Protein AF-0000000068169182 (afdb_homodimer)

Secondary structure (DSSP, 8-state):
-EEEEE-TTSTTTT-TT-EEEEEEEEEEGGGTEEEEEEEEES--HHHHHHHHH-TTEEEEEEEEEETTEEEEEEEEESTT-HHHHHHHTT-EEEEEEEETTEEEEEEE--GGGHHHHHHHGGGSSEEEEEE-------------HHHHHHHHHHHHTTTTSSS-SS-HHHHHHHHT--HHHHHHHHHHHHHHHHHHHHHHHT-/-EEEEE-TTSTTTT-SS-EEEEEEEEEEGGGTEEEEEEEEES--HHHHHHHHH-TTEEEEEEEEEETTEEEEEEEEESTT-HHHHHHHTT-EEEEEEEETTEEEEEEE--GGGHHHHHHHGGGSSEEEEEE-------------HHHHHHHHHHHHTTTTSSS-SS-HHHHHHHHT--HHHHHHHHHHHHHHHHHHHHHHHT-

Radius of gyration: 22.99 Å; Cα contacts (8 Å, |Δi|>4): 725; chains: 2; bounding box: 47×62×56 Å

Nearest PDB structures (foldseek):
  2w7v-assembly1_A  TM=5.778E-01  e=2.341E-01  Vibrio parahaemolyticus
  5hl8-assembly2_C  TM=6.841E-01  e=1.286E+00  Klebsiella pneumoniae subsp. pneumoniae NTUH-K2044
  5uxx-assembly1_A  TM=5.149E-01  e=1.286E+00  Bartonella quintana str. Toulouse
  6kon-assembly1_F  TM=4.120E-01  e=1.212E+00  Mycobacterium tuberculosis H37Rv
  3fwe-assembly1_B  TM=2.185E-01  e=4.413E+00  Escherichia coli K-12

Sequence (406 aa):
MTISVQHEGCWTSNLGDVDASTVNYQVYPERDYLRSRITVYPKDKSVVLRMKRSRGVLKINKATSYGDVYFVDFLNRYRDSLAGWLYDKEVMFLFNRIWRGTETWGFVIPRDRVSEILGEVSSYGKLVNYTLEDFKLNLGPRLSPAERRALKTAFSRGYLDYPRKADADTVAMELGLSKVTFLHHLRNAYRKLTVHYLNSDLSMTISVQHEGCWTSNLGDVDASTVNYQVYPERDYLRSRITVYPKDKSVVLRMKRSRGVLKINKATSYGDVYFVDFLNRYRDSLAGWLYDKEVMFLFNRIWRGTETWGFVIPRDRVSEILGEVSSYGKLVNYTLEDFKLNLGPRLSPAERRALKTAFSRGYLDYPRKADADTVAMELGLSKVTFLHHLRNAYRKLTVHYLNSDLS

Structure (mmCIF, N/CA/C/O backbone):
data_AF-0000000068169182-model_v1
#
loop_
_entity.id
_entity.type
_entity.pdbx_description
1 polymer 'Bacterio-opsin activator, HTH domain protein'
#
loop_
_atom_site.group_PDB
_atom_site.id
_atom_site.type_symbol
_atom_site.label_atom_id
_atom_site.label_alt_id
_atom_site.label_comp_id
_atom_site.label_asym_id
_atom_site.label_entity_id
_atom_site.label_seq_id
_atom_site.pdbx_PDB_ins_code
_atom_site.Cartn_x
_atom_site.Cartn_y
_atom_site.Cartn_z
_atom_site.occupancy
_atom_site.B_iso_or_equiv
_atom_site.auth_seq_id
_atom_site.auth_comp_id
_atom_site.auth_asym_id
_atom_site.auth_atom_id
_atom_site.pdbx_PDB_model_num
ATOM 1 N N . MET A 1 1 ? -8.945 8.602 -10.242 1 96.81 1 MET A N 1
ATOM 2 C CA . MET A 1 1 ? -8.367 9.523 -11.219 1 96.81 1 MET A CA 1
ATOM 3 C C . MET A 1 1 ? -6.848 9.414 -11.227 1 96.81 1 MET A C 1
ATOM 5 O O . MET A 1 1 ? -6.227 9.242 -10.18 1 96.81 1 MET A O 1
ATOM 9 N N . THR A 1 2 ? -6.246 9.391 -12.359 1 97.12 2 THR A N 1
ATOM 10 C CA . THR A 1 2 ? -4.801 9.461 -12.539 1 97.12 2 THR A CA 1
ATOM 11 C C . THR A 1 2 ? -4.418 10.664 -13.398 1 97.12 2 THR A C 1
ATOM 13 O O . THR A 1 2 ? -5.02 10.906 -14.445 1 97.12 2 THR A O 1
ATOM 16 N N . ILE A 1 3 ? -3.443 11.438 -12.906 1 97.69 3 ILE A N 1
ATOM 17 C CA . ILE A 1 3 ? -2.947 12.562 -13.695 1 97.69 3 ILE A CA 1
ATOM 18 C C . ILE A 1 3 ? -1.447 12.406 -13.93 1 97.69 3 ILE A C 1
ATOM 20 O O . ILE A 1 3 ? -0.725 11.898 -13.07 1 97.69 3 ILE A O 1
ATOM 24 N N . SER A 1 4 ? -0.979 12.75 -15.031 1 96.81 4 SER A N 1
ATOM 25 C CA . SER A 1 4 ? 0.434 12.812 -15.391 1 96.81 4 SER A CA 1
ATOM 26 C C . SER A 1 4 ? 0.878 14.25 -15.656 1 96.81 4 SER A C 1
ATOM 28 O O . SER A 1 4 ? 0.313 14.93 -16.516 1 96.81 4 SER A O 1
ATOM 30 N N . VAL A 1 5 ? 1.884 14.688 -14.883 1 96.25 5 VAL A N 1
ATOM 31 C CA . VAL A 1 5 ? 2.271 16.094 -14.891 1 96.25 5 VAL A CA 1
ATOM 32 C C . VAL A 1 5 ? 3.781 16.219 -15.094 1 96.25 5 VAL A C 1
ATOM 34 O O . VAL A 1 5 ? 4.555 15.445 -14.516 1 96.25 5 VAL A O 1
ATOM 37 N N . GLN A 1 6 ? 4.137 17.078 -15.883 1 93.56 6 GLN A N 1
ATOM 38 C CA . GLN A 1 6 ? 5.535 17.484 -16.016 1 93.56 6 GLN A CA 1
ATOM 39 C C . GLN A 1 6 ? 5.805 18.797 -15.297 1 93.56 6 GLN A C 1
ATOM 41 O O . GLN A 1 6 ? 5.168 19.812 -15.586 1 93.56 6 GLN A O 1
ATOM 46 N N . HIS A 1 7 ? 6.492 18.641 -14.25 1 85.5 7 HIS A N 1
ATOM 47 C CA . HIS A 1 7 ? 6.82 19.812 -13.438 1 85.5 7 HIS A CA 1
ATOM 48 C C . HIS A 1 7 ? 8.227 20.312 -13.75 1 85.5 7 HIS A C 1
ATOM 50 O O . HIS A 1 7 ? 9.211 19.625 -13.445 1 85.5 7 HIS A O 1
ATOM 56 N N . GLU A 1 8 ? 8.367 21.516 -14.281 1 77.81 8 GLU A N 1
ATOM 57 C CA . GLU A 1 8 ? 9.672 22.078 -14.617 1 77.81 8 GLU A CA 1
ATOM 58 C C . GLU A 1 8 ? 10.406 22.547 -13.367 1 77.81 8 GLU A C 1
ATOM 60 O O . GLU A 1 8 ? 9.789 23.078 -12.438 1 77.81 8 GLU A O 1
ATOM 65 N N . GLY A 1 9 ? 11.711 22.344 -13.32 1 76.69 9 GLY A N 1
ATOM 66 C CA . GLY A 1 9 ? 12.531 22.844 -12.219 1 76.69 9 GLY A CA 1
ATOM 67 C C . GLY A 1 9 ? 12.531 21.906 -11.016 1 76.69 9 GLY A C 1
ATOM 68 O O . GLY A 1 9 ? 13.156 22.203 -10 1 76.69 9 GLY A O 1
ATOM 69 N N . CYS A 1 10 ? 11.828 20.859 -11.117 1 83.75 10 CYS A N 1
ATOM 70 C CA . CYS A 1 10 ? 11.805 19.844 -10.07 1 83.75 10 CYS A CA 1
ATOM 71 C C . CYS A 1 10 ? 12.836 18.766 -10.344 1 83.75 10 CYS A C 1
ATOM 73 O O . CYS A 1 10 ? 13.312 18.625 -11.469 1 83.75 10 CYS A O 1
ATOM 75 N N . TRP A 1 11 ? 13.281 18.109 -9.336 1 87.56 11 TRP A N 1
ATOM 76 C CA . TRP A 1 11 ? 14.312 17.078 -9.492 1 87.56 11 TRP A CA 1
ATOM 77 C C . TRP A 1 11 ? 13.828 15.961 -10.398 1 87.56 11 TRP A C 1
ATOM 79 O O . TRP A 1 11 ? 14.633 15.203 -10.945 1 87.56 11 TRP A O 1
ATOM 89 N N . THR A 1 12 ? 12.508 15.875 -10.617 1 87.56 12 THR A N 1
ATOM 90 C CA . THR A 1 12 ? 11.914 14.789 -11.383 1 87.56 12 THR A CA 1
ATOM 91 C C . THR A 1 12 ? 12.039 15.047 -12.883 1 87.56 12 THR A C 1
ATOM 93 O O . THR A 1 12 ? 11.82 14.148 -13.695 1 87.56 12 THR A O 1
ATOM 96 N N . SER A 1 13 ? 12.227 16.203 -13.422 1 82.81 13 SER A N 1
ATOM 97 C CA . SER A 1 13 ? 12.117 16.625 -14.812 1 82.81 13 SER A CA 1
ATOM 98 C C . SER A 1 13 ? 13.188 15.969 -15.672 1 82.81 13 SER A C 1
ATOM 100 O O . SER A 1 13 ? 12.969 15.711 -16.859 1 82.81 13 SER A O 1
ATOM 102 N N . ASN A 1 14 ? 14.359 15.555 -15.172 1 74.75 14 ASN A N 1
ATOM 103 C CA . ASN A 1 14 ? 15.414 15.062 -16.047 1 74.75 14 ASN A CA 1
ATOM 104 C C . ASN A 1 14 ? 15.992 13.742 -15.539 1 74.75 14 ASN A C 1
ATOM 106 O O . ASN A 1 14 ? 17.203 13.594 -15.43 1 74.75 14 ASN A O 1
ATOM 110 N N . LEU A 1 15 ? 15.023 12.797 -15.312 1 79.25 15 LEU A N 1
ATOM 111 C CA . LEU A 1 15 ? 15.5 11.531 -14.766 1 79.25 15 LEU A CA 1
ATOM 112 C C . LEU A 1 15 ? 15.75 10.516 -15.875 1 79.25 15 LEU A C 1
ATOM 114 O O . LEU A 1 15 ? 16.109 9.367 -15.602 1 79.25 15 LEU A O 1
ATOM 118 N N . GLY A 1 16 ? 16 10.945 -17.062 1 77.62 16 GLY A N 1
ATOM 119 C CA . GLY A 1 16 ? 16.266 9.984 -18.109 1 77.62 16 GLY A CA 1
ATOM 120 C C . GLY A 1 16 ? 15.469 8.703 -17.969 1 77.62 16 GLY A C 1
ATOM 121 O O . GLY A 1 16 ? 14.25 8.742 -17.797 1 77.62 16 GLY A O 1
ATOM 122 N N . ASP A 1 17 ? 16.203 7.434 -17.969 1 84.31 17 ASP A N 1
ATOM 123 C CA . ASP A 1 17 ? 15.562 6.125 -17.906 1 84.31 17 ASP A CA 1
ATOM 124 C C . ASP A 1 17 ? 15.453 5.625 -16.469 1 84.31 17 ASP A C 1
ATOM 126 O O . ASP A 1 17 ? 15.695 4.445 -16.188 1 84.31 17 ASP A O 1
ATOM 130 N N . VAL A 1 18 ? 15.211 6.543 -15.586 1 85.31 18 VAL A N 1
ATOM 131 C CA . VAL A 1 18 ? 15.078 6.191 -14.172 1 85.31 18 VAL A CA 1
ATOM 132 C C . VAL A 1 18 ? 13.602 6.172 -13.789 1 85.31 18 VAL A C 1
ATOM 134 O O . VAL A 1 18 ? 12.844 7.07 -14.156 1 85.31 18 VAL A O 1
ATOM 137 N N . ASP A 1 19 ? 13.25 5.066 -13.219 1 90.12 19 ASP A N 1
ATOM 138 C CA . ASP A 1 19 ? 11.906 4.895 -12.664 1 90.12 19 ASP A CA 1
ATOM 139 C C . ASP A 1 19 ? 11.898 5.133 -11.156 1 90.12 19 ASP A C 1
ATOM 141 O O . ASP A 1 19 ? 12.695 4.535 -10.422 1 90.12 19 ASP A O 1
ATOM 145 N N . ALA A 1 20 ? 11.086 6.008 -10.742 1 93.25 20 ALA A N 1
ATOM 146 C CA . ALA A 1 20 ? 10.953 6.234 -9.305 1 93.25 20 ALA A CA 1
ATOM 147 C C . ALA A 1 20 ? 9.5 6.055 -8.852 1 93.25 20 ALA A C 1
ATOM 149 O O . ALA A 1 20 ? 8.57 6.273 -9.625 1 93.25 20 ALA A O 1
ATOM 150 N N . SER A 1 21 ? 9.312 5.562 -7.633 1 94.31 21 SER A N 1
ATOM 151 C CA . SER A 1 21 ? 7.984 5.355 -7.062 1 94.31 21 SER A CA 1
ATOM 152 C C . SER A 1 21 ? 7.953 5.734 -5.582 1 94.31 21 SER A C 1
ATOM 154 O O . SER A 1 21 ? 8.898 5.453 -4.844 1 94.31 21 SER A O 1
ATOM 156 N N . THR A 1 22 ? 6.879 6.332 -5.188 1 95.25 22 THR A N 1
ATOM 157 C CA . THR A 1 22 ? 6.719 6.672 -3.777 1 95.25 22 THR A CA 1
ATOM 158 C C . THR A 1 22 ? 6.266 5.453 -2.975 1 95.25 22 THR A C 1
ATOM 160 O O . THR A 1 22 ? 5.273 4.812 -3.322 1 95.25 22 THR A O 1
ATOM 163 N N . VAL A 1 23 ? 6.961 5.145 -1.971 1 94.25 23 VAL A N 1
ATOM 164 C CA . VAL A 1 23 ? 6.629 4.066 -1.047 1 94.25 23 VAL A CA 1
ATOM 165 C C . VAL A 1 23 ? 5.77 4.609 0.094 1 94.25 23 VAL A C 1
ATOM 167 O O . VAL A 1 23 ? 4.832 3.945 0.542 1 94.25 23 VAL A O 1
ATOM 170 N N . ASN A 1 24 ? 6.125 5.746 0.5 1 94.81 24 ASN A N 1
ATOM 171 C CA . ASN A 1 24 ? 5.449 6.406 1.612 1 94.81 24 ASN A CA 1
ATOM 172 C C . ASN A 1 24 ? 5.625 7.922 1.556 1 94.81 24 ASN A C 1
ATOM 174 O O . ASN A 1 24 ? 6.672 8.414 1.133 1 94.81 24 ASN A O 1
ATOM 178 N N . TYR A 1 25 ? 4.656 8.617 1.903 1 94.56 25 TYR A N 1
ATOM 179 C CA . TYR A 1 25 ? 4.867 10.039 2.16 1 94.56 25 TYR A CA 1
ATOM 180 C C . TYR A 1 25 ? 3.959 10.531 3.283 1 94.56 25 TYR A C 1
ATOM 182 O O . TYR A 1 25 ? 2.852 10.016 3.463 1 94.56 25 TYR A O 1
ATOM 190 N N . GLN A 1 26 ? 4.387 11.453 4.055 1 96.31 26 GLN A N 1
ATOM 191 C CA . GLN A 1 26 ? 3.66 12.148 5.117 1 96.31 26 GLN A CA 1
ATOM 192 C C . GLN A 1 26 ? 3.826 13.656 5 1 96.31 26 GLN A C 1
ATOM 194 O O . GLN A 1 26 ? 4.945 14.156 4.84 1 96.31 26 GLN A O 1
ATOM 199 N N . VAL A 1 27 ? 2.715 14.32 5.09 1 97.25 27 VAL A N 1
ATOM 200 C CA . VAL A 1 27 ? 2.73 15.766 4.895 1 97.25 27 VAL A CA 1
ATOM 201 C C . VAL A 1 27 ? 2.674 16.469 6.246 1 97.25 27 VAL A C 1
ATOM 203 O O . VAL A 1 27 ? 1.852 16.125 7.098 1 97.25 27 VAL A O 1
ATOM 206 N N . TYR A 1 28 ? 3.549 17.391 6.426 1 97.5 28 TYR A N 1
ATOM 207 C CA . TYR A 1 28 ? 3.629 18.234 7.613 1 97.5 28 TYR A CA 1
ATOM 208 C C . TYR A 1 28 ? 3.498 19.703 7.242 1 97.5 28 TYR A C 1
ATOM 210 O O . TYR A 1 28 ? 4.488 20.453 7.25 1 97.5 28 TYR A O 1
ATOM 218 N N . PRO A 1 29 ? 2.27 20.094 7.062 1 96.19 29 PRO A N 1
ATOM 219 C CA . PRO A 1 29 ? 2.068 21.453 6.582 1 96.19 29 PRO A CA 1
ATOM 220 C C . PRO A 1 29 ? 2.551 22.516 7.578 1 96.19 29 PRO A C 1
ATOM 222 O O . PRO A 1 29 ? 3.068 23.547 7.172 1 96.19 29 PRO A O 1
ATOM 225 N N . GLU A 1 30 ? 2.434 22.203 8.82 1 93.88 30 GLU A N 1
ATOM 226 C CA . GLU A 1 30 ? 2.82 23.141 9.867 1 93.88 30 GLU A CA 1
ATOM 227 C C . GLU A 1 30 ? 4.336 23.328 9.914 1 93.88 30 GLU A C 1
ATOM 229 O O . GLU A 1 30 ? 4.828 24.328 10.445 1 93.88 30 GLU A O 1
ATOM 234 N N . ARG A 1 31 ? 5.043 22.484 9.297 1 95.94 31 ARG A N 1
ATOM 235 C CA . ARG A 1 31 ? 6.5 22.547 9.242 1 95.94 31 ARG A CA 1
ATOM 236 C C . ARG A 1 31 ? 6.988 22.891 7.84 1 95.94 31 ARG A C 1
ATOM 238 O O . ARG A 1 31 ? 8.195 22.953 7.594 1 95.94 31 ARG A O 1
ATOM 245 N N . ASP A 1 32 ? 6.062 22.969 6.957 1 96.5 32 ASP A N 1
ATOM 246 C CA . ASP A 1 32 ? 6.266 23.344 5.562 1 96.5 32 ASP A CA 1
ATOM 247 C C . ASP A 1 32 ? 7.094 22.297 4.816 1 96.5 32 ASP A C 1
ATOM 249 O O . ASP A 1 32 ? 7.93 22.656 3.98 1 96.5 32 ASP A O 1
ATOM 253 N N . TYR A 1 33 ? 6.949 21.047 5.203 1 97.81 33 TYR A N 1
ATOM 254 C CA . TYR A 1 33 ? 7.59 20 4.418 1 97.81 33 TYR A CA 1
ATOM 255 C C . TYR A 1 33 ? 6.738 18.734 4.402 1 97.81 33 TYR A C 1
ATOM 257 O O . TYR A 1 33 ? 5.723 18.656 5.098 1 97.81 33 TYR A O 1
ATOM 265 N N . LEU A 1 34 ? 7.027 17.922 3.518 1 97.62 34 LEU A N 1
ATOM 266 C CA . LEU A 1 34 ? 6.586 16.531 3.557 1 97.62 34 LEU A CA 1
ATOM 267 C C . LEU A 1 34 ? 7.773 15.586 3.523 1 97.62 34 LEU A C 1
ATOM 269 O O . LEU A 1 34 ? 8.836 15.93 3.004 1 97.62 34 LEU A O 1
ATOM 273 N N . ARG A 1 35 ? 7.668 14.555 4.172 1 97.69 35 ARG A N 1
ATOM 274 C CA . ARG A 1 35 ? 8.688 13.508 4.141 1 97.69 35 ARG A CA 1
ATOM 275 C C . ARG A 1 35 ? 8.289 12.391 3.188 1 97.69 35 ARG A C 1
ATOM 277 O O . ARG A 1 35 ? 7.219 11.797 3.33 1 97.69 35 ARG A O 1
ATOM 284 N N . SER A 1 36 ? 9.117 12.172 2.24 1 97.31 36 SER A N 1
ATOM 285 C CA . SER A 1 36 ? 8.859 11.172 1.214 1 97.31 36 SER A CA 1
ATOM 286 C C . SER A 1 36 ? 9.914 10.07 1.243 1 97.31 36 SER A C 1
ATOM 288 O O . SER A 1 36 ? 11.086 10.328 1.513 1 97.31 36 SER A O 1
ATOM 290 N N . ARG A 1 37 ? 9.516 8.883 1.059 1 97.06 37 ARG A N 1
ATOM 291 C CA . ARG A 1 37 ? 10.367 7.723 0.809 1 97.06 37 ARG A CA 1
ATOM 292 C C . ARG A 1 37 ? 10.078 7.113 -0.558 1 97.06 37 ARG A C 1
ATOM 294 O O . ARG A 1 37 ? 8.961 6.68 -0.825 1 97.06 37 ARG A O 1
ATOM 301 N N . ILE A 1 38 ? 11.094 7.086 -1.393 1 96.38 38 ILE A N 1
ATOM 302 C CA . ILE A 1 38 ? 10.883 6.66 -2.771 1 96.38 38 ILE A CA 1
ATOM 303 C C . ILE A 1 38 ? 11.891 5.578 -3.139 1 96.38 38 ILE A C 1
ATOM 305 O O . ILE A 1 38 ? 12.922 5.438 -2.48 1 96.38 38 ILE A O 1
ATOM 309 N N . THR A 1 39 ? 11.555 4.82 -4.145 1 95.31 39 THR A N 1
ATOM 310 C CA . THR A 1 39 ? 12.5 3.93 -4.812 1 95.31 39 THR A CA 1
ATOM 311 C C . THR A 1 39 ? 12.945 4.516 -6.148 1 95.31 39 THR A C 1
ATOM 313 O O . THR A 1 39 ? 12.156 5.156 -6.844 1 95.31 39 THR A O 1
ATOM 316 N N . VAL A 1 40 ? 14.172 4.348 -6.434 1 94 40 VAL A N 1
ATOM 317 C CA . VAL A 1 40 ? 14.75 4.738 -7.719 1 94 40 VAL A CA 1
ATOM 318 C C . VAL A 1 40 ? 15.383 3.525 -8.391 1 94 40 VAL A C 1
ATOM 320 O O . VAL A 1 40 ? 16.297 2.902 -7.836 1 94 40 VAL A O 1
ATOM 323 N N . TYR A 1 41 ? 14.938 3.242 -9.562 1 91.31 41 TYR A N 1
ATOM 324 C CA . TYR A 1 41 ? 15.438 2.09 -10.297 1 91.31 41 TYR A CA 1
ATOM 325 C C . TYR A 1 41 ? 15.75 2.459 -11.742 1 91.31 41 TYR A C 1
ATOM 327 O O . TYR A 1 41 ? 14.93 3.094 -12.414 1 91.31 41 TYR A O 1
ATOM 335 N N . PRO A 1 42 ? 16.906 2.031 -12.328 1 89.06 42 PRO A N 1
ATOM 336 C CA . PRO A 1 42 ? 18.062 1.468 -11.625 1 89.06 42 PRO A CA 1
ATOM 337 C C . PRO A 1 42 ? 18.734 2.475 -10.695 1 89.06 42 PRO A C 1
ATOM 339 O O . PRO A 1 42 ? 18.516 3.682 -10.828 1 89.06 42 PRO A O 1
ATOM 342 N N . LYS A 1 43 ? 19.438 1.832 -9.758 1 90.25 43 LYS A N 1
ATOM 343 C CA . LYS A 1 43 ? 20.172 2.719 -8.859 1 90.25 43 LYS A CA 1
ATOM 344 C C . LYS A 1 43 ? 21.109 3.639 -9.633 1 90.25 43 LYS A C 1
ATOM 346 O O . LYS A 1 43 ? 21.891 3.176 -10.469 1 90.25 43 LYS A O 1
ATOM 351 N N . ASP A 1 44 ? 20.984 4.949 -9.422 1 87.88 44 ASP A N 1
ATOM 352 C CA . ASP A 1 44 ? 21.766 5.996 -10.07 1 87.88 44 ASP A CA 1
ATOM 353 C C . ASP A 1 44 ? 22.094 7.121 -9.094 1 87.88 44 ASP A C 1
ATOM 355 O O . ASP A 1 44 ? 21.234 7.922 -8.742 1 87.88 44 ASP A O 1
ATOM 359 N N . LYS A 1 45 ? 23.312 7.176 -8.727 1 90.81 45 LYS A N 1
ATOM 360 C CA . LYS A 1 45 ? 23.766 8.164 -7.75 1 90.81 45 LYS A CA 1
ATOM 361 C C . LYS A 1 45 ? 23.516 9.586 -8.242 1 90.81 45 LYS A C 1
ATOM 363 O O . LYS A 1 45 ? 23.297 10.492 -7.438 1 90.81 45 LYS A O 1
ATOM 368 N N . SER A 1 46 ? 23.531 9.773 -9.523 1 90.69 46 SER A N 1
ATOM 369 C CA . SER A 1 46 ? 23.312 11.102 -10.086 1 90.69 46 SER A CA 1
ATOM 370 C C . SER A 1 46 ? 21.922 11.633 -9.742 1 90.69 46 SER A C 1
ATOM 372 O O . SER A 1 46 ? 21.734 12.844 -9.641 1 90.69 46 SER A O 1
ATOM 374 N N . VAL A 1 47 ? 20.969 10.742 -9.57 1 91.38 47 VAL A N 1
ATOM 375 C CA . VAL A 1 47 ? 19.625 11.156 -9.195 1 91.38 47 VAL A CA 1
ATOM 376 C C . VAL A 1 47 ? 19.641 11.75 -7.789 1 91.38 47 VAL A C 1
ATOM 378 O O . VAL A 1 47 ? 19.062 12.812 -7.555 1 91.38 47 VAL A O 1
ATOM 381 N N . VAL A 1 48 ? 20.328 11.094 -6.898 1 93.5 48 VAL A N 1
ATOM 382 C CA . VAL A 1 48 ? 20.406 11.562 -5.52 1 93.5 48 VAL A CA 1
ATOM 383 C C . VAL A 1 48 ? 21.109 12.914 -5.477 1 93.5 48 VAL A C 1
ATOM 385 O O . VAL A 1 48 ? 20.688 13.812 -4.742 1 93.5 48 VAL A O 1
ATOM 388 N N . LEU A 1 49 ? 22.109 13.078 -6.285 1 93.31 49 LEU A N 1
ATOM 389 C CA . LEU A 1 49 ? 22.828 14.344 -6.352 1 93.31 49 LEU A CA 1
ATOM 390 C C . LEU A 1 49 ? 21.938 15.453 -6.895 1 93.31 49 LEU A C 1
ATOM 392 O O . LEU A 1 49 ? 21.969 16.578 -6.391 1 93.31 49 LEU A O 1
ATOM 396 N N . ARG A 1 50 ? 21.203 15.141 -7.859 1 92.06 50 ARG A N 1
ATOM 397 C CA . ARG A 1 50 ? 20.25 16.109 -8.422 1 92.06 50 ARG A CA 1
ATOM 398 C C . ARG A 1 50 ? 19.219 16.531 -7.379 1 92.06 50 ARG A C 1
ATOM 400 O O . ARG A 1 50 ? 18.859 17.703 -7.297 1 92.06 50 ARG A O 1
ATOM 407 N N . MET A 1 51 ? 18.75 15.547 -6.66 1 93.81 51 MET A N 1
ATOM 408 C CA . MET A 1 51 ? 17.812 15.852 -5.586 1 93.81 51 MET A CA 1
ATOM 409 C C . MET A 1 51 ? 18.422 16.828 -4.582 1 93.81 51 MET A C 1
ATOM 411 O O . MET A 1 51 ? 17.781 17.797 -4.188 1 93.81 51 MET A O 1
ATOM 415 N N . LYS A 1 52 ? 19.609 16.609 -4.234 1 94.31 52 LYS A N 1
ATOM 416 C CA . LYS A 1 52 ? 20.297 17.438 -3.256 1 94.31 52 LYS A CA 1
ATOM 417 C C . LYS A 1 52 ? 20.406 18.875 -3.742 1 94.31 52 LYS A C 1
ATOM 419 O O . LYS A 1 52 ? 20.391 19.812 -2.938 1 94.31 52 LYS A O 1
ATOM 424 N N . ARG A 1 53 ? 20.422 19.078 -5.039 1 92.75 53 ARG A N 1
ATOM 425 C CA . ARG A 1 53 ? 20.641 20.406 -5.625 1 92.75 53 ARG A CA 1
ATOM 426 C C . ARG A 1 53 ? 19.328 21.078 -5.977 1 92.75 53 ARG A C 1
ATOM 428 O O . ARG A 1 53 ? 19.312 22.25 -6.371 1 92.75 53 ARG A O 1
ATOM 435 N N . SER A 1 54 ? 18.312 20.344 -5.883 1 92.5 54 SER A N 1
ATOM 436 C CA . SER A 1 54 ? 17.016 20.875 -6.266 1 92.5 54 SER A CA 1
ATOM 437 C C . SER A 1 54 ? 16.453 21.781 -5.18 1 92.5 54 SER A C 1
ATOM 439 O O . SER A 1 54 ? 16.578 21.484 -3.988 1 92.5 54 SER A O 1
ATOM 441 N N . ARG A 1 55 ? 15.805 22.781 -5.625 1 90.06 55 ARG A N 1
ATOM 442 C CA . ARG A 1 55 ? 15.227 23.75 -4.695 1 90.06 55 ARG A CA 1
ATOM 443 C C . ARG A 1 55 ? 14.047 23.141 -3.939 1 90.06 55 ARG A C 1
ATOM 445 O O . ARG A 1 55 ? 13.773 23.516 -2.801 1 90.06 55 ARG A O 1
ATOM 452 N N . GLY A 1 56 ? 13.352 22.141 -4.492 1 92.5 56 GLY A N 1
ATOM 453 C CA . GLY A 1 56 ? 12.18 21.547 -3.881 1 92.5 56 GLY A CA 1
ATOM 454 C C . GLY A 1 56 ? 12.516 20.516 -2.811 1 92.5 56 GLY A C 1
ATOM 455 O O . GLY A 1 56 ? 11.648 20.141 -2.023 1 92.5 56 GLY A O 1
ATOM 456 N N . VAL A 1 57 ? 13.82 20.141 -2.75 1 96.25 57 VAL A N 1
ATOM 457 C CA . VAL A 1 57 ? 14.258 19.156 -1.768 1 96.25 57 VAL A CA 1
ATOM 458 C C . VAL A 1 57 ? 15.008 19.859 -0.634 1 96.25 57 VAL A C 1
ATOM 460 O O . VAL A 1 57 ? 16.031 20.516 -0.866 1 96.25 57 VAL A O 1
ATOM 463 N N . LEU A 1 58 ? 14.523 19.688 0.557 1 97.25 58 LEU A N 1
ATOM 464 C CA . LEU A 1 58 ? 15.102 20.375 1.709 1 97.25 58 LEU A CA 1
ATOM 465 C C . LEU A 1 58 ? 16.281 19.578 2.281 1 97.25 58 LEU A C 1
ATOM 467 O O . LEU A 1 58 ? 17.266 20.156 2.721 1 97.25 58 LEU A O 1
ATOM 471 N N . LYS A 1 59 ? 16.156 18.297 2.287 1 97.5 59 LYS A N 1
ATOM 472 C CA . LYS A 1 59 ? 17.156 17.453 2.926 1 97.5 59 LYS A CA 1
ATOM 473 C C . LYS A 1 59 ? 17 15.992 2.492 1 97.5 59 LYS A C 1
ATOM 475 O O . LYS A 1 59 ? 15.875 15.492 2.395 1 97.5 59 LYS A O 1
ATOM 480 N N . ILE A 1 60 ? 18.109 15.383 2.211 1 97.69 60 ILE A N 1
ATOM 481 C CA . ILE A 1 60 ? 18.109 13.93 2.078 1 97.69 60 ILE A CA 1
ATOM 482 C C . ILE A 1 60 ? 18.484 13.297 3.412 1 97.69 60 ILE A C 1
ATOM 484 O O . ILE A 1 60 ? 19.625 13.453 3.887 1 97.69 60 ILE A O 1
ATOM 488 N N . ASN A 1 61 ? 17.609 12.609 4.039 1 97.06 61 ASN A N 1
ATOM 489 C CA . ASN A 1 61 ? 17.875 11.961 5.316 1 97.06 61 ASN A CA 1
ATOM 490 C C . ASN A 1 61 ? 18.75 10.719 5.148 1 97.06 61 ASN A C 1
ATOM 492 O O . ASN A 1 61 ? 19.672 10.484 5.938 1 97.06 61 ASN A O 1
ATOM 496 N N . LYS A 1 62 ? 18.453 9.969 4.172 1 96.12 62 LYS A N 1
ATOM 497 C CA . LYS A 1 62 ? 19.188 8.727 3.943 1 96.12 62 LYS A CA 1
ATOM 498 C C . LYS A 1 62 ? 18.922 8.172 2.547 1 96.12 62 LYS A C 1
ATOM 500 O O . LYS A 1 62 ? 17.797 8.242 2.053 1 96.12 62 LYS A O 1
ATOM 505 N N . ALA A 1 63 ? 19.891 7.699 1.9 1 96.12 63 ALA A N 1
ATOM 506 C CA . ALA A 1 63 ? 19.797 6.926 0.665 1 96.12 63 ALA A CA 1
ATOM 507 C C . ALA A 1 63 ? 20.453 5.555 0.828 1 96.12 63 ALA A C 1
ATOM 509 O O . ALA A 1 63 ? 21.656 5.457 1.054 1 96.12 63 ALA A O 1
ATOM 510 N N . THR A 1 64 ? 19.672 4.559 0.754 1 95.38 64 THR A N 1
ATOM 511 C CA . THR A 1 64 ? 20.156 3.201 0.975 1 95.38 64 THR A CA 1
ATOM 512 C C . THR A 1 64 ? 20.031 2.365 -0.295 1 95.38 64 THR A C 1
ATOM 514 O O . THR A 1 64 ? 19.016 2.445 -0.994 1 95.38 64 THR A O 1
ATOM 517 N N . SER A 1 65 ? 20.984 1.513 -0.564 1 94.5 65 SER A N 1
ATOM 518 C CA . SER A 1 65 ? 20.953 0.653 -1.742 1 94.5 65 SER A CA 1
ATOM 519 C C . SER A 1 65 ? 20.391 -0.726 -1.407 1 94.5 65 SER A C 1
ATOM 521 O O . SER A 1 65 ? 20.75 -1.309 -0.378 1 94.5 65 SER A O 1
ATOM 523 N N . TYR A 1 66 ? 19.5 -1.146 -2.168 1 90.88 66 TYR A N 1
ATOM 524 C CA . TYR A 1 66 ? 18.984 -2.512 -2.158 1 90.88 66 TYR A CA 1
ATOM 525 C C . TYR A 1 66 ? 19.125 -3.156 -3.533 1 90.88 66 TYR A C 1
ATOM 527 O O . TYR A 1 66 ? 18.25 -3.014 -4.383 1 90.88 66 TYR A O 1
ATOM 535 N N . GLY A 1 67 ? 20.266 -3.811 -3.676 1 88.62 67 GLY A N 1
ATOM 536 C CA . GLY A 1 67 ? 20.531 -4.285 -5.027 1 88.62 67 GLY A CA 1
ATOM 537 C C . GLY A 1 67 ? 20.641 -3.16 -6.039 1 88.62 67 GLY A C 1
ATOM 538 O O . GLY A 1 67 ? 21.484 -2.273 -5.891 1 88.62 67 GLY A O 1
ATOM 539 N N . ASP A 1 68 ? 19.719 -3.125 -7.02 1 89.44 68 ASP A N 1
ATOM 540 C CA . ASP A 1 68 ? 19.766 -2.131 -8.086 1 89.44 68 ASP A CA 1
ATOM 541 C C . ASP A 1 68 ? 18.766 -1 -7.828 1 89.44 68 ASP A C 1
ATOM 543 O O . ASP A 1 68 ? 18.438 -0.234 -8.734 1 89.44 68 ASP A O 1
ATOM 547 N N . VAL A 1 69 ? 18.344 -0.923 -6.59 1 93.25 69 VAL A N 1
ATOM 548 C CA . VAL A 1 69 ? 17.359 0.09 -6.242 1 93.25 69 VAL A CA 1
ATOM 549 C C . VAL A 1 69 ? 17.906 0.985 -5.129 1 93.25 69 VAL A C 1
ATOM 551 O O . VAL A 1 69 ? 18.516 0.499 -4.184 1 93.25 69 VAL A O 1
ATOM 554 N N . TYR A 1 70 ? 17.719 2.297 -5.301 1 95.56 70 TYR A N 1
ATOM 555 C CA . TYR A 1 70 ? 17.891 3.199 -4.164 1 95.56 70 TYR A CA 1
ATOM 556 C C . TYR A 1 70 ? 16.578 3.387 -3.418 1 95.56 70 TYR A C 1
ATOM 558 O O . TYR A 1 70 ? 15.516 3.527 -4.035 1 95.56 70 TYR A O 1
ATOM 566 N N . PHE A 1 71 ? 16.625 3.281 -2.172 1 96.88 71 PHE A N 1
ATOM 567 C CA . PHE A 1 71 ? 15.57 3.748 -1.275 1 96.88 71 PHE A CA 1
ATOM 568 C C . PHE A 1 71 ? 15.953 5.074 -0.632 1 96.88 71 PHE A C 1
ATOM 570 O O . PHE A 1 71 ? 16.891 5.137 0.16 1 96.88 71 PHE A O 1
ATOM 577 N N . VAL A 1 72 ? 15.242 6.172 -0.973 1 97 72 VAL A N 1
ATOM 578 C CA . VAL A 1 72 ? 15.656 7.512 -0.571 1 97 72 VAL A CA 1
ATOM 579 C C . VAL A 1 72 ? 14.609 8.117 0.359 1 97 72 VAL A C 1
ATOM 581 O O . VAL A 1 72 ? 13.438 8.234 -0.008 1 97 72 VAL A O 1
ATOM 584 N N . ASP A 1 73 ? 14.977 8.367 1.543 1 97.62 73 ASP A N 1
ATOM 585 C CA . ASP A 1 73 ? 14.211 9.125 2.525 1 97.62 73 ASP A CA 1
ATOM 586 C C . ASP A 1 73 ? 14.594 10.602 2.502 1 97.62 73 ASP A C 1
ATOM 588 O O . ASP A 1 73 ? 15.75 10.953 2.762 1 97.62 73 ASP A O 1
ATOM 592 N N . PHE A 1 74 ? 13.602 11.484 2.143 1 97.69 74 PHE A N 1
ATOM 593 C CA . PHE A 1 74 ? 13.977 12.891 1.986 1 97.69 74 PHE A CA 1
ATOM 594 C C . PHE A 1 74 ? 12.812 13.797 2.354 1 97.69 74 PHE A C 1
ATOM 596 O O . PHE A 1 74 ? 11.672 13.344 2.469 1 97.69 74 PHE A O 1
ATOM 603 N N . LEU A 1 75 ? 13.094 15.039 2.609 1 98 75 LEU A N 1
ATOM 604 C CA . LEU A 1 75 ? 12.109 16.078 2.893 1 98 75 LEU A CA 1
ATOM 605 C C . LEU A 1 75 ? 11.922 16.984 1.68 1 98 75 LEU A C 1
ATOM 607 O O . LEU A 1 75 ? 12.898 17.5 1.117 1 98 75 LEU A O 1
ATOM 611 N N . ASN A 1 76 ? 10.695 17.125 1.265 1 96.12 76 ASN A N 1
ATOM 612 C CA . ASN A 1 76 ? 10.312 18.062 0.211 1 96.12 76 ASN A CA 1
ATOM 613 C C . ASN A 1 76 ? 9.547 19.266 0.772 1 96.12 76 ASN A C 1
ATOM 615 O O . ASN A 1 76 ? 8.859 19.141 1.787 1 96.12 76 ASN A O 1
ATOM 619 N N . ARG A 1 77 ? 9.719 20.266 0.027 1 95.94 77 ARG A N 1
ATOM 620 C CA . ARG A 1 77 ? 8.906 21.422 0.397 1 95.94 77 ARG A CA 1
ATOM 621 C C . ARG A 1 77 ? 7.422 21.141 0.183 1 95.94 77 ARG A C 1
ATOM 623 O O . ARG A 1 77 ? 7.039 20.547 -0.827 1 95.94 77 ARG A O 1
ATOM 630 N N . TYR A 1 78 ? 6.707 21.5 1.178 1 96.31 78 TYR A N 1
ATOM 631 C CA . TYR A 1 78 ? 5.258 21.328 1.104 1 96.31 78 TYR A CA 1
ATOM 632 C C . TYR A 1 78 ? 4.645 22.328 0.12 1 96.31 78 TYR A C 1
ATOM 634 O O . TYR A 1 78 ? 3.934 21.922 -0.805 1 96.31 78 TYR A O 1
ATOM 642 N N . ARG A 1 79 ? 4.965 23.531 0.295 1 92.81 79 ARG A N 1
ATOM 643 C CA . ARG A 1 79 ? 4.41 24.562 -0.575 1 92.81 79 ARG A CA 1
ATOM 644 C C . ARG A 1 79 ? 4.891 24.391 -2.012 1 92.81 79 ARG A C 1
ATOM 646 O O . ARG A 1 79 ? 6.059 24.078 -2.248 1 92.81 79 ARG A O 1
ATOM 653 N N . ASP A 1 80 ? 4.07 24.484 -2.969 1 88.88 80 ASP A N 1
ATOM 654 C CA . ASP A 1 80 ? 4.332 24.469 -4.402 1 88.88 80 ASP A CA 1
ATOM 655 C C . ASP A 1 80 ? 4.625 23.047 -4.891 1 88.88 80 ASP A C 1
ATOM 657 O O . ASP A 1 80 ? 5.172 22.859 -5.977 1 88.88 80 ASP A O 1
ATOM 661 N N . SER A 1 81 ? 4.41 22.125 -4.043 1 92.69 81 SER A N 1
ATOM 662 C CA . SER A 1 81 ? 4.547 20.734 -4.496 1 92.69 81 SER A CA 1
ATOM 663 C C . SER A 1 81 ? 3.193 20.156 -4.887 1 92.69 81 SER A C 1
ATOM 665 O O . SER A 1 81 ? 2.162 20.531 -4.328 1 92.69 81 SER A O 1
ATOM 667 N N . LEU A 1 82 ? 3.252 19.25 -5.824 1 94.44 82 LEU A N 1
ATOM 668 C CA . LEU A 1 82 ? 2.031 18.547 -6.23 1 94.44 82 LEU A CA 1
ATOM 669 C C . LEU A 1 82 ? 1.478 17.703 -5.086 1 94.44 82 LEU A C 1
ATOM 671 O O . LEU A 1 82 ? 0.263 17.672 -4.875 1 94.44 82 LEU A O 1
ATOM 675 N N . ALA A 1 83 ? 2.371 17.047 -4.363 1 95.44 83 ALA A N 1
ATOM 676 C CA . ALA A 1 83 ? 1.948 16.25 -3.219 1 95.44 83 ALA A CA 1
ATOM 677 C C . ALA A 1 83 ? 1.236 17.109 -2.178 1 95.44 83 ALA A C 1
ATOM 679 O O . ALA A 1 83 ? 0.195 16.719 -1.646 1 95.44 83 ALA A O 1
ATOM 680 N N . GLY A 1 84 ? 1.812 18.25 -1.867 1 95.81 84 GLY A N 1
ATOM 681 C CA . GLY A 1 84 ? 1.18 19.172 -0.942 1 95.81 84 GLY A CA 1
ATOM 682 C C . GLY A 1 84 ? -0.178 19.656 -1.416 1 95.81 84 GLY A C 1
ATOM 683 O O . GLY A 1 84 ? -1.118 19.766 -0.625 1 95.81 84 GLY A O 1
ATOM 684 N N . TRP A 1 85 ? -0.261 19.953 -2.658 1 96.38 85 TRP A N 1
ATOM 685 C CA . TRP A 1 85 ? -1.522 20.406 -3.234 1 96.38 85 TRP A CA 1
ATOM 686 C C . TRP A 1 85 ? -2.592 19.328 -3.127 1 96.38 85 TRP A C 1
ATOM 688 O O . TRP A 1 85 ? -3.721 19.609 -2.709 1 96.38 85 TRP A O 1
ATOM 698 N N . LEU A 1 86 ? -2.254 18.125 -3.508 1 96.88 86 LEU A N 1
ATOM 699 C CA . LEU A 1 86 ? -3.197 17.016 -3.42 1 96.88 86 LEU A CA 1
ATOM 700 C C . LEU A 1 86 ? -3.637 16.781 -1.978 1 96.88 86 LEU A C 1
ATOM 702 O O . LEU A 1 86 ? -4.805 16.484 -1.72 1 96.88 86 LEU A O 1
ATOM 706 N N . TYR A 1 87 ? -2.676 16.891 -1.087 1 97.19 87 TYR A N 1
ATOM 707 C CA . TYR A 1 87 ? -2.986 16.828 0.338 1 97.19 87 TYR A CA 1
ATOM 708 C C . TYR A 1 87 ? -4.039 17.875 0.708 1 97.19 87 TYR A C 1
ATOM 710 O O . TYR A 1 87 ? -5.02 17.562 1.386 1 97.19 87 TYR A O 1
ATOM 718 N N . ASP A 1 88 ? -3.855 19.078 0.238 1 96.5 88 ASP A N 1
ATOM 719 C CA . ASP A 1 88 ? -4.773 20.172 0.547 1 96.5 88 ASP A CA 1
ATOM 720 C C . ASP A 1 88 ? -6.164 19.906 -0.022 1 96.5 88 ASP A C 1
ATOM 722 O O . ASP A 1 88 ? -7.172 20.312 0.555 1 96.5 88 ASP A O 1
ATOM 726 N N . LYS A 1 89 ? -6.199 19.203 -1.098 1 96.44 89 LYS A N 1
ATOM 727 C CA . LYS A 1 89 ? -7.477 18.891 -1.73 1 96.44 89 LYS A CA 1
ATOM 728 C C . LYS A 1 89 ? -8.156 17.719 -1.032 1 96.44 89 LYS A C 1
ATOM 730 O O . LYS A 1 89 ? -9.281 17.344 -1.372 1 96.44 89 LYS A O 1
ATOM 735 N N . GLU A 1 90 ? -7.492 17.031 -0.047 1 96 90 GLU A N 1
ATOM 736 C CA . GLU A 1 90 ? -7.992 15.938 0.77 1 96 90 GLU A CA 1
ATOM 737 C C . GLU A 1 90 ? -8.398 14.75 -0.096 1 96 90 GLU A C 1
ATOM 739 O O . GLU A 1 90 ? -9.469 14.172 0.096 1 96 90 GLU A O 1
ATOM 744 N N . VAL A 1 91 ? -7.586 14.453 -1.052 1 96.06 91 VAL A N 1
ATOM 745 C CA . VAL A 1 91 ? -7.848 13.289 -1.889 1 96.06 91 VAL A CA 1
ATOM 746 C C . VAL A 1 91 ? -7.297 12.031 -1.213 1 96.06 91 VAL A C 1
ATOM 748 O O . VAL A 1 91 ? -6.492 12.125 -0.284 1 96.06 91 VAL A O 1
ATOM 751 N N . MET A 1 92 ? -7.785 10.891 -1.583 1 96.69 92 MET A N 1
ATOM 752 C CA . MET A 1 92 ? -7.176 9.633 -1.163 1 96.69 92 MET A CA 1
ATOM 753 C C . MET A 1 92 ? -6.039 9.242 -2.102 1 96.69 92 MET A C 1
ATOM 755 O O . MET A 1 92 ? -6.277 8.758 -3.209 1 96.69 92 MET A O 1
ATOM 759 N N . PHE A 1 93 ? -4.867 9.406 -1.576 1 95.69 93 PHE A N 1
ATOM 760 C CA . PHE A 1 93 ? -3.672 9.102 -2.357 1 95.69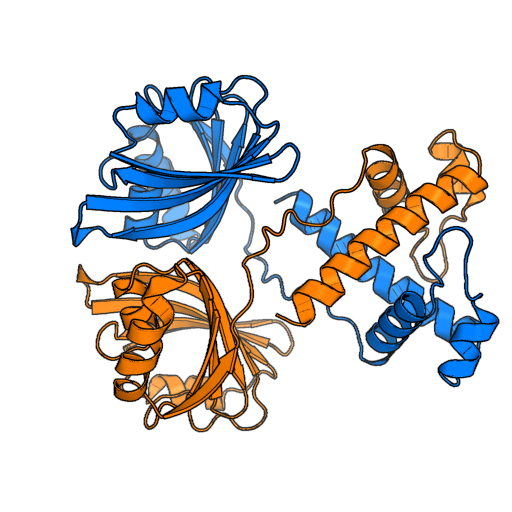 93 PHE A CA 1
ATOM 761 C C . PHE A 1 93 ? -3.547 7.605 -2.596 1 95.69 93 PHE A C 1
ATOM 763 O O . PHE A 1 93 ? -3.711 6.809 -1.67 1 95.69 93 PHE A O 1
ATOM 770 N N . LEU A 1 94 ? -3.264 7.258 -3.826 1 94.25 94 LEU A N 1
ATOM 771 C CA . LEU A 1 94 ? -3.107 5.844 -4.145 1 94.25 94 LEU A CA 1
ATOM 772 C C . LEU A 1 94 ? -1.663 5.523 -4.516 1 94.25 94 LEU A C 1
ATOM 774 O O . LEU A 1 94 ? -1.089 4.555 -4.016 1 94.25 94 LEU A O 1
ATOM 778 N N . PHE A 1 95 ? -1.059 6.289 -5.41 1 94.06 95 PHE A N 1
ATOM 779 C CA . PHE A 1 95 ? 0.316 6.02 -5.816 1 94.06 95 PHE A CA 1
ATOM 780 C C . PHE A 1 95 ? 0.921 7.23 -6.516 1 94.06 95 PHE A C 1
ATOM 782 O O . PHE A 1 95 ? 0.202 8.156 -6.906 1 94.06 95 PHE A O 1
ATOM 789 N N . ASN A 1 96 ? 2.182 7.289 -6.594 1 96.06 96 ASN A N 1
ATOM 790 C CA . ASN A 1 96 ? 2.961 8.242 -7.379 1 96.06 96 ASN A CA 1
ATOM 791 C C . ASN A 1 96 ? 4.145 7.566 -8.062 1 96.06 96 ASN A C 1
ATOM 793 O O . ASN A 1 96 ? 4.891 6.82 -7.43 1 96.06 96 ASN A O 1
ATOM 797 N N . ARG A 1 97 ? 4.258 7.777 -9.281 1 94.19 97 ARG A N 1
ATOM 798 C CA . ARG A 1 97 ? 5.359 7.266 -10.086 1 94.19 97 ARG A CA 1
ATOM 799 C C . ARG A 1 97 ? 5.988 8.375 -10.922 1 94.19 97 ARG A C 1
ATOM 801 O O . ARG A 1 97 ? 5.301 9.312 -11.328 1 94.19 97 ARG A O 1
ATOM 808 N N . ILE A 1 98 ? 7.223 8.156 -11.164 1 93.38 98 ILE A N 1
ATOM 809 C CA . ILE A 1 98 ? 7.957 9.086 -12.008 1 93.38 98 ILE A CA 1
ATOM 810 C C . ILE A 1 98 ? 8.711 8.32 -13.094 1 93.38 98 ILE A C 1
ATOM 812 O O . ILE A 1 98 ? 9.438 7.371 -12.797 1 93.38 98 ILE A O 1
ATOM 816 N N . TRP A 1 99 ? 8.477 8.688 -14.258 1 90.81 99 TRP A N 1
ATOM 817 C CA . TRP A 1 99 ? 9.141 8.062 -15.398 1 90.81 99 TRP A CA 1
ATOM 818 C C . TRP A 1 99 ? 9.445 9.102 -16.469 1 90.81 99 TRP A C 1
ATOM 820 O O . TRP A 1 99 ? 8.555 9.836 -16.906 1 90.81 99 TRP A O 1
ATOM 830 N N . ARG A 1 100 ? 10.734 9.203 -16.812 1 85.19 100 ARG A N 1
ATOM 831 C CA . ARG A 1 100 ? 11.211 10.078 -17.875 1 85.19 100 ARG A CA 1
ATOM 832 C C . ARG A 1 100 ? 10.719 11.508 -17.672 1 85.19 100 ARG A C 1
ATOM 834 O O . ARG A 1 100 ? 10.203 12.141 -18.594 1 85.19 100 ARG A O 1
ATOM 841 N N . GLY A 1 101 ? 10.727 11.914 -16.469 1 86.44 101 GLY A N 1
ATOM 842 C CA . GLY A 1 101 ? 10.445 13.305 -16.125 1 86.44 101 GLY A CA 1
ATOM 843 C C . GLY A 1 101 ? 8.969 13.578 -15.898 1 86.44 101 GLY A C 1
ATOM 844 O O . GLY A 1 101 ? 8.578 14.711 -15.633 1 86.44 101 GLY A O 1
ATOM 845 N N . THR A 1 102 ? 8.18 12.594 -16.078 1 93.06 102 THR A N 1
ATOM 846 C CA . THR A 1 102 ? 6.742 12.75 -15.875 1 93.06 102 THR A CA 1
ATOM 847 C C . THR A 1 102 ? 6.316 12.133 -14.547 1 93.06 102 THR A C 1
ATOM 849 O O . THR A 1 102 ? 6.633 10.977 -14.258 1 93.06 102 THR A O 1
ATOM 852 N N . GLU A 1 103 ? 5.664 12.93 -13.734 1 95.19 103 GLU A N 1
ATOM 853 C CA . GLU A 1 103 ? 5.082 12.438 -12.484 1 95.19 103 GLU A CA 1
ATOM 854 C C . GLU A 1 103 ? 3.645 11.969 -12.695 1 95.19 103 GLU A C 1
ATOM 856 O O . GLU A 1 103 ? 2.807 12.719 -13.195 1 95.19 103 GLU A O 1
ATOM 861 N N . THR A 1 104 ? 3.367 10.781 -12.383 1 96.25 104 THR A N 1
ATOM 862 C CA . THR A 1 104 ? 2.016 10.227 -12.453 1 96.25 104 THR A CA 1
ATOM 863 C C . THR A 1 104 ? 1.454 10.008 -11.047 1 96.25 104 THR A C 1
ATOM 865 O O . THR A 1 104 ? 2.068 9.32 -10.227 1 96.25 104 THR A O 1
ATOM 868 N N . TRP A 1 105 ? 0.323 10.617 -10.789 1 96.88 105 TRP A N 1
ATOM 869 C CA . TRP A 1 105 ? -0.343 10.539 -9.492 1 96.88 105 TRP A CA 1
ATOM 870 C C . TRP A 1 105 ? -1.704 9.859 -9.625 1 96.88 105 TRP A C 1
ATOM 872 O O . TRP A 1 105 ? -2.521 10.25 -10.461 1 96.88 105 TRP A O 1
ATOM 882 N N . GLY A 1 106 ? -1.907 8.844 -8.859 1 96.88 106 GLY A N 1
ATOM 883 C CA . GLY A 1 106 ? -3.217 8.227 -8.719 1 96.88 106 GLY A CA 1
ATOM 884 C C . GLY A 1 106 ? -3.891 8.555 -7.398 1 96.88 106 GLY A C 1
ATOM 885 O O . GLY A 1 106 ? -3.264 8.477 -6.336 1 96.88 106 GLY A O 1
ATOM 886 N N . PHE A 1 107 ? -5.16 8.953 -7.457 1 97.31 107 PHE A N 1
ATOM 887 C CA . PHE A 1 107 ? -5.887 9.305 -6.246 1 97.31 107 PHE A CA 1
ATOM 888 C C . PHE A 1 107 ? -7.391 9.203 -6.473 1 97.31 107 PHE A C 1
ATOM 890 O O . PHE A 1 107 ? -7.852 9.117 -7.613 1 97.31 107 PHE A O 1
ATOM 897 N N . VAL A 1 108 ? -8.117 9.148 -5.371 1 97.19 108 VAL A N 1
ATOM 898 C CA . VAL A 1 108 ? -9.578 9.047 -5.422 1 97.19 108 VAL A CA 1
ATOM 899 C C . VAL A 1 108 ? -10.203 10.383 -5.043 1 97.19 108 VAL A C 1
ATOM 901 O O . VAL A 1 108 ? -9.828 10.984 -4.031 1 97.19 108 VAL A O 1
ATOM 904 N N . ILE A 1 109 ? -11.102 10.844 -5.844 1 96.5 109 ILE A N 1
ATOM 905 C CA . ILE A 1 109 ? -11.875 12.055 -5.59 1 96.5 109 ILE A CA 1
ATOM 906 C C . ILE A 1 109 ? -13.336 11.828 -5.969 1 96.5 109 ILE A C 1
ATOM 908 O O . ILE A 1 109 ? -13.641 10.953 -6.777 1 96.5 109 ILE A O 1
ATOM 912 N N . PRO A 1 110 ? -14.227 12.625 -5.32 1 95.12 110 PRO A N 1
ATOM 913 C CA . PRO A 1 110 ? -15.602 12.602 -5.828 1 95.12 110 PRO A CA 1
ATOM 914 C C . PRO A 1 110 ? -15.703 13.07 -7.277 1 95.12 110 PRO A C 1
ATOM 916 O O . PRO A 1 110 ? -14.953 13.953 -7.699 1 95.12 110 PRO A O 1
ATOM 919 N N . ARG A 1 111 ? -16.641 12.523 -7.973 1 95.25 111 ARG A N 1
ATOM 920 C CA . ARG A 1 111 ? -16.812 12.797 -9.398 1 95.25 111 ARG A CA 1
ATOM 921 C C . ARG A 1 111 ? -17.031 14.281 -9.648 1 95.25 111 ARG A C 1
ATOM 923 O O . ARG A 1 111 ? -16.578 14.82 -10.656 1 95.25 111 ARG A O 1
ATOM 930 N N . ASP A 1 112 ? -17.703 14.945 -8.766 1 96.38 112 ASP A N 1
ATOM 931 C CA . ASP A 1 112 ? -18.078 16.344 -8.984 1 96.38 112 ASP A CA 1
ATOM 932 C C . ASP A 1 112 ? -16.891 17.281 -8.742 1 96.38 112 ASP A C 1
ATOM 934 O O . ASP A 1 112 ? -17 18.484 -8.93 1 96.38 112 ASP A O 1
ATOM 938 N N . ARG A 1 113 ? -15.789 16.719 -8.406 1 97.19 113 ARG A N 1
ATOM 939 C CA . ARG A 1 113 ? -14.625 17.547 -8.141 1 97.19 113 ARG A CA 1
ATOM 940 C C . ARG A 1 113 ? -13.586 17.406 -9.25 1 97.19 113 ARG A C 1
ATOM 942 O O . ARG A 1 113 ? -12.508 18 -9.18 1 97.19 113 ARG A O 1
ATOM 949 N N . VAL A 1 114 ? -13.859 16.656 -10.258 1 97.69 114 VAL A N 1
ATOM 950 C CA . VAL A 1 114 ? -12.922 16.375 -11.344 1 97.69 114 VAL A CA 1
ATOM 951 C C . VAL A 1 114 ? -12.555 17.688 -12.047 1 97.69 114 VAL A C 1
ATOM 953 O O . VAL A 1 114 ? -11.375 17.969 -12.281 1 97.69 114 VAL A O 1
ATOM 956 N N . SER A 1 115 ? -13.5 18.484 -12.312 1 97.38 115 SER A N 1
ATOM 957 C CA . SER A 1 115 ? -13.258 19.75 -13.008 1 97.38 115 SER A CA 1
ATOM 958 C C . SER A 1 115 ? -12.367 20.672 -12.188 1 97.38 115 SER A C 1
ATOM 960 O O . SER A 1 115 ? -11.531 21.391 -12.742 1 97.38 115 SER A O 1
ATOM 962 N N . GLU A 1 116 ? -12.602 20.688 -10.922 1 97.69 116 GLU A N 1
ATOM 963 C CA . GLU A 1 116 ? -11.781 21.484 -10.023 1 97.69 116 GLU A CA 1
ATOM 964 C C . GLU A 1 116 ? -10.312 21.094 -10.109 1 97.69 116 GLU A C 1
ATOM 966 O O . GLU A 1 116 ? -9.438 21.938 -10.266 1 97.69 116 GLU A O 1
ATOM 971 N N . ILE A 1 117 ? -10.062 19.844 -10.062 1 97.75 117 ILE A N 1
ATOM 972 C CA . ILE A 1 117 ? -8.703 19.312 -10.086 1 97.75 117 ILE A CA 1
ATOM 973 C C . ILE A 1 117 ? -8.047 19.656 -11.422 1 97.75 117 ILE A C 1
ATOM 975 O O . ILE A 1 117 ? -6.93 20.188 -11.461 1 97.75 117 ILE A O 1
ATOM 979 N N . LEU A 1 118 ? -8.734 19.406 -12.469 1 97.5 118 LEU A N 1
ATOM 980 C CA . LEU A 1 118 ? -8.188 19.625 -13.805 1 97.5 118 LEU A CA 1
ATOM 981 C C . LEU A 1 118 ? -7.941 21.109 -14.062 1 97.5 118 LEU A C 1
ATOM 983 O O . LEU A 1 118 ? -7 21.484 -14.766 1 97.5 118 LEU A O 1
ATOM 987 N N . GLY A 1 119 ? -8.703 21.938 -13.453 1 96.88 119 GLY A N 1
ATOM 988 C CA . GLY A 1 119 ? -8.539 23.375 -13.625 1 96.88 119 GLY A CA 1
ATOM 989 C C . GLY A 1 119 ? -7.359 23.938 -12.859 1 96.88 119 GLY A C 1
ATOM 990 O O . GLY A 1 119 ? -6.797 24.953 -13.242 1 96.88 119 GLY A O 1
ATOM 991 N N . GLU A 1 120 ? -6.98 23.266 -11.805 1 97.25 120 GLU A N 1
ATOM 992 C CA . GLU A 1 120 ? -5.98 23.828 -10.898 1 97.25 120 GLU A CA 1
ATOM 993 C C . GLU A 1 120 ? -4.617 23.188 -11.109 1 97.25 120 GLU A C 1
ATOM 995 O O . GLU A 1 120 ? -3.584 23.781 -10.812 1 97.25 120 GLU A O 1
ATOM 1000 N N . VAL A 1 121 ? -4.594 21.969 -11.664 1 95.94 121 VAL A N 1
ATOM 1001 C CA . VAL A 1 121 ? -3.365 21.188 -11.703 1 95.94 121 VAL A CA 1
ATOM 1002 C C . VAL A 1 121 ? -2.338 21.891 -12.594 1 95.94 121 VAL A C 1
ATOM 1004 O O . VAL A 1 121 ? -1.132 21.781 -12.359 1 95.94 121 VAL A O 1
ATOM 1007 N N . SER A 1 122 ? -2.721 22.672 -13.516 1 93 122 SER A N 1
ATOM 1008 C CA . SER A 1 122 ? -1.827 23.312 -14.477 1 93 122 SER A CA 1
ATOM 1009 C C . SER A 1 122 ? -0.958 24.359 -13.805 1 93 122 SER A C 1
ATOM 1011 O O . SER A 1 122 ? 0.064 24.781 -14.359 1 93 122 SER A O 1
ATOM 1013 N N . SER A 1 123 ? -1.374 24.844 -12.672 1 92.38 123 SER A N 1
ATOM 1014 C CA . SER A 1 123 ? -0.561 25.781 -11.914 1 92.38 123 SER A CA 1
ATOM 1015 C C . SER A 1 123 ? 0.668 25.109 -11.32 1 92.38 123 SER A C 1
ATOM 1017 O O . SER A 1 123 ? 1.607 25.781 -10.883 1 92.38 123 SER A O 1
ATOM 1019 N N . TYR A 1 124 ? 0.715 23.828 -11.352 1 90.56 124 TYR A N 1
ATOM 1020 C CA . TYR A 1 124 ? 1.8 23.078 -10.719 1 90.56 124 TYR A CA 1
ATOM 1021 C C . TYR A 1 124 ? 2.648 22.359 -11.766 1 90.56 124 TYR A C 1
ATOM 1023 O O . TYR A 1 124 ? 3.654 21.734 -11.43 1 90.56 124 TYR A O 1
ATOM 1031 N N . GLY A 1 125 ? 2.281 22.438 -12.953 1 91.38 125 GLY A N 1
ATOM 1032 C CA . GLY A 1 125 ? 3.012 21.828 -14.047 1 91.38 125 GLY A CA 1
ATOM 1033 C C . GLY A 1 125 ? 2.15 21.578 -15.273 1 91.38 125 GLY A C 1
ATOM 1034 O O . GLY A 1 125 ? 0.943 21.828 -15.25 1 91.38 125 GLY A O 1
ATOM 1035 N N . LYS A 1 126 ? 2.791 21.094 -16.281 1 94.56 126 LYS A N 1
ATOM 1036 C CA . LYS A 1 126 ? 2.078 20.766 -17.516 1 94.56 126 LYS A CA 1
ATOM 1037 C C . LYS A 1 126 ? 1.348 19.438 -17.391 1 94.56 126 LYS A C 1
ATOM 1039 O O . LYS A 1 126 ? 1.979 18.375 -17.234 1 94.56 126 LYS A O 1
ATOM 1044 N N . LEU A 1 127 ? 0.034 19.469 -17.484 1 96.44 127 LEU A N 1
ATOM 1045 C CA . LEU A 1 127 ? -0.768 18.25 -17.5 1 96.44 127 LEU A CA 1
ATOM 1046 C C . LEU A 1 127 ? -0.64 17.547 -18.844 1 96.44 127 LEU A C 1
ATOM 1048 O O . LEU A 1 127 ? -1.143 18.031 -19.859 1 96.44 127 LEU A O 1
ATOM 1052 N N . VAL A 1 128 ? -0.009 16.359 -18.875 1 95.75 128 VAL A N 1
ATOM 1053 C CA . VAL A 1 128 ? 0.261 15.672 -20.125 1 95.75 128 VAL A CA 1
ATOM 1054 C C . VAL A 1 128 ? -0.854 14.672 -20.422 1 95.75 128 VAL A C 1
ATOM 1056 O O . VAL A 1 128 ? -1.139 14.367 -21.578 1 95.75 128 VAL A O 1
ATOM 1059 N N . ASN A 1 129 ? -1.473 14.102 -19.375 1 96.38 129 ASN A N 1
ATOM 1060 C CA . ASN A 1 129 ? -2.539 13.117 -19.516 1 96.38 129 ASN A CA 1
ATOM 1061 C C . ASN A 1 129 ? -3.332 12.961 -18.234 1 96.38 129 ASN A C 1
ATOM 1063 O O . ASN A 1 129 ? -2.844 13.305 -17.156 1 96.38 129 ASN A O 1
ATOM 1067 N N . TYR A 1 130 ? -4.602 12.539 -18.391 1 97.56 130 TYR A N 1
ATOM 1068 C CA . TYR A 1 130 ? -5.375 12.117 -17.219 1 97.56 130 TYR A CA 1
ATOM 1069 C C . TYR A 1 130 ? -6.352 11.008 -17.578 1 97.56 130 TYR A C 1
ATOM 1071 O O . TYR A 1 130 ? -6.742 10.875 -18.75 1 97.56 130 TYR A O 1
ATOM 1079 N N . THR A 1 131 ? -6.641 10.148 -16.672 1 97.56 131 THR A N 1
ATOM 1080 C CA . THR A 1 131 ? -7.645 9.102 -16.828 1 97.56 131 THR A CA 1
ATOM 1081 C C . THR A 1 131 ? -8.617 9.125 -15.648 1 97.56 131 THR A C 1
ATOM 1083 O O . THR A 1 131 ? -8.234 9.438 -14.523 1 97.56 131 THR A O 1
ATOM 1086 N N . LEU A 1 132 ? -9.898 8.859 -15.977 1 97 132 LEU A N 1
ATOM 1087 C CA . LEU A 1 132 ? -10.945 8.711 -14.969 1 97 132 LEU A CA 1
ATOM 1088 C C . LEU A 1 132 ? -11.43 7.266 -14.898 1 97 132 LEU A C 1
ATOM 1090 O O . LEU A 1 132 ? -11.766 6.672 -15.93 1 97 132 LEU A O 1
ATOM 1094 N N . GLU A 1 133 ? -11.312 6.68 -13.75 1 94.75 133 GLU A N 1
ATOM 1095 C CA . GLU A 1 133 ? -11.828 5.332 -13.5 1 94.75 133 GLU A CA 1
ATOM 1096 C C . GLU A 1 133 ? -12.523 5.25 -12.148 1 94.75 133 GLU A C 1
ATOM 1098 O O . GLU A 1 133 ? -12.164 5.973 -11.219 1 94.75 133 GLU A O 1
ATOM 1103 N N . ASP A 1 134 ? -13.516 4.391 -12.031 1 93.5 134 ASP A N 1
ATOM 1104 C CA . ASP A 1 134 ? -14.148 4.164 -10.734 1 93.5 134 ASP A CA 1
ATOM 1105 C C . ASP A 1 134 ? -13.18 3.494 -9.766 1 93.5 134 ASP A C 1
ATOM 1107 O O . ASP A 1 134 ? -12.406 2.615 -10.156 1 93.5 134 ASP A O 1
ATOM 1111 N N . PHE A 1 135 ? -13.266 4 -8.617 1 91.5 135 PHE A N 1
ATOM 1112 C CA . PHE A 1 135 ? -12.438 3.379 -7.59 1 91.5 135 PHE A CA 1
ATOM 1113 C C . PHE A 1 135 ? -12.945 1.977 -7.27 1 91.5 135 PHE A C 1
ATOM 11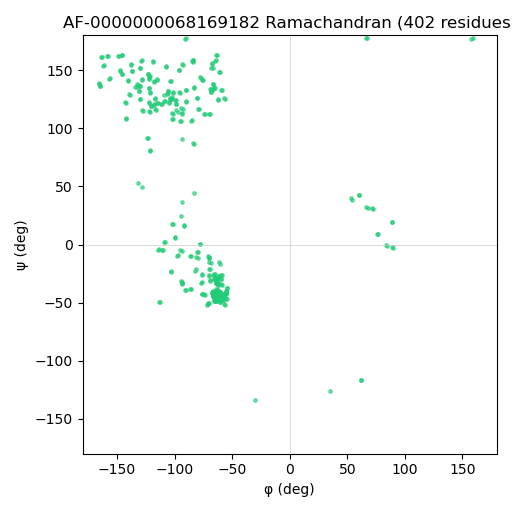15 O O . PHE A 1 135 ? -14.133 1.778 -7.031 1 91.5 135 PHE A O 1
ATOM 1122 N N . LYS A 1 136 ? -12.016 1.071 -7.266 1 87.25 136 LYS A N 1
ATOM 1123 C CA . LYS A 1 136 ? -12.281 -0.304 -6.855 1 87.25 136 LYS A CA 1
ATOM 1124 C C . LYS A 1 136 ? -11.414 -0.703 -5.668 1 87.25 136 LYS A C 1
ATOM 1126 O O . LYS A 1 136 ? -10.18 -0.646 -5.746 1 87.25 136 LYS A O 1
ATOM 1131 N N . LEU A 1 137 ? -12.109 -1.051 -4.551 1 87.75 137 LEU A N 1
ATOM 1132 C CA . LEU A 1 137 ? -11.383 -1.497 -3.365 1 87.75 137 LEU A CA 1
ATOM 1133 C C . LEU A 1 137 ? -10.609 -2.777 -3.652 1 87.75 137 LEU A C 1
ATOM 1135 O O . LEU A 1 137 ? -11.164 -3.746 -4.172 1 87.75 137 LEU A O 1
ATOM 1139 N N . ASN A 1 138 ? -9.312 -2.666 -3.371 1 80.56 138 ASN A N 1
ATOM 1140 C CA . ASN A 1 138 ? -8.477 -3.852 -3.535 1 80.56 138 ASN A CA 1
ATOM 1141 C C . ASN A 1 138 ? -8.328 -4.613 -2.223 1 80.56 138 ASN A C 1
ATOM 1143 O O . ASN A 1 138 ? -7.617 -4.172 -1.318 1 80.56 138 ASN A O 1
ATOM 1147 N N . LEU A 1 139 ? -8.953 -5.688 -2.082 1 80.25 139 LEU A N 1
ATOM 1148 C CA . LEU A 1 139 ? -8.922 -6.473 -0.854 1 80.25 139 LEU A CA 1
ATOM 1149 C C . LEU A 1 139 ? -7.812 -7.52 -0.91 1 80.25 139 LEU A C 1
ATOM 1151 O O . LEU A 1 139 ? -7.648 -8.305 0.024 1 80.25 139 LEU A O 1
ATOM 1155 N N . GLY A 1 140 ? -6.887 -7.348 -1.839 1 80.56 140 GLY A N 1
ATOM 1156 C CA . GLY A 1 140 ? -5.891 -8.391 -2.031 1 80.56 140 GLY A CA 1
ATOM 1157 C C . GLY A 1 140 ? -6.473 -9.68 -2.588 1 80.56 140 GLY A C 1
ATOM 1158 O O . GLY A 1 140 ? -7.68 -9.766 -2.83 1 80.56 140 GLY A O 1
ATOM 1159 N N . PRO A 1 141 ? -5.559 -10.625 -2.811 1 85.69 141 PRO A N 1
ATOM 1160 C CA . PRO A 1 141 ? -6.09 -11.914 -3.264 1 85.69 141 PRO A CA 1
ATOM 1161 C C . PRO A 1 141 ? -6.859 -12.648 -2.172 1 85.69 141 PRO A C 1
ATOM 1163 O O . PRO A 1 141 ? -6.316 -12.906 -1.095 1 85.69 141 PRO A O 1
ATOM 1166 N N . ARG A 1 142 ? -8.117 -12.812 -2.289 1 84.25 142 ARG A N 1
ATOM 1167 C CA . ARG A 1 142 ? -8.961 -13.508 -1.322 1 84.25 142 ARG A CA 1
ATOM 1168 C C . ARG A 1 142 ? -8.93 -15.016 -1.547 1 84.25 142 ARG A C 1
ATOM 1170 O O . ARG A 1 142 ? -9.812 -15.562 -2.215 1 84.25 142 ARG A O 1
ATOM 1177 N N . LEU A 1 143 ? -7.98 -15.57 -0.949 1 91.81 143 LEU A N 1
ATOM 1178 C CA . LEU A 1 143 ? -7.91 -17.016 -1.033 1 91.81 143 LEU A CA 1
ATOM 1179 C C . LEU A 1 143 ? -8.82 -17.672 0.004 1 91.81 143 LEU A C 1
ATOM 1181 O O . LEU A 1 143 ? -8.898 -17.203 1.144 1 91.81 143 LEU A O 1
ATOM 1185 N N . SER A 1 144 ? -9.555 -18.688 -0.435 1 91 144 SER A N 1
ATOM 1186 C CA . SER A 1 144 ? -10.289 -19.484 0.541 1 91 144 SER A CA 1
ATOM 1187 C C . SER A 1 144 ? -9.336 -20.203 1.488 1 91 144 SER A C 1
ATOM 1189 O O . SER A 1 144 ? -8.148 -20.344 1.197 1 91 144 SER A O 1
ATOM 1191 N N . PRO A 1 145 ? -9.867 -20.656 2.574 1 91.56 145 PRO A N 1
ATOM 1192 C CA . PRO A 1 145 ? -9.008 -21.406 3.488 1 91.56 145 PRO A CA 1
ATOM 1193 C C . PRO A 1 145 ? -8.328 -22.594 2.809 1 91.56 145 PRO A C 1
ATOM 1195 O O . PRO A 1 145 ? -7.141 -22.844 3.029 1 91.56 145 PRO A O 1
ATOM 1198 N N . ALA A 1 146 ? -9.062 -23.25 1.983 1 95.69 146 ALA A N 1
ATOM 1199 C CA . ALA A 1 146 ? -8.508 -24.406 1.28 1 95.69 146 ALA A CA 1
ATOM 1200 C C . ALA A 1 146 ? -7.398 -23.984 0.319 1 95.69 146 ALA A C 1
ATOM 1202 O O . ALA A 1 146 ? -6.355 -24.641 0.232 1 95.69 146 ALA A O 1
ATOM 1203 N N . GLU A 1 147 ? -7.621 -22.859 -0.34 1 96.25 147 GLU A N 1
ATOM 1204 C CA . GLU A 1 147 ? -6.629 -22.344 -1.279 1 96.25 147 GLU A CA 1
ATOM 1205 C C . GLU A 1 147 ? -5.355 -21.906 -0.556 1 96.25 147 GLU A C 1
ATOM 1207 O O . GLU A 1 147 ? -4.25 -22.203 -1.011 1 96.25 147 GLU A O 1
ATOM 1212 N N . ARG A 1 148 ? -5.531 -21.266 0.525 1 95.38 148 ARG A N 1
ATOM 1213 C CA . ARG A 1 148 ? -4.395 -20.797 1.314 1 95.38 148 ARG A CA 1
ATOM 1214 C C . ARG A 1 148 ? -3.58 -21.969 1.851 1 95.38 148 ARG A C 1
ATOM 1216 O O . ARG A 1 148 ? -2.35 -21.953 1.797 1 95.38 148 ARG A O 1
ATOM 1223 N N . ARG A 1 149 ? -4.309 -22.891 2.348 1 96.06 149 ARG A N 1
ATOM 1224 C CA . ARG A 1 149 ? -3.641 -24.078 2.869 1 96.06 149 ARG A CA 1
ATOM 1225 C C . ARG A 1 149 ? -2.855 -24.797 1.773 1 96.06 149 ARG A C 1
ATOM 1227 O O . ARG A 1 149 ? -1.716 -25.203 1.99 1 96.06 149 ARG A O 1
ATOM 1234 N N . ALA A 1 150 ? -3.48 -24.984 0.663 1 97.19 150 ALA A N 1
ATOM 1235 C CA . ALA A 1 150 ? -2.82 -25.625 -0.468 1 97.19 150 ALA A CA 1
ATOM 1236 C C . ALA A 1 150 ? -1.561 -24.859 -0.875 1 97.19 150 ALA A C 1
ATOM 1238 O O . ALA A 1 150 ? -0.502 -25.469 -1.073 1 97.19 150 ALA A O 1
ATOM 1239 N N . LEU A 1 151 ? -1.657 -23.578 -0.943 1 96.81 151 LEU A N 1
ATOM 1240 C CA . LEU A 1 151 ? -0.553 -22.719 -1.364 1 96.81 151 LEU A CA 1
ATOM 1241 C C . LEU A 1 151 ? 0.596 -22.781 -0.364 1 96.81 151 LEU A C 1
ATOM 1243 O O . LEU A 1 151 ? 1.75 -22.984 -0.749 1 96.81 151 LEU A O 1
ATOM 1247 N N . LYS A 1 152 ? 0.299 -22.641 0.86 1 96 152 LYS A N 1
ATOM 1248 C CA . LYS A 1 152 ? 1.297 -22.672 1.925 1 96 152 LYS A CA 1
ATOM 1249 C C . LYS A 1 152 ? 2.031 -24 1.965 1 96 152 LYS A C 1
ATOM 1251 O O . LYS A 1 152 ? 3.26 -24.047 2.064 1 96 152 LYS A O 1
ATOM 1256 N N . THR A 1 153 ? 1.253 -25.031 1.922 1 96.94 153 THR A N 1
ATOM 1257 C CA . THR A 1 153 ? 1.846 -26.375 1.987 1 96.94 153 THR A CA 1
ATOM 1258 C C . THR A 1 153 ? 2.711 -26.641 0.759 1 96.94 153 THR A C 1
ATOM 1260 O O . THR A 1 153 ? 3.824 -27.156 0.878 1 96.94 153 THR A O 1
ATOM 1263 N N . ALA A 1 154 ? 2.203 -26.297 -0.421 1 96.81 154 ALA A N 1
ATOM 1264 C CA . ALA A 1 154 ? 2.982 -26.453 -1.646 1 96.81 154 ALA A CA 1
ATOM 1265 C C . ALA A 1 154 ? 4.32 -25.734 -1.55 1 96.81 154 ALA A C 1
ATOM 1267 O O . ALA A 1 154 ? 5.359 -26.281 -1.91 1 96.81 154 ALA A O 1
ATOM 1268 N N . PHE A 1 155 ? 4.289 -24.594 -1.01 1 95.62 155 PHE A N 1
ATOM 1269 C CA . PHE A 1 155 ? 5.488 -23.781 -0.889 1 95.62 155 PHE A CA 1
ATOM 1270 C C . PHE A 1 155 ? 6.445 -24.375 0.139 1 95.62 155 PHE A C 1
ATOM 1272 O O . PHE A 1 155 ? 7.629 -24.547 -0.145 1 95.62 155 PHE A O 1
ATOM 1279 N N . SER A 1 156 ? 5.914 -24.656 1.266 1 95.25 156 SER A N 1
ATOM 1280 C CA . SER A 1 156 ? 6.746 -25.125 2.373 1 95.25 156 SER A CA 1
ATOM 1281 C C . SER A 1 156 ? 7.398 -26.453 2.051 1 95.25 156 SER A C 1
ATOM 1283 O O . SER A 1 156 ? 8.508 -26.75 2.514 1 95.25 156 SER A O 1
ATOM 1285 N N . ARG A 1 157 ? 6.719 -27.266 1.194 1 96.31 157 ARG A N 1
ATOM 1286 C CA . ARG A 1 157 ? 7.219 -28.594 0.898 1 96.31 157 ARG A CA 1
ATOM 1287 C C . ARG A 1 157 ? 8.094 -28.594 -0.354 1 96.31 157 ARG A C 1
ATOM 1289 O O . ARG A 1 157 ? 8.602 -29.641 -0.765 1 96.31 157 ARG A O 1
ATOM 1296 N N . GLY A 1 158 ? 8.156 -27.422 -1.017 1 95.62 158 GLY A N 1
ATOM 1297 C CA . GLY A 1 158 ? 9.07 -27.266 -2.139 1 95.62 158 GLY A CA 1
ATOM 1298 C C . GLY A 1 158 ? 8.461 -27.672 -3.465 1 95.62 158 GLY A C 1
ATOM 1299 O O . GLY A 1 158 ? 9.172 -28.078 -4.387 1 95.62 158 GLY A O 1
ATOM 1300 N N . TYR A 1 159 ? 7.133 -27.719 -3.518 1 94.69 159 TYR A N 1
ATOM 1301 C CA . TYR A 1 159 ? 6.441 -28.016 -4.766 1 94.69 159 TYR A CA 1
ATOM 1302 C C . TYR A 1 159 ? 6.785 -27 -5.84 1 94.69 159 TYR A C 1
ATOM 1304 O O . TYR A 1 159 ? 6.824 -27.312 -7.027 1 94.69 159 TYR A O 1
ATOM 1312 N N . LEU A 1 160 ? 7.141 -25.844 -5.465 1 92.5 160 LEU A N 1
ATOM 1313 C CA . LEU A 1 160 ? 7.414 -24.75 -6.398 1 92.5 160 LEU A CA 1
ATOM 1314 C C . LEU A 1 160 ? 8.914 -24.594 -6.621 1 92.5 160 LEU A C 1
ATOM 1316 O O . LEU A 1 160 ? 9.344 -23.688 -7.348 1 92.5 160 LEU A O 1
ATOM 1320 N N . ASP A 1 161 ? 9.656 -25.453 -6.086 1 90 161 ASP A N 1
ATOM 1321 C CA . ASP A 1 161 ? 11.109 -25.359 -6.203 1 90 161 ASP A CA 1
ATOM 1322 C C . ASP A 1 161 ? 11.594 -26 -7.508 1 90 161 ASP A C 1
ATOM 1324 O O . ASP A 1 161 ? 10.859 -26.766 -8.141 1 90 161 ASP A O 1
ATOM 1328 N N . TYR A 1 162 ? 12.719 -25.625 -7.93 1 82.94 162 TYR A N 1
ATOM 1329 C CA . TYR A 1 162 ? 13.414 -26.25 -9.047 1 82.94 162 TYR A CA 1
ATOM 1330 C C . TYR A 1 162 ? 14.836 -26.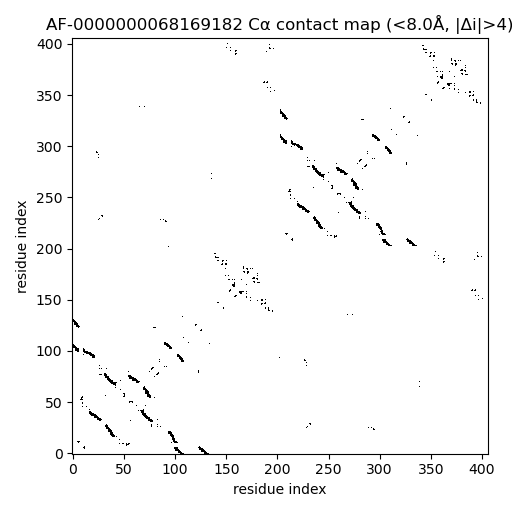609 -8.656 1 82.94 162 TYR A C 1
ATOM 1332 O O . TYR A 1 162 ? 15.672 -25.734 -8.438 1 82.94 162 TYR A O 1
ATOM 1340 N N . PRO A 1 163 ? 15.18 -28 -8.648 1 86.88 163 PRO A N 1
ATOM 1341 C CA . PRO A 1 163 ? 14.258 -29.109 -8.914 1 86.88 163 PRO A CA 1
ATOM 1342 C C . PRO A 1 163 ? 13.188 -29.25 -7.832 1 86.88 163 PRO A C 1
ATOM 1344 O O . PRO A 1 163 ? 13.359 -28.766 -6.711 1 86.88 163 PRO A O 1
ATOM 1347 N N . ARG A 1 164 ? 12.039 -29.766 -8.195 1 89.25 164 ARG A N 1
ATOM 1348 C CA . ARG A 1 164 ? 10.906 -29.969 -7.305 1 89.25 164 ARG A CA 1
ATOM 1349 C C . ARG A 1 164 ? 11.281 -30.891 -6.148 1 89.25 164 ARG A C 1
ATOM 1351 O O . ARG A 1 164 ? 11.914 -31.938 -6.352 1 89.25 164 ARG A O 1
ATOM 1358 N N . LYS A 1 165 ? 10.93 -30.516 -4.977 1 93.44 165 LYS A N 1
ATOM 1359 C CA . LYS A 1 165 ? 11.234 -31.328 -3.797 1 93.44 165 LYS A CA 1
ATOM 1360 C C . LYS A 1 165 ? 10.078 -32.25 -3.457 1 93.44 165 LYS A C 1
ATOM 1362 O O . LYS A 1 165 ? 10.297 -33.312 -2.873 1 93.44 165 LYS A O 1
ATOM 1367 N N . ALA A 1 166 ? 8.875 -31.812 -3.701 1 95 166 ALA A N 1
ATOM 1368 C CA . ALA A 1 166 ? 7.688 -32.656 -3.516 1 95 166 ALA A CA 1
ATOM 1369 C C . ALA A 1 166 ? 6.762 -32.562 -4.727 1 95 166 ALA A C 1
ATOM 1371 O O . ALA A 1 166 ? 6.578 -31.469 -5.297 1 95 166 ALA A O 1
ATOM 1372 N N . ASP A 1 167 ? 6.27 -33.688 -5.082 1 95.38 167 ASP A N 1
ATOM 1373 C CA . ASP A 1 167 ? 5.332 -33.656 -6.203 1 95.38 167 ASP A CA 1
ATOM 1374 C C . ASP A 1 167 ? 3.895 -33.469 -5.715 1 95.38 167 ASP A C 1
ATOM 1376 O O . ASP A 1 167 ? 3.65 -33.375 -4.508 1 95.38 167 ASP A O 1
ATOM 1380 N N . ALA A 1 168 ? 2.975 -33.375 -6.664 1 95.81 168 ALA A N 1
ATOM 1381 C CA . ALA A 1 168 ? 1.58 -33.094 -6.352 1 95.81 168 ALA A CA 1
ATOM 1382 C C . ALA A 1 168 ? 0.962 -34.188 -5.492 1 95.81 168 ALA A C 1
ATOM 1384 O O . ALA A 1 168 ? 0.166 -33.906 -4.59 1 95.81 168 ALA A O 1
ATOM 1385 N N . ASP A 1 169 ? 1.405 -35.406 -5.762 1 97.25 169 ASP A N 1
ATOM 1386 C CA . ASP A 1 169 ? 0.864 -36.531 -5.004 1 97.25 169 ASP A CA 1
ATOM 1387 C C . ASP A 1 169 ? 1.271 -36.438 -3.535 1 97.25 169 ASP A C 1
ATOM 1389 O O . ASP A 1 169 ? 0.444 -36.656 -2.645 1 97.25 169 ASP A O 1
ATOM 1393 N N . THR A 1 170 ? 2.469 -36.125 -3.334 1 97 170 THR A N 1
ATOM 1394 C CA . THR A 1 170 ? 3.006 -36.031 -1.981 1 97 170 THR A CA 1
ATOM 1395 C C . THR A 1 170 ? 2.316 -34.938 -1.2 1 97 170 THR A C 1
ATOM 1397 O O . THR A 1 170 ? 1.902 -35.125 -0.056 1 97 170 THR A O 1
ATOM 1400 N N . VAL A 1 171 ? 2.145 -33.75 -1.796 1 97.81 171 VAL A N 1
ATOM 1401 C CA . VAL A 1 171 ? 1.545 -32.594 -1.12 1 97.81 171 VAL A CA 1
ATOM 1402 C C . VAL A 1 171 ? 0.067 -32.875 -0.849 1 97.81 171 VAL A C 1
ATOM 1404 O O . VAL A 1 171 ? -0.436 -32.562 0.238 1 97.81 171 VAL A O 1
ATOM 1407 N N . ALA A 1 172 ? -0.589 -33.469 -1.817 1 98 172 ALA A N 1
ATOM 1408 C CA . ALA A 1 172 ? -2.004 -33.781 -1.668 1 98 172 ALA A CA 1
ATOM 1409 C C . ALA A 1 172 ? -2.227 -34.719 -0.483 1 98 172 ALA A C 1
ATOM 1411 O O . ALA A 1 172 ? -3.141 -34.531 0.317 1 98 172 ALA A O 1
ATOM 1412 N N . MET A 1 173 ? -1.38 -35.719 -0.375 1 97.44 173 MET A N 1
ATOM 1413 C CA . MET A 1 173 ? -1.478 -36.688 0.708 1 97.44 173 MET A CA 1
ATOM 1414 C C . MET A 1 173 ? -1.33 -36.031 2.066 1 97.44 173 MET A C 1
ATOM 1416 O O . MET A 1 173 ? -2.08 -36.312 2.998 1 97.44 173 MET A O 1
ATOM 1420 N N . GLU A 1 174 ? -0.432 -35.125 2.148 1 96.88 174 GLU A N 1
ATOM 1421 C CA . GLU A 1 174 ? -0.22 -34.406 3.4 1 96.88 174 GLU A CA 1
ATOM 1422 C C . GLU A 1 174 ? -1.449 -33.594 3.781 1 96.88 174 GLU A C 1
ATOM 1424 O O . GLU A 1 174 ? -1.752 -33.406 4.965 1 96.88 174 GLU A O 1
ATOM 1429 N N . LEU A 1 175 ? -2.15 -33.094 2.812 1 97.5 175 LEU A N 1
ATOM 1430 C CA . LEU A 1 175 ? -3.316 -32.25 3.035 1 97.5 175 LEU A CA 1
ATOM 1431 C C . LEU A 1 175 ? -4.574 -33.062 3.227 1 97.5 175 LEU A C 1
ATOM 1433 O O . LEU A 1 175 ? -5.629 -32.562 3.582 1 97.5 175 LEU A O 1
ATOM 1437 N N . GLY A 1 176 ? -4.406 -34.375 2.941 1 97.75 176 GLY A N 1
ATOM 1438 C CA . GLY A 1 176 ? -5.57 -35.219 2.99 1 97.75 176 GLY A CA 1
ATOM 1439 C C . GLY A 1 176 ? -6.535 -35 1.844 1 97.75 176 GLY A C 1
ATOM 1440 O O . GLY A 1 176 ? -7.754 -35.062 2.021 1 97.75 176 GLY A O 1
ATOM 1441 N N . LEU A 1 177 ? -6.012 -34.625 0.713 1 98.06 177 LEU A N 1
ATOM 1442 C CA . LEU A 1 177 ? -6.797 -34.344 -0.482 1 98.06 177 LEU A CA 1
ATOM 1443 C C . LEU A 1 177 ? -6.41 -35.281 -1.622 1 98.06 177 LEU A C 1
ATOM 1445 O O . LEU A 1 177 ? -5.328 -35.875 -1.608 1 98.06 177 LEU A O 1
ATOM 1449 N N . SER A 1 178 ? -7.344 -35.438 -2.57 1 97.75 178 SER A N 1
ATOM 1450 C CA . SER A 1 178 ? -6.93 -36.031 -3.836 1 97.75 178 SER A CA 1
ATOM 1451 C C . SER A 1 178 ? -5.988 -35.094 -4.598 1 97.75 178 SER A C 1
ATOM 1453 O O . SER A 1 178 ? -6.008 -33.875 -4.395 1 97.75 178 SER A O 1
ATOM 1455 N N . LYS A 1 179 ? -5.211 -35.688 -5.434 1 97.19 179 LYS A N 1
ATOM 1456 C CA . LYS A 1 179 ? -4.324 -34.906 -6.285 1 97.19 179 LYS A CA 1
ATOM 1457 C C . LYS A 1 179 ? -5.109 -33.875 -7.09 1 97.19 179 LYS A C 1
ATOM 1459 O O . LYS A 1 179 ? -4.711 -32.719 -7.176 1 97.19 179 LYS A O 1
ATOM 1464 N N . VAL A 1 180 ? -6.223 -34.25 -7.609 1 95.25 180 VAL A N 1
ATOM 1465 C CA . VAL A 1 180 ? -7.051 -33.375 -8.445 1 95.25 180 VAL A CA 1
ATOM 1466 C C . VAL A 1 180 ? -7.574 -32.219 -7.625 1 95.25 180 VAL A C 1
ATOM 1468 O O . VAL A 1 180 ? -7.543 -31.062 -8.078 1 95.25 180 VAL A O 1
ATOM 1471 N N . THR A 1 181 ? -8.016 -32.469 -6.426 1 96.94 181 THR A N 1
ATOM 1472 C CA . THR A 1 181 ? -8.547 -31.422 -5.551 1 96.94 181 THR A CA 1
ATOM 1473 C C . THR A 1 181 ? -7.453 -30.453 -5.141 1 96.94 181 THR A C 1
ATOM 1475 O O . THR A 1 181 ? -7.672 -29.234 -5.117 1 96.94 181 THR A O 1
ATOM 1478 N N . PHE A 1 182 ? -6.336 -31 -4.789 1 97.62 182 PHE A N 1
ATOM 1479 C CA . PHE A 1 182 ? -5.195 -30.172 -4.441 1 97.62 182 PHE A CA 1
ATOM 1480 C C . PHE A 1 182 ? -4.844 -29.234 -5.594 1 97.62 182 PHE A C 1
ATOM 1482 O O . PHE A 1 182 ? -4.73 -28.016 -5.398 1 97.62 182 PHE A O 1
ATOM 1489 N N . LEU A 1 183 ? -4.695 -29.812 -6.777 1 94.88 183 LEU A N 1
ATOM 1490 C CA . LEU A 1 183 ? -4.312 -29.031 -7.949 1 94.88 183 LEU A CA 1
ATOM 1491 C C . LEU A 1 183 ? -5.375 -27.984 -8.281 1 94.88 183 LEU A C 1
ATOM 1493 O O . LEU A 1 183 ? -5.055 -26.891 -8.75 1 94.88 183 LEU A O 1
ATOM 1497 N N . HIS A 1 184 ? -6.578 -28.344 -8.016 1 95.56 184 HIS A N 1
ATOM 1498 C CA . HIS A 1 184 ? -7.664 -27.391 -8.219 1 95.56 184 HIS A CA 1
ATOM 1499 C C . HIS A 1 184 ? -7.52 -26.188 -7.289 1 95.56 184 HIS A C 1
ATOM 1501 O O . HIS A 1 184 ? -7.578 -25.031 -7.738 1 95.56 184 HIS A O 1
ATOM 1507 N N . HIS A 1 185 ? -7.305 -26.344 -6.035 1 97 185 HIS A N 1
ATOM 1508 C CA . HIS A 1 185 ? -7.129 -25.281 -5.062 1 97 185 HIS A CA 1
ATOM 1509 C C . HIS A 1 185 ? -5.895 -24.438 -5.383 1 97 185 HIS A C 1
ATOM 1511 O O . HIS A 1 185 ? -5.93 -23.219 -5.297 1 97 185 HIS A O 1
ATOM 1517 N N . LEU A 1 186 ? -4.902 -25.172 -5.719 1 96.12 186 LEU A N 1
ATOM 1518 C CA . LEU A 1 186 ? -3.646 -24.484 -6 1 96.12 186 LEU A CA 1
ATOM 1519 C C . LEU A 1 186 ? -3.777 -23.594 -7.234 1 96.12 186 LEU A C 1
ATOM 1521 O O . LEU A 1 186 ? -3.33 -22.453 -7.23 1 96.12 186 LEU A O 1
ATOM 1525 N N . ARG A 1 187 ? -4.32 -24.141 -8.273 1 93.94 187 ARG A N 1
ATOM 1526 C CA . ARG A 1 187 ? -4.531 -23.391 -9.508 1 93.94 187 ARG A CA 1
ATOM 1527 C C . ARG A 1 187 ? -5.402 -22.156 -9.258 1 93.94 187 ARG A C 1
ATOM 1529 O O . ARG A 1 187 ? -5.113 -21.078 -9.773 1 93.94 187 ARG A O 1
ATOM 1536 N N . ASN A 1 188 ? -6.414 -22.312 -8.5 1 95.31 188 ASN A N 1
ATOM 1537 C CA . ASN A 1 188 ? -7.273 -21.188 -8.164 1 95.31 188 ASN A CA 1
ATOM 1538 C C . ASN A 1 188 ? -6.508 -20.109 -7.379 1 95.31 188 ASN A C 1
ATOM 1540 O O . ASN A 1 188 ? -6.711 -18.922 -7.598 1 95.31 188 ASN A O 1
ATOM 1544 N N . ALA A 1 189 ? -5.715 -20.578 -6.488 1 95.81 189 ALA A N 1
ATOM 1545 C CA . ALA A 1 189 ? -4.875 -19.656 -5.742 1 95.81 189 ALA A CA 1
ATOM 1546 C C . ALA A 1 189 ? -3.969 -18.859 -6.684 1 95.81 189 ALA A C 1
ATOM 1548 O O . ALA A 1 189 ? -3.893 -17.625 -6.59 1 95.81 189 ALA A O 1
ATOM 1549 N N . TYR A 1 190 ? -3.363 -19.562 -7.621 1 95.62 190 TYR A N 1
ATOM 1550 C CA . TYR A 1 190 ? -2.471 -18.922 -8.578 1 95.62 190 TYR A CA 1
ATOM 1551 C C . TYR A 1 190 ? -3.236 -17.938 -9.461 1 95.62 190 TYR A C 1
ATOM 1553 O O . TYR A 1 190 ? -2.73 -16.859 -9.781 1 95.62 190 TYR A O 1
ATOM 1561 N N . ARG A 1 191 ? -4.363 -18.328 -9.852 1 94.94 191 ARG A N 1
ATOM 1562 C CA . ARG A 1 191 ? -5.184 -17.438 -10.664 1 94.94 191 ARG A CA 1
ATOM 1563 C C . ARG A 1 191 ? -5.473 -16.125 -9.93 1 94.94 191 ARG A C 1
ATOM 1565 O O . ARG A 1 191 ? -5.312 -15.047 -10.492 1 94.94 191 ARG A O 1
ATOM 1572 N N . LYS A 1 192 ? -5.836 -16.25 -8.711 1 94.06 192 LYS A N 1
ATOM 1573 C CA . LYS A 1 192 ? -6.168 -15.07 -7.914 1 94.06 192 LYS A CA 1
ATOM 1574 C C . LYS A 1 192 ? -4.938 -14.211 -7.672 1 94.06 192 LYS A C 1
ATOM 1576 O O . LYS A 1 192 ? -5.012 -12.977 -7.742 1 94.06 192 LYS A O 1
ATOM 1581 N N . LEU A 1 193 ? -3.814 -14.859 -7.383 1 94.5 193 LEU A N 1
ATOM 1582 C CA . LEU A 1 193 ? -2.568 -14.117 -7.215 1 94.5 193 LEU A CA 1
ATOM 1583 C C . LEU A 1 193 ? -2.184 -13.398 -8.508 1 94.5 193 LEU A C 1
ATOM 1585 O O . LEU A 1 193 ? -1.733 -12.25 -8.469 1 94.5 193 LEU A O 1
ATOM 1589 N N . THR A 1 194 ? -2.412 -14.07 -9.617 1 94.06 194 THR A N 1
ATOM 1590 C CA . THR A 1 194 ? -2.066 -13.523 -10.922 1 94.06 194 THR A CA 1
ATOM 1591 C C . THR A 1 194 ? -2.936 -12.312 -11.242 1 94.06 194 THR A C 1
ATOM 1593 O O . THR A 1 194 ? -2.426 -11.273 -11.672 1 94.06 194 THR A O 1
ATOM 1596 N N . VAL A 1 195 ? -4.176 -12.453 -10.984 1 90.69 195 VAL A N 1
ATOM 1597 C CA . VAL A 1 195 ? -5.105 -11.359 -11.234 1 90.69 195 VAL A CA 1
ATOM 1598 C C . VAL A 1 195 ? -4.707 -10.141 -10.398 1 90.69 195 VAL A C 1
ATOM 1600 O O . VAL A 1 195 ? -4.648 -9.023 -10.914 1 90.69 195 VAL A O 1
ATOM 1603 N N . HIS A 1 196 ? -4.449 -10.43 -9.18 1 89.44 196 HIS A N 1
ATOM 1604 C CA . HIS A 1 196 ? -4.051 -9.336 -8.297 1 89.44 196 HIS A CA 1
ATOM 1605 C C . HIS A 1 196 ? -2.764 -8.68 -8.773 1 89.44 196 HIS A C 1
ATOM 1607 O O . HIS A 1 196 ? -2.668 -7.453 -8.82 1 89.44 196 HIS A O 1
ATOM 1613 N N . TYR A 1 197 ? -1.842 -9.438 -9.102 1 89.88 197 TYR A N 1
ATOM 1614 C CA . TYR A 1 197 ? -0.552 -8.945 -9.578 1 89.88 197 TYR A CA 1
ATOM 1615 C C . TYR A 1 197 ? -0.715 -8.117 -10.844 1 89.88 197 TYR A C 1
ATOM 1617 O O . TYR A 1 197 ? -0.188 -7.008 -10.938 1 89.88 197 TYR A O 1
ATOM 1625 N N . LEU A 1 198 ? -1.425 -8.617 -11.82 1 86.38 198 LEU A N 1
ATOM 1626 C CA . LEU A 1 198 ? -1.574 -7.969 -13.117 1 86.38 198 LEU A CA 1
ATOM 1627 C C . LEU A 1 198 ? -2.414 -6.703 -13 1 86.38 198 LEU A C 1
ATOM 1629 O O . LEU A 1 198 ? -2.211 -5.746 -13.75 1 86.38 198 LEU A O 1
ATOM 1633 N N . ASN A 1 199 ? -3.342 -6.73 -12.039 1 78.38 199 ASN A N 1
ATOM 1634 C CA . ASN A 1 199 ? -4.16 -5.539 -11.828 1 78.38 199 ASN A CA 1
ATOM 1635 C C . ASN A 1 199 ? -3.389 -4.457 -11.078 1 78.38 199 ASN A C 1
ATOM 1637 O O . ASN A 1 199 ? -3.723 -3.275 -11.164 1 78.38 199 ASN A O 1
ATOM 1641 N N . SER A 1 200 ? -2.52 -4.934 -10.211 1 73.38 200 SER A N 1
ATOM 1642 C CA . SER A 1 200 ? -1.729 -3.979 -9.438 1 73.38 200 SER A CA 1
ATOM 1643 C C . SER A 1 200 ? -0.618 -3.367 -10.289 1 73.38 200 SER A C 1
ATOM 1645 O O . SER A 1 200 ? -0.133 -2.273 -9.992 1 73.38 200 SER A O 1
ATOM 1647 N N . ASP A 1 201 ? 0.089 -4.191 -11.117 1 59.16 201 ASP A N 1
ATOM 1648 C CA . ASP A 1 201 ? 1.142 -3.703 -12 1 59.16 201 ASP A CA 1
ATOM 1649 C C . ASP A 1 201 ? 0.626 -2.582 -12.898 1 59.16 201 ASP A C 1
ATOM 1651 O O . ASP A 1 201 ? 1.386 -1.692 -13.289 1 59.16 201 ASP A O 1
ATOM 1655 N N . LEU A 1 202 ? -0.665 -2.678 -13.375 1 47.12 202 LEU A N 1
ATOM 1656 C CA . LEU A 1 202 ? -1.228 -1.643 -14.234 1 47.12 202 LEU A CA 1
ATOM 1657 C C . LEU A 1 202 ? -1.5 -0.368 -13.445 1 47.12 202 LEU A C 1
ATOM 1659 O O . LEU A 1 202 ? -1.814 0.674 -14.023 1 47.12 202 LEU A O 1
ATOM 1663 N N . SER A 1 203 ? -1.378 -0.504 -12.086 1 42 203 SER A N 1
ATOM 1664 C CA . SER A 1 203 ? -1.599 0.74 -11.359 1 42 203 SER A CA 1
ATOM 1665 C C . SER A 1 203 ? -0.279 1.435 -11.039 1 42 203 SER A C 1
ATOM 1667 O O . SER A 1 203 ? 0.745 0.775 -10.844 1 42 203 SER A O 1
ATOM 1669 N N . MET B 1 1 ? 9.078 -1.9 13.492 1 96.88 1 MET B N 1
ATOM 1670 C CA . MET B 1 1 ? 8.477 -2.109 14.805 1 96.88 1 MET B CA 1
ATOM 1671 C C . MET B 1 1 ? 6.961 -2.279 14.68 1 96.88 1 MET B C 1
ATOM 1673 O O . MET B 1 1 ? 6.324 -1.62 13.859 1 96.88 1 MET B O 1
ATOM 1677 N N . THR B 1 2 ? 6.406 -3.195 15.367 1 97.25 2 THR B N 1
ATOM 1678 C CA . THR B 1 2 ? 4.965 -3.383 15.492 1 97.25 2 THR B CA 1
ATOM 1679 C C . THR B 1 2 ? 4.531 -3.295 16.953 1 97.25 2 THR B C 1
ATOM 1681 O O . THR B 1 2 ? 5.156 -3.9 17.828 1 97.25 2 THR B O 1
ATOM 1684 N N . ILE B 1 3 ? 3.496 -2.5 17.203 1 97.69 3 ILE B N 1
ATOM 1685 C CA . ILE B 1 3 ? 2.951 -2.424 18.547 1 97.69 3 ILE B CA 1
ATOM 1686 C C . ILE B 1 3 ? 1.472 -2.797 18.531 1 97.69 3 ILE B C 1
ATOM 1688 O O . ILE B 1 3 ? 0.759 -2.49 17.578 1 97.69 3 ILE B O 1
ATOM 1692 N N . SER B 1 4 ? 1.004 -3.453 19.5 1 96.81 4 SER B N 1
ATOM 1693 C CA . SER B 1 4 ? -0.4 -3.777 19.719 1 96.81 4 SER B CA 1
ATOM 1694 C C . SER B 1 4 ? -0.926 -3.096 20.984 1 96.81 4 SER B C 1
ATOM 1696 O O . SER B 1 4 ? -0.378 -3.285 22.078 1 96.81 4 SER B O 1
ATOM 1698 N N . VAL B 1 5 ? -1.971 -2.289 20.812 1 96.25 5 VAL B N 1
ATOM 1699 C CA . VAL B 1 5 ? -2.443 -1.424 21.891 1 96.25 5 VAL B CA 1
ATOM 1700 C C . VAL B 1 5 ? -3.951 -1.592 22.062 1 96.25 5 VAL B C 1
ATOM 1702 O O . VAL B 1 5 ? -4.691 -1.679 21.078 1 96.25 5 VAL B O 1
ATOM 1705 N N . GLN B 1 6 ? -4.344 -1.674 23.219 1 93.56 6 GLN B N 1
ATOM 1706 C CA . GLN B 1 6 ? -5.758 -1.606 23.562 1 93.56 6 GLN B CA 1
ATOM 1707 C C . GLN B 1 6 ? -6.129 -0.23 24.109 1 93.56 6 GLN B C 1
ATOM 1709 O O . GLN B 1 6 ? -5.551 0.228 25.094 1 93.56 6 GLN B O 1
ATOM 1714 N N . HIS B 1 7 ? -6.824 0.447 23.297 1 85.69 7 HIS B N 1
ATOM 1715 C CA . HIS B 1 7 ? -7.25 1.794 23.656 1 85.69 7 HIS B CA 1
ATOM 1716 C C . HIS B 1 7 ? -8.672 1.793 24.203 1 85.69 7 HIS B C 1
ATOM 1718 O O . HIS B 1 7 ? -9.625 1.552 23.469 1 85.69 7 HIS B O 1
ATOM 1724 N N . GLU B 1 8 ? -8.875 2.117 25.484 1 77.88 8 GLU B N 1
ATOM 1725 C CA . GLU B 1 8 ? -10.195 2.129 26.094 1 77.88 8 GLU B CA 1
ATOM 1726 C C . GLU B 1 8 ? -11 3.354 25.656 1 77.88 8 GLU B C 1
ATOM 1728 O O . GLU B 1 8 ? -10.438 4.441 25.5 1 77.88 8 GLU B O 1
ATOM 1733 N N . GLY B 1 9 ? -12.289 3.191 25.438 1 76.94 9 GLY B N 1
ATOM 1734 C CA . GLY B 1 9 ? -13.164 4.301 25.094 1 76.94 9 GLY B CA 1
ATOM 1735 C C . GLY B 1 9 ? -13.148 4.641 23.625 1 76.94 9 GLY B C 1
ATOM 1736 O O . GLY B 1 9 ? -13.828 5.574 23.188 1 76.94 9 GLY B O 1
ATOM 1737 N N . CYS B 1 10 ? -12.383 3.939 22.906 1 83.69 10 CYS B N 1
ATOM 1738 C CA . CYS B 1 10 ? -12.336 4.113 21.453 1 83.69 10 CYS B CA 1
ATOM 1739 C C . CYS B 1 10 ? -13.281 3.146 20.75 1 83.69 10 CYS B C 1
ATOM 1741 O O . CYS B 1 10 ? -13.719 2.16 21.344 1 83.69 10 CYS B O 1
ATOM 1743 N N . TRP B 1 11 ? -13.711 3.48 19.594 1 87.69 11 TRP B N 1
ATOM 1744 C CA . TRP B 1 11 ? -14.664 2.645 18.875 1 87.69 11 TRP B CA 1
ATOM 1745 C C . TRP B 1 11 ? -14.078 1.264 18.594 1 87.69 11 TRP B C 1
ATOM 1747 O O . TRP B 1 11 ? -14.82 0.309 18.344 1 87.69 11 TRP B O 1
ATOM 1757 N N . THR B 1 12 ? -12.758 1.133 18.734 1 87.81 12 THR B N 1
ATOM 1758 C CA . THR B 1 12 ? -12.07 -0.111 18.406 1 87.81 12 THR B CA 1
ATOM 1759 C C . THR B 1 12 ? -12.164 -1.104 19.547 1 87.81 12 THR B C 1
ATOM 1761 O O . THR B 1 12 ? -11.867 -2.289 19.391 1 87.81 12 THR B O 1
ATOM 1764 N N . SER B 1 13 ? -12.375 -0.788 20.797 1 82.81 13 SER B N 1
ATOM 1765 C CA . SER B 1 13 ? -12.258 -1.586 22.016 1 82.81 13 SER B CA 1
ATOM 1766 C C . SER B 1 13 ? -13.266 -2.729 22.031 1 82.81 13 SER B C 1
ATOM 1768 O O . SER B 1 13 ? -13 -3.791 22.594 1 82.81 13 SER B O 1
ATOM 1770 N N . ASN B 1 14 ? -14.383 -2.66 21.438 1 74.31 14 ASN B N 1
ATOM 1771 C CA . ASN B 1 14 ? -15.383 -3.713 21.578 1 74.31 14 ASN B CA 1
ATOM 1772 C C . ASN B 1 14 ? -15.875 -4.207 20.219 1 74.31 14 ASN B C 1
ATOM 1774 O O . ASN B 1 14 ? -17.078 -4.301 19.984 1 74.31 14 ASN B O 1
ATOM 1778 N N . LEU B 1 15 ? -14.672 -4.457 19.516 1 79.81 15 LEU B N 1
ATOM 1779 C CA . LEU B 1 15 ? -15.039 -5.023 18.234 1 79.81 15 LEU B CA 1
ATOM 1780 C C . LEU B 1 15 ? -15.031 -6.547 18.281 1 79.81 15 LEU B C 1
ATOM 1782 O O . LEU B 1 15 ? -14.039 -7.156 18.672 1 79.81 15 LEU B O 1
ATOM 1786 N N . GLY B 1 16 ? -16.109 -7.23 18.594 1 78.19 16 GLY B N 1
ATOM 1787 C CA . GLY B 1 16 ? -16.219 -8.68 18.547 1 78.19 16 GLY B CA 1
ATOM 1788 C C . GLY B 1 16 ? -15.336 -9.305 17.484 1 78.19 16 GLY B C 1
ATOM 1789 O O . GLY B 1 16 ? -14.141 -9.008 17.406 1 78.19 16 GLY B O 1
ATOM 1790 N N . ASP B 1 17 ? -15.812 -10.211 16.703 1 84.56 17 ASP B N 1
ATOM 1791 C CA . ASP B 1 17 ? -15.086 -10.945 15.664 1 84.56 17 ASP B CA 1
ATOM 1792 C C . ASP B 1 17 ? -15.023 -10.141 14.367 1 84.56 17 ASP B C 1
ATOM 1794 O O . ASP B 1 17 ? -15.312 -10.664 13.289 1 84.56 17 ASP B O 1
ATOM 1798 N N . V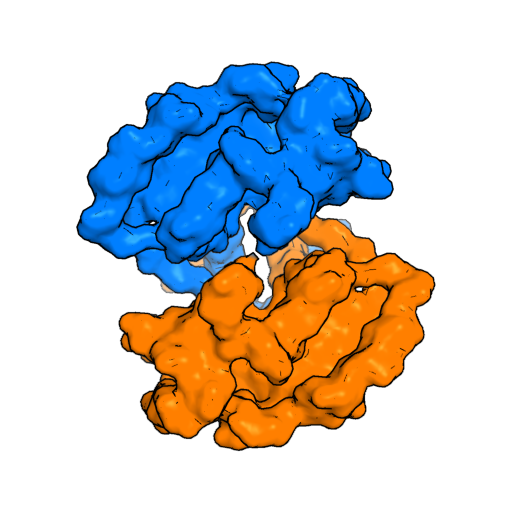AL B 1 18 ? -14.719 -8.844 14.555 1 85.75 18 VAL B N 1
ATOM 1799 C CA . VAL B 1 18 ? -14.602 -7.965 13.398 1 85.75 18 VAL B CA 1
ATOM 1800 C C . VAL B 1 18 ? -13.141 -7.586 13.18 1 85.75 18 VAL B C 1
ATOM 1802 O O . VAL B 1 18 ? -12.422 -7.277 14.133 1 85.75 18 VAL B O 1
ATOM 1805 N N . ASP B 1 19 ? -12.742 -7.793 11.984 1 90.31 19 ASP B N 1
ATOM 1806 C CA . ASP B 1 19 ? -11.414 -7.398 11.531 1 90.31 19 ASP B CA 1
ATOM 1807 C C . ASP B 1 19 ? -11.461 -6.086 10.758 1 90.31 19 ASP B C 1
ATOM 1809 O O . ASP B 1 19 ? -12.234 -5.949 9.805 1 90.31 19 ASP B O 1
ATOM 1813 N N . ALA B 1 20 ? -10.711 -5.156 11.195 1 93.31 20 ALA B N 1
ATOM 1814 C CA . ALA B 1 20 ? -10.633 -3.896 10.461 1 93.31 20 ALA B CA 1
ATOM 1815 C C . ALA B 1 20 ? -9.195 -3.572 10.078 1 93.31 20 ALA B C 1
ATOM 1817 O O . ALA B 1 20 ? -8.25 -3.977 10.766 1 93.31 20 ALA B O 1
ATOM 1818 N N . SER B 1 21 ? -9.008 -2.928 8.93 1 94.31 21 SER B N 1
ATOM 1819 C CA . SER B 1 21 ? -7.688 -2.537 8.453 1 94.31 21 SER B CA 1
ATOM 1820 C C . SER B 1 21 ? -7.719 -1.157 7.805 1 94.31 21 SER B C 1
ATOM 1822 O O . SER B 1 21 ? -8.664 -0.823 7.09 1 94.31 21 SER B O 1
ATOM 1824 N N . THR B 1 22 ? -6.699 -0.401 8.031 1 95.25 22 THR B N 1
ATOM 1825 C CA . THR B 1 22 ? -6.598 0.912 7.406 1 95.25 22 THR B CA 1
ATOM 1826 C C . THR B 1 22 ? -6.094 0.786 5.969 1 95.25 22 THR B C 1
ATOM 1828 O O . THR B 1 22 ? -5.055 0.172 5.723 1 95.25 22 THR B O 1
ATOM 1831 N N . VAL B 1 23 ? -6.805 1.319 5.07 1 94.31 23 VAL B N 1
ATOM 1832 C CA . VAL B 1 23 ? -6.434 1.37 3.66 1 94.31 23 VAL B CA 1
ATOM 1833 C C . VAL B 1 23 ? -5.645 2.646 3.377 1 94.31 23 VAL B C 1
ATOM 1835 O O . VAL B 1 23 ? -4.684 2.631 2.602 1 94.31 23 VAL B O 1
ATOM 1838 N N . ASN B 1 24 ? -6.078 3.656 3.998 1 94.88 24 ASN B N 1
ATOM 1839 C CA . ASN B 1 24 ? -5.48 4.973 3.82 1 94.88 24 ASN B CA 1
ATOM 1840 C C . ASN B 1 24 ? -5.746 5.879 5.02 1 94.88 24 ASN B C 1
ATOM 1842 O O . ASN B 1 24 ? -6.809 5.801 5.637 1 94.88 24 ASN B O 1
ATOM 1846 N N . TYR B 1 25 ? -4.836 6.645 5.363 1 94.56 25 TYR B N 1
ATOM 1847 C CA . TYR B 1 25 ? -5.137 7.73 6.293 1 94.56 25 TYR B CA 1
ATOM 1848 C C . TYR B 1 25 ? -4.289 8.961 5.98 1 94.56 25 TYR B C 1
ATOM 1850 O O . TYR B 1 25 ? -3.16 8.836 5.508 1 94.56 25 TYR B O 1
ATOM 1858 N N . GLN B 1 26 ? -4.805 10.109 6.184 1 96.31 26 GLN B N 1
ATOM 1859 C CA . GLN B 1 26 ? -4.152 11.414 6.059 1 96.31 26 GLN B CA 1
ATOM 1860 C C . GLN B 1 26 ? -4.41 12.281 7.289 1 96.31 26 GLN B C 1
ATOM 1862 O O . GLN B 1 26 ? -5.551 12.406 7.734 1 96.31 26 GLN B O 1
ATOM 1867 N N . VAL B 1 27 ? -3.346 12.844 7.777 1 97.25 27 VAL B N 1
ATOM 1868 C CA . VAL B 1 27 ? -3.447 13.609 9.016 1 97.25 27 VAL B CA 1
ATOM 1869 C C . VAL B 1 27 ? -3.475 15.102 8.695 1 97.25 27 VAL B C 1
ATOM 1871 O O . VAL B 1 27 ? -2.656 15.594 7.914 1 97.25 27 VAL B O 1
ATOM 1874 N N . TYR B 1 28 ? -4.406 15.773 9.266 1 97.56 28 TYR B N 1
ATOM 1875 C CA . TYR B 1 28 ? -4.574 17.219 9.156 1 97.56 28 TYR B CA 1
ATOM 1876 C C . TYR B 1 28 ? -4.527 17.875 10.531 1 97.56 28 TYR B C 1
ATOM 1878 O O . TYR B 1 28 ? -5.559 18.281 11.07 1 97.56 28 TYR B O 1
ATOM 1886 N N . PRO B 1 29 ? -3.312 18.047 10.977 1 96.19 29 PRO B N 1
ATOM 1887 C CA . PRO B 1 29 ? -3.188 18.562 12.336 1 96.19 29 PRO B CA 1
ATOM 1888 C C . PRO B 1 29 ? -3.766 19.969 12.492 1 96.19 29 PRO B C 1
ATOM 1890 O O . PRO B 1 29 ? -4.34 20.281 13.539 1 96.19 29 PRO B O 1
ATOM 1893 N N . GLU B 1 30 ? -3.662 20.75 11.477 1 93.88 30 GLU B N 1
ATOM 1894 C CA . GLU B 1 30 ? -4.141 22.125 11.516 1 93.88 30 GLU B CA 1
ATOM 1895 C C . GLU B 1 30 ? -5.664 22.188 11.594 1 93.88 30 GLU B C 1
ATOM 1897 O O . GLU B 1 30 ? -6.234 23.188 12 1 93.88 30 GLU B O 1
ATOM 1902 N N . ARG B 1 31 ? -6.301 21.125 11.305 1 95.94 31 ARG B N 1
ATOM 1903 C CA . ARG B 1 31 ? -7.758 21.031 11.344 1 95.94 31 ARG B CA 1
ATOM 1904 C C . ARG B 1 31 ? -8.227 20.141 12.492 1 95.94 31 ARG B C 1
ATOM 1906 O O . ARG B 1 31 ? -9.422 19.938 12.672 1 95.94 31 ARG B O 1
ATOM 1913 N N . ASP B 1 32 ? -7.289 19.562 13.141 1 96.56 32 ASP B N 1
ATOM 1914 C CA . ASP B 1 32 ? -7.477 18.734 14.328 1 96.56 32 ASP B CA 1
ATOM 1915 C C . ASP B 1 32 ? -8.211 17.438 13.977 1 96.56 32 ASP B C 1
ATOM 1917 O O . ASP B 1 32 ? -9.039 16.969 14.75 1 96.56 32 ASP B O 1
ATOM 1921 N N . TYR B 1 33 ? -7.996 16.953 12.773 1 97.81 33 TYR B N 1
ATOM 1922 C CA . TYR B 1 33 ? -8.539 15.641 12.445 1 97.81 33 TYR B CA 1
ATOM 1923 C C . TYR B 1 33 ? -7.617 14.883 11.508 1 97.81 33 TYR B C 1
ATOM 1925 O O . TYR B 1 33 ? -6.625 15.43 11.023 1 97.81 33 TYR B O 1
ATOM 1933 N N . LEU B 1 34 ? -7.82 13.672 11.43 1 97.62 34 LEU B N 1
ATOM 1934 C CA . LEU B 1 34 ? -7.293 12.852 10.344 1 97.62 34 LEU B CA 1
ATOM 1935 C C . LEU B 1 34 ? -8.422 12.148 9.594 1 97.62 34 LEU B C 1
ATOM 1937 O O . LEU B 1 34 ? -9.492 11.898 10.164 1 97.62 34 LEU B O 1
ATOM 1941 N N . ARG B 1 35 ? -8.273 12 8.391 1 97.69 35 ARG B N 1
ATOM 1942 C CA . ARG B 1 35 ? -9.219 11.242 7.578 1 97.69 35 ARG B CA 1
ATOM 1943 C C . ARG B 1 35 ? -8.727 9.82 7.336 1 97.69 35 ARG B C 1
ATOM 1945 O O . ARG B 1 35 ? -7.629 9.625 6.82 1 97.69 35 ARG B O 1
ATOM 1952 N N . SER B 1 36 ? -9.516 8.906 7.75 1 97.25 36 SER B N 1
ATOM 1953 C CA . SER B 1 36 ? -9.164 7.492 7.633 1 97.25 36 SER B CA 1
ATOM 1954 C C . SER B 1 36 ? -10.148 6.75 6.734 1 97.25 36 SER B C 1
ATOM 1956 O O . SER B 1 36 ? -11.344 7.055 6.727 1 97.25 36 SER B O 1
ATOM 1958 N 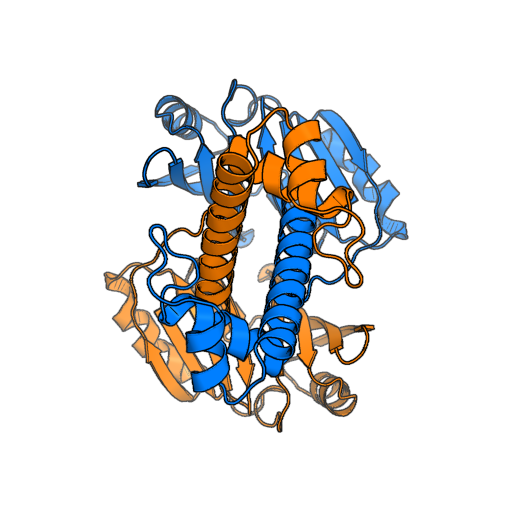N . ARG B 1 37 ? -9.664 5.879 5.945 1 97 37 ARG B N 1
ATOM 1959 C CA . ARG B 1 37 ? -10.445 4.898 5.191 1 97 37 ARG B CA 1
ATOM 1960 C C . ARG B 1 37 ? -10.078 3.477 5.602 1 97 37 ARG B C 1
ATOM 1962 O O . ARG B 1 37 ? -8.922 3.064 5.473 1 97 37 ARG B O 1
ATOM 1969 N N . ILE B 1 38 ? -11.062 2.73 6.086 1 96.38 38 ILE B N 1
ATOM 1970 C CA . ILE B 1 38 ? -10.781 1.411 6.641 1 96.38 38 ILE B CA 1
ATOM 1971 C C . ILE B 1 38 ? -11.719 0.38 6.012 1 96.38 38 ILE B C 1
ATOM 1973 O O . ILE B 1 38 ? -12.758 0.735 5.453 1 96.38 38 ILE B O 1
ATOM 1977 N N . THR B 1 39 ? -11.297 -0.845 6.066 1 95.38 39 THR B N 1
ATOM 1978 C CA . THR B 1 39 ? -12.172 -1.981 5.781 1 95.38 39 THR B CA 1
ATOM 1979 C C . THR B 1 39 ? -12.609 -2.666 7.07 1 95.38 39 THR B C 1
ATOM 1981 O O . THR B 1 39 ? -11.844 -2.744 8.031 1 95.38 39 THR B O 1
ATOM 1984 N N . VAL B 1 40 ? -13.82 -3.07 7.102 1 94 40 VAL B N 1
ATOM 1985 C CA . VAL B 1 40 ? -14.383 -3.848 8.203 1 94 40 VAL B CA 1
ATOM 1986 C C . VAL B 1 40 ? -14.922 -5.176 7.676 1 94 40 VAL B C 1
ATOM 1988 O O . VAL B 1 40 ? -15.805 -5.199 6.816 1 94 40 VAL B O 1
ATOM 1991 N N . TYR B 1 41 ? -14.406 -6.234 8.203 1 91.25 41 TYR B N 1
ATOM 1992 C CA . TYR B 1 41 ? -14.812 -7.566 7.773 1 91.25 41 TYR B CA 1
ATOM 1993 C C . TYR B 1 41 ? -15.094 -8.469 8.977 1 91.25 41 TYR B C 1
ATOM 1995 O O . TYR B 1 41 ? -14.305 -8.523 9.914 1 91.25 41 TYR B O 1
ATOM 2003 N N . PRO B 1 42 ? -16.219 -9.266 8.977 1 89.19 42 PRO B N 1
ATOM 2004 C CA . PRO B 1 42 ? -17.359 -9.156 8.062 1 89.19 42 PRO B CA 1
ATOM 2005 C C . PRO B 1 42 ? -18.109 -7.84 8.227 1 89.19 42 PRO B C 1
ATOM 2007 O O . PRO B 1 42 ? -17.969 -7.16 9.25 1 89.19 42 PRO B O 1
ATOM 2010 N N . LYS B 1 43 ? -18.812 -7.574 7.129 1 90.44 43 LYS B N 1
ATOM 2011 C CA . LYS B 1 43 ? -19.625 -6.363 7.215 1 90.44 43 LYS B CA 1
ATOM 2012 C C . LYS B 1 43 ? -20.594 -6.438 8.398 1 90.44 43 LYS B C 1
ATOM 2014 O O . LYS B 1 43 ? -21.312 -7.422 8.555 1 90.44 43 LYS B O 1
ATOM 2019 N N . ASP B 1 44 ? -20.547 -5.418 9.266 1 88.06 44 ASP B N 1
ATOM 2020 C CA . ASP B 1 44 ? -21.375 -5.305 10.461 1 88.06 44 ASP B CA 1
ATOM 2021 C C . ASP B 1 44 ? -21.797 -3.857 10.695 1 88.06 44 ASP B C 1
ATOM 2023 O O . ASP B 1 44 ? -20.984 -3.025 11.117 1 88.06 44 ASP B O 1
ATOM 2027 N N . LYS B 1 45 ? -23.031 -3.625 10.477 1 90.88 45 LYS B N 1
ATOM 2028 C CA . LYS B 1 45 ? -23.578 -2.275 10.602 1 90.88 45 LYS B CA 1
ATOM 2029 C C . LYS B 1 45 ? -23.391 -1.734 12.016 1 90.88 45 LYS B C 1
ATOM 2031 O O . LYS B 1 45 ? -23.266 -0.524 12.211 1 90.88 45 LYS B O 1
ATOM 2036 N N . SER B 1 46 ? -23.375 -2.586 12.977 1 90.81 46 SER B N 1
ATOM 2037 C CA . SER B 1 46 ? -23.234 -2.162 14.367 1 90.81 46 SER B CA 1
ATOM 2038 C C . SER B 1 46 ? -21.891 -1.474 14.594 1 90.81 46 SER B C 1
ATOM 2040 O O . SER B 1 46 ? -21.766 -0.615 15.469 1 90.81 46 SER B O 1
ATOM 2042 N N . VAL B 1 47 ? -20.891 -1.85 13.836 1 91.5 47 VAL B N 1
ATOM 2043 C CA . VAL B 1 47 ? -19.578 -1.211 13.953 1 91.5 47 VAL B CA 1
ATOM 2044 C C . VAL B 1 47 ? -19.688 0.249 13.516 1 91.5 47 VAL B C 1
ATOM 2046 O O . VAL B 1 47 ? -19.188 1.144 14.203 1 91.5 47 VAL B O 1
ATOM 2049 N N . VAL B 1 48 ? -20.359 0.476 12.414 1 93.5 48 VAL B N 1
ATOM 2050 C CA . VAL B 1 48 ? -20.516 1.829 11.898 1 93.5 48 VAL B CA 1
ATOM 2051 C C . VAL B 1 48 ? -21.297 2.678 12.891 1 93.5 48 VAL B C 1
ATOM 2053 O O . VAL B 1 48 ? -20.969 3.84 13.133 1 93.5 48 VAL B O 1
ATOM 2056 N N . LEU B 1 49 ? -22.297 2.088 13.492 1 93.31 49 LEU B N 1
ATOM 2057 C CA . LEU B 1 49 ? -23.094 2.793 14.484 1 93.31 49 LEU B CA 1
ATOM 2058 C C . LEU B 1 49 ? -22.25 3.139 15.711 1 93.31 49 LEU B C 1
ATOM 2060 O O . LEU B 1 49 ? -22.359 4.238 16.25 1 93.31 49 LEU B O 1
ATOM 2064 N N . ARG B 1 50 ? -21.469 2.254 16.109 1 92.19 50 ARG B N 1
ATOM 2065 C CA . ARG B 1 50 ? -20.562 2.494 17.234 1 92.19 50 ARG B CA 1
ATOM 2066 C C . ARG B 1 50 ? -19.594 3.631 16.922 1 92.19 50 ARG B C 1
ATOM 2068 O O . ARG B 1 50 ? -19.312 4.465 17.797 1 92.19 50 ARG B O 1
ATOM 2075 N N . MET B 1 51 ? -19.078 3.59 15.742 1 93.88 51 MET B N 1
ATOM 2076 C CA . MET B 1 51 ? -18.203 4.668 15.32 1 93.88 51 MET B CA 1
ATOM 2077 C C . MET B 1 51 ? -18.891 6.02 15.406 1 93.88 51 MET B C 1
ATOM 2079 O O . MET B 1 51 ? -18.328 6.984 15.93 1 93.88 51 MET B O 1
ATOM 2083 N N . LYS B 1 52 ? -20.078 6.074 14.977 1 94.31 52 LYS B N 1
ATOM 2084 C CA . LYS B 1 52 ? -20.859 7.312 14.977 1 94.31 52 LYS B CA 1
ATOM 2085 C C . LYS B 1 52 ? -21.047 7.848 16.391 1 94.31 52 LYS B C 1
ATOM 2087 O O . LYS B 1 52 ? -21.109 9.062 16.609 1 94.31 52 LYS B O 1
ATOM 2092 N N . ARG B 1 53 ? -21.016 6.977 17.375 1 92.75 53 ARG B N 1
ATOM 2093 C CA . ARG B 1 53 ? -21.312 7.352 18.75 1 92.75 53 ARG B CA 1
ATOM 2094 C C . ARG B 1 53 ? -20.016 7.598 19.531 1 92.75 53 ARG B C 1
ATOM 2096 O O . ARG B 1 53 ? -20.062 8.039 20.688 1 92.75 53 ARG B O 1
ATOM 2103 N N . SER B 1 54 ? -18.984 7.254 18.953 1 92.5 54 SER B N 1
ATOM 2104 C CA . SER B 1 54 ? -17.703 7.383 19.641 1 92.5 54 SER B CA 1
ATOM 2105 C C . SER B 1 54 ? -17.219 8.828 19.656 1 92.5 54 SER B C 1
ATOM 2107 O O . SER B 1 54 ? -17.375 9.555 18.672 1 92.5 54 SER B O 1
ATOM 2109 N N . ARG B 1 55 ? -16.625 9.172 20.719 1 90 55 ARG B N 1
ATOM 2110 C CA . ARG B 1 55 ? -16.125 10.531 20.891 1 90 55 ARG B CA 1
ATOM 2111 C C . ARG B 1 55 ? -14.93 10.797 19.969 1 90 55 ARG B C 1
ATOM 2113 O O . ARG B 1 55 ? -14.703 11.93 19.547 1 90 55 ARG B O 1
ATOM 2120 N N . GLY B 1 56 ? -14.164 9.766 19.594 1 92.5 56 GLY B N 1
ATOM 2121 C CA . GLY B 1 56 ? -12.969 9.922 18.781 1 92.5 56 GLY B CA 1
ATOM 2122 C C . GLY B 1 56 ? -13.273 10.078 17.297 1 92.5 56 GLY B C 1
ATOM 2123 O O . GLY B 1 56 ? -12.406 10.492 16.531 1 92.5 56 GLY B O 1
ATOM 2124 N N . VAL B 1 57 ? -14.547 9.805 16.938 1 96.19 57 VAL B N 1
ATOM 2125 C CA . VAL B 1 57 ? -14.953 9.914 15.531 1 96.19 57 VAL B CA 1
ATOM 2126 C C . VAL B 1 57 ? -15.773 11.188 15.328 1 96.19 57 VAL B C 1
ATOM 2128 O O . VAL B 1 57 ? -16.828 11.359 15.953 1 96.19 57 VAL B O 1
ATOM 2131 N N . LEU B 1 58 ? -15.32 12.023 14.453 1 97.25 58 LEU B N 1
ATOM 2132 C CA . LEU B 1 58 ? -15.977 13.305 14.234 1 97.25 58 LEU B CA 1
ATOM 2133 C C . LEU B 1 58 ? -17.109 13.172 13.227 1 97.25 58 LEU B C 1
ATOM 2135 O O . LEU B 1 58 ? -18.156 13.82 13.359 1 97.25 58 LEU B O 1
ATOM 2139 N N . LYS B 1 59 ? -16.922 12.383 12.234 1 97.5 59 LYS B N 1
ATOM 2140 C CA . LYS B 1 59 ? -17.875 12.266 11.133 1 97.5 59 LYS B CA 1
ATOM 2141 C C . LYS B 1 59 ? -17.609 11.023 10.297 1 97.5 59 LYS B C 1
ATOM 2143 O O . LYS B 1 59 ? -16.469 10.695 10 1 97.5 59 LYS B O 1
ATOM 2148 N N . ILE B 1 60 ? -18.672 10.352 9.969 1 97.69 60 ILE B N 1
ATOM 2149 C CA . ILE B 1 60 ? -18.594 9.328 8.938 1 97.69 60 ILE B CA 1
ATOM 2150 C C . ILE B 1 60 ? -18.969 9.93 7.582 1 97.69 60 ILE B C 1
ATOM 2152 O O . ILE B 1 60 ? -20.125 10.32 7.363 1 97.69 60 ILE B O 1
ATOM 2156 N N . ASN B 1 61 ? -18.062 10.039 6.691 1 97.06 61 ASN B N 1
ATOM 2157 C CA . ASN B 1 61 ? -18.312 10.594 5.371 1 97.06 61 ASN B CA 1
ATOM 2158 C C . ASN B 1 61 ? -19.109 9.625 4.496 1 97.06 61 ASN B C 1
ATOM 2160 O O . ASN B 1 61 ? -20.016 10.031 3.777 1 97.06 61 ASN B O 1
ATOM 2164 N N . LYS B 1 62 ? -18.75 8.406 4.547 1 96.06 62 LYS B N 1
ATOM 2165 C CA . LYS B 1 62 ? -19.391 7.402 3.709 1 96.06 62 LYS B CA 1
ATOM 2166 C C . LYS B 1 62 ? -19.047 5.992 4.18 1 96.06 62 LYS B C 1
ATOM 2168 O O . LYS B 1 62 ? -17.922 5.723 4.574 1 96.06 62 LYS B O 1
ATOM 2173 N N . ALA B 1 63 ? -19.969 5.129 4.207 1 96.06 63 ALA B N 1
ATOM 2174 C CA . ALA B 1 63 ? -19.812 3.693 4.398 1 96.06 63 ALA B CA 1
ATOM 2175 C C . ALA B 1 63 ? -20.375 2.91 3.217 1 96.06 63 ALA B C 1
ATOM 2177 O O . ALA B 1 63 ? -21.578 2.953 2.959 1 96.06 63 ALA B O 1
ATOM 2178 N N . THR B 1 64 ? -19.531 2.264 2.51 1 95.31 64 THR B N 1
ATOM 2179 C CA . THR B 1 64 ? -19.938 1.543 1.311 1 95.31 64 THR B CA 1
ATOM 2180 C C . THR B 1 64 ? -19.719 0.042 1.48 1 95.31 64 THR B C 1
ATOM 2182 O O . THR B 1 64 ? -18.703 -0.384 2.02 1 95.31 64 THR B O 1
ATOM 2185 N N . SER B 1 65 ? -20.625 -0.762 0.974 1 94.5 65 SER B N 1
ATOM 2186 C CA . SER B 1 65 ? -20.5 -2.215 1.063 1 94.5 65 SER B CA 1
ATOM 2187 C C . SER B 1 65 ? -19.875 -2.797 -0.197 1 94.5 65 SER B C 1
ATOM 2189 O O . SER B 1 65 ? -20.219 -2.4 -1.312 1 94.5 65 SER B O 1
ATOM 2191 N N . TYR B 1 66 ? -18.922 -3.596 -0.011 1 90.88 66 TYR B N 1
ATOM 2192 C CA . TYR B 1 66 ? -18.328 -4.426 -1.054 1 90.88 66 TYR B CA 1
ATOM 2193 C C . TYR B 1 66 ? -18.391 -5.902 -0.677 1 90.88 66 TYR B C 1
ATOM 2195 O O . TYR B 1 66 ? -17.5 -6.414 -0.006 1 90.88 66 TYR B O 1
ATOM 2203 N N . GLY B 1 67 ? -19.484 -6.504 -1.132 1 88.75 67 GLY B N 1
ATOM 2204 C CA . GLY B 1 67 ? -19.672 -7.859 -0.642 1 88.75 67 GLY B CA 1
ATOM 2205 C C . GLY B 1 67 ? -19.828 -7.934 0.866 1 88.75 67 GLY B C 1
ATOM 2206 O O . GLY B 1 67 ? -20.734 -7.301 1.432 1 88.75 67 GLY B O 1
ATOM 2207 N N . ASP B 1 68 ? -18.875 -8.602 1.547 1 89.62 68 ASP B N 1
ATOM 2208 C CA . ASP B 1 68 ? -18.953 -8.797 2.992 1 89.62 68 ASP B CA 1
ATOM 2209 C C . ASP B 1 68 ? -18.031 -7.82 3.725 1 89.62 68 ASP B C 1
ATOM 2211 O O . ASP B 1 68 ? -17.734 -8.016 4.902 1 89.62 68 ASP B O 1
ATOM 2215 N N . VAL B 1 69 ? -17.656 -6.793 3.004 1 93.31 69 VAL B N 1
ATOM 2216 C CA . VAL B 1 69 ? -16.75 -5.82 3.592 1 93.31 69 VAL B CA 1
ATOM 2217 C C . VAL B 1 69 ? -17.375 -4.43 3.561 1 93.31 69 VAL B C 1
ATOM 2219 O O . VAL B 1 69 ? -18 -4.047 2.566 1 93.31 69 VAL B O 1
ATOM 2222 N N . TYR B 1 70 ? -17.266 -3.719 4.688 1 95.62 70 TYR B N 1
ATOM 2223 C CA . TYR B 1 70 ? -17.531 -2.283 4.656 1 95.62 70 TYR B CA 1
ATOM 2224 C C . TYR B 1 70 ? -16.25 -1.505 4.367 1 95.62 70 TYR B C 1
ATOM 2226 O O . TYR B 1 70 ? -15.188 -1.827 4.902 1 95.62 70 TYR B O 1
ATOM 2234 N N . PHE B 1 71 ? -16.328 -0.616 3.494 1 96.81 71 PHE B N 1
ATOM 2235 C CA . PHE B 1 71 ? -15.336 0.433 3.312 1 96.81 71 PHE B CA 1
ATOM 2236 C C . PHE B 1 71 ? -15.812 1.749 3.91 1 96.81 71 PHE B C 1
ATOM 2238 O O . PHE B 1 71 ? -16.781 2.34 3.426 1 96.81 71 PHE B O 1
ATOM 2245 N N . VAL B 1 72 ? -15.148 2.236 4.98 1 96.94 72 VAL B N 1
ATOM 2246 C CA . VAL B 1 72 ? -15.656 3.371 5.742 1 96.94 72 VAL B CA 1
ATOM 2247 C C . VAL B 1 72 ? -14.68 4.539 5.652 1 96.94 72 VAL B C 1
ATOM 2249 O O . VAL B 1 72 ? -13.508 4.402 6.012 1 96.94 72 VAL B O 1
ATOM 2252 N N . ASP B 1 73 ? -15.117 5.582 5.086 1 97.56 73 ASP B N 1
ATOM 2253 C CA . ASP B 1 73 ? -14.422 6.867 5.07 1 97.56 73 ASP B CA 1
ATOM 2254 C C . ASP B 1 73 ? -14.898 7.766 6.211 1 97.56 73 ASP B C 1
ATOM 2256 O O . ASP B 1 73 ? -16.078 8.117 6.281 1 97.56 73 ASP B O 1
ATOM 2260 N N . PHE B 1 74 ? -13.945 8.109 7.141 1 97.69 74 PHE B N 1
ATOM 2261 C CA . PHE B 1 74 ? -14.398 8.859 8.312 1 97.69 74 PHE B CA 1
ATOM 2262 C C . PHE B 1 74 ? -13.297 9.789 8.812 1 97.69 74 PHE B C 1
ATOM 2264 O O . PHE B 1 74 ? -12.141 9.664 8.422 1 97.69 74 PHE B O 1
ATOM 2271 N N . LEU B 1 75 ? -13.664 10.758 9.602 1 98 75 LEU B N 1
ATOM 2272 C CA . LEU B 1 75 ? -12.758 11.695 10.258 1 98 75 LEU B CA 1
ATOM 2273 C C . LEU B 1 75 ? -12.586 11.352 11.734 1 98 75 LEU B C 1
ATOM 2275 O O . LEU B 1 75 ? -13.57 11.18 12.453 1 98 75 LEU B O 1
ATOM 2279 N N . ASN B 1 76 ? -11.367 11.188 12.141 1 96.12 76 ASN B N 1
ATOM 2280 C CA . ASN B 1 76 ? -11.016 10.992 13.547 1 96.12 76 ASN B CA 1
ATOM 2281 C C . ASN B 1 76 ? -10.344 12.234 14.133 1 96.12 76 ASN B C 1
ATOM 2283 O O . ASN B 1 76 ? -9.68 12.984 13.414 1 96.12 76 ASN B O 1
ATOM 2287 N N . ARG B 1 77 ? -10.539 12.281 15.359 1 95.94 77 ARG B N 1
ATOM 2288 C CA . ARG B 1 77 ? -9.812 13.344 16.047 1 95.94 77 ARG B CA 1
ATOM 2289 C C . ARG B 1 77 ? -8.312 13.094 16 1 95.94 77 ARG B C 1
ATOM 2291 O O . ARG B 1 77 ? -7.859 11.969 16.203 1 95.94 77 ARG B O 1
ATOM 2298 N N . TYR B 1 78 ? -7.652 14.133 15.68 1 96.38 78 TYR B N 1
ATOM 2299 C CA . TYR B 1 78 ? -6.195 14.062 15.633 1 96.38 78 TYR B CA 1
ATOM 2300 C C . TYR B 1 78 ? -5.613 13.969 17.047 1 96.38 78 TYR B C 1
ATOM 2302 O O . TYR B 1 78 ? -4.852 13.047 17.344 1 96.38 78 TYR B O 1
ATOM 2310 N N . ARG B 1 79 ? -6.012 14.852 17.859 1 92.81 79 ARG B N 1
ATOM 2311 C CA . ARG B 1 79 ? -5.492 14.867 19.219 1 92.81 79 ARG B CA 1
ATOM 2312 C C . ARG B 1 79 ? -5.922 13.625 19.984 1 92.81 79 ARG B C 1
ATOM 2314 O O . ARG B 1 79 ? -7.062 13.172 19.859 1 92.81 79 ARG B O 1
ATOM 2321 N N . ASP B 1 80 ? -5.082 13 20.688 1 88.88 80 ASP B N 1
ATOM 2322 C CA . ASP B 1 80 ? -5.309 11.867 21.594 1 88.88 80 ASP B CA 1
ATOM 2323 C C . ASP B 1 80 ? -5.492 10.57 20.797 1 88.88 80 ASP B C 1
ATOM 2325 O O . ASP B 1 80 ? -5.996 9.586 21.328 1 88.88 80 ASP B O 1
ATOM 2329 N N . SER B 1 81 ? -5.242 10.641 19.547 1 92.69 81 SER B N 1
ATOM 2330 C CA . SER B 1 81 ? -5.281 9.406 18.766 1 92.69 81 SER B CA 1
ATOM 2331 C C . SER B 1 81 ? -3.885 8.812 18.609 1 92.69 81 SER B C 1
ATOM 2333 O O . SER B 1 81 ? -2.895 9.547 18.562 1 92.69 81 SER B O 1
ATOM 2335 N N . LEU B 1 82 ? -3.857 7.516 18.5 1 94.44 82 LEU B N 1
ATOM 2336 C CA . LEU B 1 82 ? -2.588 6.84 18.266 1 94.44 82 LEU B CA 1
ATOM 2337 C C . LEU B 1 82 ? -2.018 7.223 16.906 1 94.44 82 LEU B C 1
ATOM 2339 O O . LEU B 1 82 ? -0.81 7.434 16.766 1 94.44 82 LEU B O 1
ATOM 2343 N N . ALA B 1 83 ? -2.9 7.309 15.906 1 95.5 83 ALA B N 1
ATOM 2344 C CA . ALA B 1 83 ? -2.465 7.707 14.57 1 95.5 83 ALA 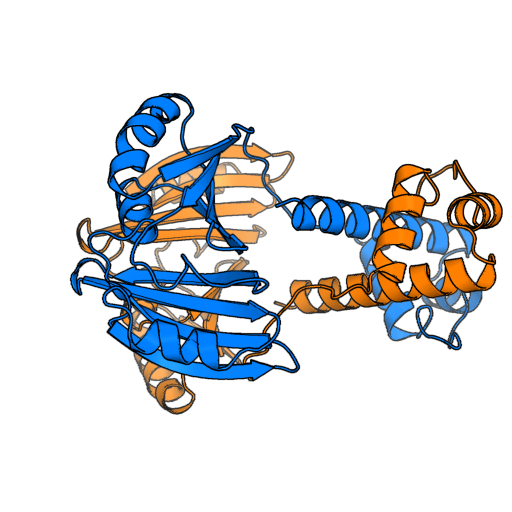B CA 1
ATOM 2345 C C . ALA B 1 83 ? -1.838 9.094 14.586 1 95.5 83 ALA B C 1
ATOM 2347 O O . ALA B 1 83 ? -0.793 9.32 13.977 1 95.5 83 ALA B O 1
ATOM 2348 N N . GLY B 1 84 ? -2.484 10.023 15.258 1 95.81 84 GLY B N 1
ATOM 2349 C CA . GLY B 1 84 ? -1.937 11.367 15.398 1 95.81 84 GLY B CA 1
ATOM 2350 C C . GLY B 1 84 ? -0.596 11.391 16.109 1 95.81 84 GLY B C 1
ATOM 2351 O O . GLY B 1 84 ? 0.311 12.117 15.711 1 95.81 84 GLY B O 1
ATOM 2352 N N . TRP B 1 85 ? -0.491 10.625 17.125 1 96.38 85 TRP B N 1
ATOM 2353 C CA . TRP B 1 85 ? 0.757 10.547 17.891 1 96.38 85 TRP B CA 1
ATOM 2354 C C . TRP B 1 85 ? 1.886 10.008 17.016 1 96.38 85 TRP B C 1
ATOM 2356 O O . TRP B 1 85 ? 2.982 10.57 16.984 1 96.38 85 TRP B O 1
ATOM 2366 N N . LEU B 1 86 ? 1.628 8.93 16.312 1 96.88 86 LEU B N 1
ATOM 2367 C CA . LEU B 1 86 ? 2.633 8.352 15.422 1 96.88 86 LEU B CA 1
ATOM 2368 C C . LEU B 1 86 ? 3.043 9.344 14.344 1 96.88 86 LEU B C 1
ATOM 2370 O O . LEU B 1 86 ? 4.219 9.422 13.984 1 96.88 86 LEU B O 1
ATOM 2374 N N . TYR B 1 87 ? 2.045 10.039 13.836 1 97.19 87 TYR B N 1
ATOM 2375 C CA . TYR B 1 87 ? 2.314 11.125 12.898 1 97.19 87 TYR B CA 1
ATOM 2376 C C . TYR B 1 87 ? 3.289 12.133 13.492 1 97.19 87 TYR B C 1
ATOM 2378 O O . TYR B 1 87 ? 4.266 12.516 12.844 1 97.19 87 TYR B O 1
ATOM 2386 N N . ASP B 1 88 ? 3.053 12.523 14.711 1 96.5 88 ASP B N 1
ATOM 2387 C CA . ASP B 1 88 ? 3.896 13.508 15.383 1 96.5 88 ASP B CA 1
ATOM 2388 C C . ASP B 1 88 ? 5.316 12.977 15.57 1 96.5 88 ASP B C 1
ATOM 2390 O O . ASP B 1 88 ? 6.277 13.75 15.555 1 96.5 88 ASP B O 1
ATOM 2394 N N . LYS B 1 89 ? 5.418 11.719 15.727 1 96.44 89 LYS B N 1
ATOM 2395 C CA . LYS B 1 89 ? 6.73 11.109 15.922 1 96.44 89 LYS B CA 1
ATOM 2396 C C . LYS B 1 89 ? 7.461 10.945 14.586 1 96.44 89 LYS B C 1
ATOM 2398 O O . LYS B 1 89 ? 8.625 10.531 14.562 1 96.44 89 LYS B O 1
ATOM 2403 N N . GLU B 1 90 ? 6.805 11.227 13.422 1 96.06 90 GLU B N 1
ATOM 2404 C CA . GLU B 1 90 ? 7.352 11.195 12.07 1 96.06 90 GLU B CA 1
ATOM 2405 C C . GLU B 1 90 ? 7.859 9.797 11.719 1 96.06 90 GLU B C 1
ATOM 2407 O O . GLU B 1 90 ? 8.961 9.648 11.188 1 96.06 90 GLU B O 1
ATOM 2412 N N . VAL B 1 91 ? 7.102 8.82 12.078 1 96.06 91 VAL B N 1
ATOM 2413 C CA . VAL B 1 91 ? 7.457 7.453 11.719 1 96.06 91 VAL B CA 1
ATOM 2414 C C . VAL B 1 91 ? 6.969 7.145 10.305 1 96.06 91 VAL B C 1
ATOM 2416 O O . VAL B 1 91 ? 6.133 7.863 9.758 1 96.06 91 VAL B O 1
ATOM 2419 N N . MET B 1 92 ? 7.539 6.168 9.68 1 96.69 92 MET B N 1
ATOM 2420 C CA . MET B 1 92 ? 6.996 5.652 8.422 1 96.69 92 MET B CA 1
ATOM 2421 C C . MET B 1 92 ? 5.914 4.613 8.688 1 96.69 92 MET B C 1
ATOM 2423 O O . MET B 1 92 ? 6.215 3.471 9.031 1 96.69 92 MET B O 1
ATOM 2427 N N . PHE B 1 93 ? 4.723 5.047 8.438 1 95.69 93 PHE B N 1
ATOM 2428 C CA . PHE B 1 93 ? 3.572 4.18 8.664 1 95.69 93 PHE B CA 1
ATOM 2429 C C . PHE B 1 93 ? 3.557 3.031 7.664 1 95.69 93 PHE B C 1
ATOM 2431 O O . PHE B 1 93 ? 3.762 3.24 6.469 1 95.69 93 PHE B O 1
ATOM 2438 N N . LEU B 1 94 ? 3.32 1.845 8.172 1 94.25 94 LEU B N 1
ATOM 2439 C CA . LEU B 1 94 ? 3.266 0.688 7.285 1 94.25 94 LEU B CA 1
ATOM 2440 C C . LEU B 1 94 ? 1.855 0.11 7.234 1 94.25 94 LEU B C 1
ATOM 2442 O O . LEU B 1 94 ? 1.329 -0.155 6.152 1 94.25 94 LEU B O 1
ATOM 2446 N N . PHE B 1 95 ? 1.227 -0.124 8.383 1 94 95 PHE B N 1
ATOM 2447 C CA . PHE B 1 95 ? -0.116 -0.692 8.391 1 94 95 PHE B CA 1
ATOM 2448 C C . PHE B 1 95 ? -0.775 -0.501 9.75 1 94 95 PHE B C 1
ATOM 2450 O O . PHE B 1 95 ? -0.104 -0.173 10.734 1 94 95 PHE B O 1
ATOM 2457 N N . ASN B 1 96 ? -2.025 -0.609 9.805 1 96.06 96 ASN B N 1
ATOM 2458 C CA . ASN B 1 96 ? -2.84 -0.656 11.016 1 96.06 96 ASN B CA 1
ATOM 2459 C C . ASN B 1 96 ? -3.961 -1.685 10.898 1 96.06 96 ASN B C 1
ATOM 2461 O O . ASN B 1 96 ? -4.676 -1.72 9.898 1 96.06 96 ASN B O 1
ATOM 2465 N N . ARG B 1 97 ? -4.055 -2.494 11.836 1 94.31 97 ARG B N 1
ATOM 2466 C CA . ARG B 1 97 ? -5.105 -3.504 11.922 1 94.31 97 ARG B CA 1
ATOM 2467 C C . ARG B 1 97 ? -5.777 -3.48 13.289 1 94.31 97 ARG B C 1
ATOM 2469 O O . ARG B 1 97 ? -5.141 -3.152 14.297 1 94.31 97 ARG B O 1
ATOM 2476 N N . ILE B 1 98 ? -6.988 -3.879 13.234 1 93.38 98 ILE B N 1
ATOM 2477 C CA . ILE B 1 98 ? -7.758 -3.986 14.469 1 93.38 98 ILE B CA 1
ATOM 2478 C C . ILE B 1 98 ? -8.43 -5.355 14.547 1 93.38 98 ILE B C 1
ATOM 2480 O O . ILE B 1 98 ? -9.109 -5.773 13.609 1 93.38 98 ILE B O 1
ATOM 2484 N N . TRP B 1 99 ? -8.18 -6.008 15.57 1 91.06 99 TRP B N 1
ATOM 2485 C CA . TRP B 1 99 ? -8.773 -7.32 15.797 1 91.06 99 TRP B CA 1
ATOM 2486 C C . TRP B 1 99 ? -9.117 -7.512 17.266 1 91.06 99 TRP B C 1
ATOM 2488 O O . TRP B 1 99 ? -8.266 -7.332 18.141 1 91.06 99 TRP B O 1
ATOM 2498 N N . ARG B 1 100 ? -10.406 -7.77 17.531 1 85.62 100 ARG B N 1
ATOM 2499 C CA . ARG B 1 100 ? -10.906 -8.062 18.875 1 85.62 100 ARG B CA 1
ATOM 2500 C C . ARG B 1 100 ? -10.516 -6.965 19.859 1 85.62 100 ARG B C 1
ATOM 2502 O O . ARG B 1 100 ? -10.023 -7.25 20.953 1 85.62 100 ARG B O 1
ATOM 2509 N N . GLY B 1 101 ? -10.57 -5.793 19.391 1 86.69 101 GLY B N 1
ATOM 2510 C CA . GLY B 1 101 ? -10.391 -4.641 20.25 1 86.69 101 GLY B CA 1
ATOM 2511 C C . GLY B 1 101 ? -8.945 -4.203 20.359 1 86.69 101 GLY B C 1
ATOM 2512 O O . GLY B 1 101 ? -8.633 -3.244 21.078 1 86.69 101 GLY B O 1
ATOM 2513 N N . THR B 1 102 ? -8.086 -4.914 19.75 1 93.19 102 THR B N 1
ATOM 2514 C CA . THR B 1 102 ? -6.664 -4.574 19.781 1 93.19 102 THR B CA 1
ATOM 2515 C C . THR B 1 102 ? -6.234 -3.912 18.469 1 93.19 102 THR B C 1
ATOM 2517 O O . THR B 1 102 ? -6.492 -4.441 17.391 1 93.19 102 THR B O 1
ATOM 2520 N N . GLU B 1 103 ? -5.656 -2.736 18.594 1 95.25 103 GLU B N 1
ATOM 2521 C CA . GLU B 1 103 ? -5.074 -2.053 17.438 1 95.25 103 GLU B CA 1
ATOM 2522 C C . GLU B 1 103 ? -3.609 -2.432 17.25 1 95.25 103 GLU B C 1
ATOM 2524 O O . GLU B 1 103 ? -2.805 -2.291 18.172 1 95.25 103 GLU B O 1
ATOM 2529 N N . THR B 1 104 ? -3.266 -2.922 16.141 1 96.31 104 THR B N 1
ATOM 2530 C CA . THR B 1 104 ? -1.883 -3.236 15.805 1 96.31 104 THR B CA 1
ATOM 2531 C C . THR B 1 104 ? -1.349 -2.264 14.758 1 96.31 104 THR B C 1
ATOM 2533 O O . THR B 1 104 ? -1.942 -2.107 13.688 1 96.31 104 THR B O 1
ATOM 2536 N N . TRP B 1 105 ? -0.266 -1.612 15.102 1 96.88 105 TRP B N 1
ATOM 2537 C CA . TRP B 1 105 ? 0.366 -0.623 14.234 1 96.88 105 TRP B CA 1
ATOM 2538 C C . TRP B 1 105 ? 1.769 -1.066 13.836 1 96.88 105 TRP B C 1
ATOM 2540 O O . TRP B 1 105 ? 2.584 -1.418 14.695 1 96.88 105 TRP B O 1
ATOM 2550 N N . GLY B 1 106 ? 2.014 -1.098 12.562 1 96.88 106 GLY B N 1
ATOM 2551 C CA . GLY B 1 106 ? 3.354 -1.301 12.039 1 96.88 106 GLY B CA 1
ATOM 2552 C C . GLY B 1 106 ? 3.971 -0.035 11.477 1 96.88 106 GLY B C 1
ATOM 2553 O O . GLY B 1 106 ? 3.324 0.693 10.719 1 96.88 106 GLY B O 1
ATOM 2554 N N . PHE B 1 107 ? 5.211 0.242 11.859 1 97.31 107 PHE B N 1
ATOM 2555 C CA . PHE B 1 107 ? 5.883 1.445 11.391 1 97.31 107 PHE B CA 1
ATOM 2556 C C . PHE B 1 107 ? 7.395 1.298 11.5 1 97.31 107 PHE B C 1
ATOM 2558 O O . PHE B 1 107 ? 7.887 0.389 12.172 1 97.31 107 PHE B O 1
ATOM 2565 N N . VAL B 1 108 ? 8.094 2.162 10.781 1 97.19 108 VAL B N 1
ATOM 2566 C CA . VAL B 1 108 ? 9.555 2.143 10.773 1 97.19 108 VAL B CA 1
ATOM 2567 C C . VAL B 1 108 ? 10.094 3.324 11.578 1 97.19 108 VAL B C 1
ATOM 2569 O O . VAL B 1 108 ? 9.648 4.461 11.391 1 97.19 108 VAL B O 1
ATOM 2572 N N . ILE B 1 109 ? 10.984 3.043 12.469 1 96.44 109 ILE B N 1
ATOM 2573 C CA . ILE B 1 109 ? 11.672 4.055 13.266 1 96.44 109 ILE B CA 1
ATOM 2574 C C . ILE B 1 109 ? 13.156 3.705 13.383 1 96.44 109 ILE B C 1
ATOM 2576 O O . ILE B 1 109 ? 13.539 2.543 13.227 1 96.44 109 ILE B O 1
ATOM 2580 N N . PRO B 1 110 ? 13.969 4.773 13.602 1 95.19 110 PRO B N 1
ATOM 2581 C CA . PRO B 1 110 ? 15.352 4.449 13.953 1 95.19 110 PRO B CA 1
ATOM 2582 C C . PRO B 1 110 ? 15.461 3.639 15.242 1 95.19 110 PRO B C 1
ATOM 2584 O O . PRO B 1 110 ? 14.664 3.832 16.172 1 95.19 110 PRO B O 1
ATOM 2587 N N . ARG B 1 111 ? 16.453 2.816 15.297 1 95.31 111 ARG B N 1
ATOM 2588 C CA . ARG B 1 111 ? 16.625 1.901 16.422 1 95.31 111 ARG B CA 1
ATOM 2589 C C . ARG B 1 111 ? 16.766 2.666 17.734 1 95.31 111 ARG B C 1
ATOM 2591 O O . ARG B 1 111 ? 16.297 2.203 18.781 1 95.31 111 ARG B O 1
ATOM 2598 N N . ASP B 1 112 ? 17.375 3.814 17.703 1 96.38 112 ASP B N 1
ATOM 2599 C CA . ASP B 1 112 ? 17.672 4.551 18.922 1 96.38 112 ASP B CA 1
ATOM 2600 C C . ASP B 1 112 ? 16.422 5.258 19.453 1 96.38 112 ASP B C 1
ATOM 2602 O O . ASP B 1 112 ? 16.469 5.91 20.5 1 96.38 112 ASP B O 1
ATOM 2606 N N . ARG B 1 113 ? 15.344 5.098 18.781 1 97.19 113 ARG B N 1
ATOM 2607 C CA . ARG B 1 113 ? 14.117 5.762 19.219 1 97.19 113 ARG B CA 1
ATOM 2608 C C . ARG B 1 113 ? 13.125 4.754 19.781 1 97.19 113 ARG B C 1
ATOM 2610 O O . ARG B 1 113 ? 12.008 5.121 20.156 1 97.19 113 ARG B O 1
ATOM 2617 N N . VAL B 1 114 ? 13.469 3.51 19.844 1 97.69 114 VAL B N 1
ATOM 2618 C CA . VAL B 1 114 ? 12.578 2.445 20.297 1 97.69 114 VAL B CA 1
ATOM 2619 C C . VAL B 1 114 ? 12.148 2.715 21.734 1 97.69 114 VAL B C 1
ATOM 2621 O O . VAL B 1 114 ? 10.961 2.635 22.062 1 97.69 114 VAL B O 1
ATOM 2624 N N . SER B 1 115 ? 13.055 3.074 22.547 1 97.38 115 SER B N 1
ATOM 2625 C CA . SER B 1 115 ? 12.75 3.314 23.953 1 97.38 115 SER B CA 1
ATOM 2626 C C . SER B 1 115 ? 11.781 4.48 24.125 1 97.38 115 SER B C 1
ATOM 2628 O O . SER B 1 115 ? 10.922 4.457 25 1 97.38 115 SER B O 1
ATOM 2630 N N . GLU B 1 116 ? 11.984 5.488 23.344 1 97.69 116 GLU B N 1
ATOM 2631 C CA . GLU B 1 116 ? 11.086 6.637 23.359 1 97.69 116 GLU B CA 1
ATOM 2632 C C . GLU B 1 116 ? 9.648 6.219 23.062 1 97.69 116 GLU B C 1
ATOM 2634 O O . GLU B 1 116 ? 8.727 6.594 23.797 1 97.69 116 GLU B O 1
ATOM 2639 N N . ILE B 1 117 ? 9.469 5.453 22.062 1 97.75 117 ILE B N 1
ATOM 2640 C CA . ILE B 1 117 ? 8.148 5.012 21.625 1 97.75 117 ILE B CA 1
ATOM 2641 C C . ILE B 1 117 ? 7.512 4.156 22.719 1 97.75 117 ILE B C 1
ATOM 2643 O O . ILE B 1 117 ? 6.367 4.398 23.125 1 97.75 117 ILE B O 1
ATOM 2647 N N . LEU B 1 118 ? 8.234 3.23 23.219 1 97.5 118 LEU B N 1
ATOM 2648 C CA . LEU B 1 118 ? 7.715 2.307 24.219 1 97.5 118 LEU B CA 1
ATOM 2649 C C . LEU B 1 118 ? 7.387 3.039 25.516 1 97.5 118 LEU B C 1
ATOM 2651 O O . LEU B 1 118 ? 6.441 2.672 26.219 1 97.5 118 LEU B O 1
ATOM 2655 N N . GLY B 1 119 ? 8.078 4.078 25.781 1 96.88 119 GLY B N 1
ATOM 2656 C CA . GLY B 1 119 ? 7.832 4.855 26.984 1 96.88 119 GLY B CA 1
ATOM 2657 C C . GLY B 1 119 ? 6.598 5.727 26.891 1 96.88 119 GLY B C 1
ATOM 2658 O O . GLY B 1 119 ? 5.973 6.035 27.922 1 96.88 119 GLY B O 1
ATOM 2659 N N . GLU B 1 120 ? 6.23 6.102 25.703 1 97.25 120 GLU B N 1
ATOM 2660 C CA . GLU B 1 120 ? 5.172 7.094 25.531 1 97.25 120 GLU B CA 1
ATOM 2661 C C . GLU B 1 120 ? 3.859 6.434 25.125 1 97.25 120 GLU B C 1
ATOM 2663 O O . GLU B 1 120 ? 2.781 6.98 25.375 1 97.25 120 GLU B O 1
ATOM 2668 N N . VAL B 1 121 ? 3.926 5.238 24.547 1 96 121 VAL B N 1
ATOM 2669 C CA . VAL B 1 121 ? 2.75 4.633 23.938 1 96 121 VAL B CA 1
ATOM 2670 C C . VAL B 1 121 ? 1.707 4.324 25.016 1 96 121 VAL B C 1
ATOM 2672 O O . VAL B 1 121 ? 0.503 4.359 24.734 1 96 121 VAL B O 1
ATOM 2675 N N . SER B 1 122 ? 2.066 4.141 26.219 1 93 122 SER B N 1
ATOM 2676 C CA . SER B 1 122 ? 1.161 3.754 27.297 1 93 122 SER B CA 1
ATOM 2677 C C . SER B 1 122 ? 0.207 4.887 27.656 1 93 122 SER B C 1
ATOM 2679 O O . SER B 1 122 ? -0.824 4.664 28.281 1 93 122 SER B O 1
ATOM 2681 N N . SER B 1 123 ? 0.562 6.09 27.312 1 92.44 123 SER B N 1
ATOM 2682 C CA . SER B 1 123 ? -0.331 7.223 27.516 1 92.44 123 SER B CA 1
ATOM 2683 C C . SER B 1 123 ? -1.529 7.172 26.578 1 92.44 123 SER B C 1
ATOM 2685 O O . SER B 1 123 ? -2.521 7.871 26.781 1 92.44 123 SER B O 1
ATOM 2687 N N . TYR B 1 124 ? -1.497 6.324 25.625 1 90.81 124 TYR B N 1
ATOM 2688 C CA . TYR B 1 124 ? -2.551 6.27 24.609 1 90.81 124 TYR B CA 1
ATOM 2689 C C . TYR B 1 124 ? -3.324 4.961 24.703 1 90.81 124 TYR B C 1
ATOM 2691 O O . TYR B 1 124 ? -4.301 4.758 23.969 1 90.81 124 TYR B O 1
ATOM 2699 N N . GLY B 1 125 ? -2.912 4.102 25.531 1 91.56 125 GLY B N 1
ATOM 2700 C CA . GLY B 1 125 ? -3.57 2.824 25.734 1 91.56 125 GLY B CA 1
ATOM 2701 C C . GLY B 1 125 ? -2.66 1.777 26.359 1 91.56 125 GLY B C 1
ATOM 2702 O O . GLY B 1 125 ? -1.472 2.027 26.562 1 91.56 125 GLY B O 1
ATOM 2703 N N . LYS B 1 126 ? -3.236 0.656 26.594 1 94.56 126 LYS B N 1
ATOM 2704 C CA . LYS B 1 126 ? -2.471 -0.456 27.141 1 94.56 126 LYS B CA 1
ATOM 2705 C C . LYS B 1 126 ? -1.663 -1.163 26.062 1 94.56 126 LYS B C 1
ATOM 2707 O O . LYS B 1 126 ? -2.232 -1.738 25.141 1 94.56 126 LYS B O 1
ATOM 2712 N N . LEU B 1 127 ? -0.351 -1.135 26.188 1 96.44 127 LEU B N 1
ATOM 2713 C CA . LEU B 1 127 ? 0.524 -1.874 25.297 1 96.44 127 LEU B CA 1
ATOM 2714 C C . LEU B 1 127 ? 0.48 -3.369 25.594 1 96.44 127 LEU B C 1
ATOM 2716 O O . LEU B 1 127 ? 0.985 -3.812 26.625 1 96.44 127 LEU B O 1
ATOM 2720 N N . VAL B 1 128 ? -0.066 -4.168 24.688 1 95.75 128 VAL B N 1
ATOM 2721 C CA . VAL B 1 128 ? -0.257 -5.594 24.938 1 95.75 128 VAL B CA 1
ATOM 2722 C C . VAL B 1 128 ? 0.934 -6.379 24.406 1 95.75 128 VAL B C 1
ATOM 2724 O O . VAL B 1 128 ? 1.271 -7.445 24.922 1 95.75 128 VAL B O 1
ATOM 2727 N N . ASN B 1 129 ? 1.547 -5.898 23.312 1 96.44 129 ASN B N 1
ATOM 2728 C CA . ASN B 1 129 ? 2.68 -6.566 22.672 1 96.44 129 ASN B CA 1
ATOM 2729 C C . ASN B 1 129 ? 3.443 -5.617 21.766 1 96.44 129 ASN B C 1
ATOM 2731 O O . ASN B 1 129 ? 2.902 -4.602 21.312 1 96.44 129 ASN B O 1
ATOM 2735 N N . TYR B 1 130 ? 4.742 -5.934 21.578 1 97.62 130 TYR B N 1
ATOM 2736 C CA . TYR B 1 130 ? 5.5 -5.258 20.531 1 97.62 130 TYR B CA 1
ATOM 2737 C C . TYR B 1 130 ? 6.559 -6.184 19.938 1 97.62 130 TYR B C 1
ATOM 2739 O O . TYR B 1 130 ? 6.992 -7.137 20.594 1 97.62 130 TYR B O 1
ATOM 2747 N N . THR B 1 131 ? 6.879 -6.008 18.703 1 97.56 131 THR B N 1
ATOM 2748 C CA . THR B 1 131 ? 7.949 -6.723 18.016 1 97.56 131 THR B CA 1
ATOM 2749 C C . THR B 1 131 ? 8.891 -5.746 17.312 1 97.56 131 THR B C 1
ATOM 2751 O O . THR B 1 131 ? 8.453 -4.703 16.812 1 97.56 131 THR B O 1
ATOM 2754 N N . LEU B 1 132 ? 10.188 -6.09 17.359 1 97 132 LEU B N 1
ATOM 2755 C CA . LEU B 1 132 ? 11.211 -5.344 16.641 1 97 132 LEU B CA 1
ATOM 2756 C C . LEU B 1 132 ? 11.789 -6.18 15.5 1 97 132 LEU B C 1
ATOM 2758 O O . LEU B 1 132 ? 12.188 -7.324 15.703 1 97 132 LEU B O 1
ATOM 2762 N N . GLU B 1 133 ? 11.68 -5.676 14.305 1 94.94 133 GLU B N 1
ATOM 2763 C CA . GLU B 1 133 ? 12.273 -6.305 13.125 1 94.94 133 GLU B CA 1
ATOM 2764 C C . GLU B 1 133 ? 12.93 -5.27 12.219 1 94.94 133 GLU B C 1
ATOM 2766 O O . GLU B 1 133 ? 12.492 -4.117 12.164 1 94.94 133 GLU B O 1
ATOM 2771 N N . ASP B 1 134 ? 13.977 -5.656 11.523 1 93.56 134 ASP B N 1
ATOM 2772 C CA . ASP B 1 134 ? 14.578 -4.754 10.539 1 93.56 134 ASP B CA 1
ATOM 2773 C C . ASP B 1 134 ? 13.625 -4.496 9.375 1 93.56 134 ASP B C 1
ATOM 2775 O O . ASP B 1 134 ? 12.93 -5.41 8.922 1 93.56 134 ASP B O 1
ATOM 2779 N N . PHE B 1 135 ? 13.625 -3.293 9.023 1 91.69 135 PHE B N 1
ATOM 2780 C CA . PHE B 1 135 ? 12.812 -2.949 7.867 1 91.69 135 PHE B CA 1
ATOM 2781 C C . PHE B 1 135 ? 13.391 -3.561 6.598 1 91.69 135 PHE B C 1
ATOM 2783 O O . PHE B 1 135 ? 14.586 -3.434 6.332 1 91.69 135 PHE B O 1
ATOM 2790 N N . LYS B 1 136 ? 12.531 -4.188 5.871 1 87.31 136 LYS B N 1
ATOM 2791 C CA . LYS B 1 136 ? 12.875 -4.727 4.559 1 87.31 136 LYS B CA 1
ATOM 2792 C C . LYS B 1 136 ? 11.992 -4.121 3.469 1 87.31 136 LYS B C 1
ATOM 2794 O O . LYS B 1 136 ? 10.766 -4.223 3.525 1 87.31 136 LYS B O 1
ATOM 2799 N N . LEU B 1 137 ? 12.68 -3.443 2.518 1 87.94 137 LEU B N 1
ATOM 2800 C CA . LEU B 1 137 ? 11.953 -2.857 1.397 1 87.94 137 LEU B CA 1
ATOM 2801 C C . LEU B 1 137 ? 11.258 -3.938 0.573 1 87.94 137 LEU B C 1
ATOM 2803 O O . LEU B 1 137 ? 11.891 -4.914 0.168 1 87.94 137 LEU B O 1
ATOM 2807 N N . ASN B 1 138 ? 9.961 -3.73 0.447 1 80.88 138 ASN B N 1
ATOM 2808 C CA . ASN B 1 138 ? 9.203 -4.656 -0.387 1 80.88 138 ASN B CA 1
ATOM 2809 C C . ASN B 1 138 ? 9.047 -4.133 -1.812 1 80.88 138 ASN B C 1
ATOM 2811 O O . ASN B 1 138 ? 8.289 -3.197 -2.057 1 80.88 138 ASN B O 1
ATOM 2815 N N . LEU B 1 139 ? 9.742 -4.68 -2.707 1 80.5 139 LEU B N 1
ATOM 2816 C CA . LEU B 1 139 ? 9.711 -4.23 -4.094 1 80.5 139 LEU B CA 1
ATOM 2817 C C . LEU B 1 139 ? 8.672 -5.004 -4.895 1 80.5 139 LEU B C 1
ATOM 2819 O O . LEU B 1 139 ? 8.539 -4.809 -6.105 1 80.5 139 LEU B O 1
ATOM 2823 N N . GLY B 1 140 ? 7.762 -5.66 -4.195 1 80.62 140 GLY B N 1
ATOM 2824 C CA . GLY B 1 140 ? 6.832 -6.531 -4.902 1 80.62 140 GLY B CA 1
ATOM 2825 C C . GLY B 1 140 ? 7.504 -7.734 -5.535 1 80.62 140 GLY B C 1
ATOM 2826 O O . GLY B 1 140 ? 8.719 -7.906 -5.418 1 80.62 140 GLY B O 1
ATOM 2827 N N . PRO B 1 141 ? 6.656 -8.562 -6.148 1 85.56 141 PRO B N 1
ATOM 2828 C CA . PRO B 1 141 ? 7.273 -9.688 -6.855 1 85.56 141 PRO B CA 1
ATOM 2829 C C . PRO B 1 141 ? 8.055 -9.25 -8.094 1 85.56 141 PRO B C 1
ATOM 2831 O O . PRO B 1 141 ? 7.488 -8.625 -8.992 1 85.56 141 PRO B O 1
ATOM 2834 N N . ARG B 1 142 ? 9.32 -9.359 -8.109 1 84.25 142 ARG B N 1
ATOM 2835 C CA . ARG B 1 142 ? 10.172 -8.992 -9.234 1 84.25 142 ARG B CA 1
ATOM 2836 C C . ARG B 1 142 ? 10.25 -10.117 -10.258 1 84.25 142 ARG B C 1
ATOM 2838 O O . ARG B 1 142 ? 11.18 -10.922 -10.242 1 84.25 142 ARG B O 1
ATOM 2845 N N . LEU B 1 143 ? 9.32 -10.07 -11.102 1 91.38 143 LEU B N 1
ATOM 2846 C CA . LEU B 1 143 ? 9.344 -11.062 -12.172 1 91.38 143 LEU B CA 1
ATOM 2847 C C . LEU B 1 143 ? 10.266 -10.609 -13.305 1 91.38 143 LEU B C 1
ATOM 2849 O O . LEU B 1 143 ? 10.289 -9.43 -13.664 1 91.38 143 LEU B O 1
ATOM 2853 N N . SER B 1 144 ? 11.078 -11.531 -13.773 1 90.81 144 SER B N 1
ATOM 2854 C CA . SER B 1 144 ? 11.828 -11.234 -14.992 1 90.81 144 SER B CA 1
ATOM 2855 C C . SER B 1 144 ? 10.898 -11.016 -16.172 1 90.81 144 SER B C 1
ATOM 2857 O O . SER B 1 144 ? 9.727 -11.406 -16.141 1 90.81 144 SER B O 1
ATOM 2859 N N . PRO B 1 145 ? 11.422 -10.422 -17.203 1 91.19 145 PRO B N 1
ATOM 2860 C CA . PRO B 1 145 ? 10.586 -10.242 -18.391 1 91.19 145 PRO B CA 1
ATOM 2861 C C . PRO B 1 145 ? 10 -11.555 -18.906 1 91.19 145 PRO B C 1
ATOM 2863 O O . PRO B 1 145 ? 8.828 -11.609 -19.266 1 91.19 145 PRO B O 1
ATOM 2866 N N . ALA B 1 146 ? 10.797 -12.555 -18.859 1 95.62 146 ALA B N 1
ATOM 2867 C CA . ALA B 1 146 ? 10.336 -13.859 -19.328 1 95.62 146 ALA B CA 1
ATOM 2868 C C . ALA B 1 146 ? 9.234 -14.406 -18.438 1 95.62 146 ALA B C 1
ATOM 2870 O O . ALA B 1 146 ? 8.234 -14.953 -18.922 1 95.62 146 ALA B O 1
ATOM 2871 N N . GLU B 1 147 ? 9.406 -14.211 -17.141 1 96.06 147 GLU B N 1
ATOM 2872 C CA . GLU B 1 147 ? 8.414 -14.672 -16.188 1 96.06 147 GLU B CA 1
ATOM 2873 C C . GLU B 1 147 ? 7.098 -13.914 -16.344 1 96.06 147 GLU B C 1
ATOM 2875 O O . GLU B 1 147 ? 6.023 -14.523 -16.312 1 96.06 147 GLU B O 1
ATOM 2880 N N . ARG B 1 148 ? 7.199 -12.664 -16.516 1 95.19 148 ARG B N 1
ATOM 2881 C CA . ARG B 1 148 ? 6.016 -11.828 -16.672 1 95.19 148 ARG B CA 1
ATOM 2882 C C . ARG B 1 148 ? 5.258 -12.203 -17.953 1 95.19 148 ARG B C 1
ATOM 2884 O O . ARG B 1 148 ? 4.031 -12.305 -17.938 1 95.19 148 ARG B O 1
ATOM 2891 N N . ARG B 1 149 ? 6.023 -12.359 -18.953 1 95.94 149 ARG B N 1
ATOM 2892 C CA . ARG B 1 149 ? 5.414 -12.742 -20.219 1 95.94 149 ARG B CA 1
ATOM 2893 C C . ARG B 1 149 ? 4.707 -14.086 -20.109 1 95.94 149 ARG B C 1
ATOM 2895 O O . ARG B 1 149 ? 3.592 -14.25 -20.609 1 95.94 149 ARG B O 1
ATOM 2902 N N . ALA B 1 150 ? 5.379 -15.016 -19.547 1 97.12 150 ALA B N 1
ATOM 2903 C CA . ALA B 1 150 ? 4.793 -16.344 -19.344 1 97.12 150 ALA B CA 1
ATOM 2904 C C . ALA B 1 150 ? 3.504 -16.25 -18.531 1 97.12 150 ALA B C 1
ATOM 2906 O O . ALA B 1 150 ? 2.488 -16.844 -18.906 1 97.12 150 ALA B O 1
ATOM 2907 N N . LEU B 1 151 ? 3.521 -15.5 -17.484 1 96.75 151 LEU B N 1
ATOM 2908 C CA . LEU B 1 151 ? 2.381 -15.352 -16.578 1 96.75 151 LEU B CA 1
ATOM 2909 C C . LEU B 1 151 ? 1.208 -14.688 -17.297 1 96.75 151 LEU B C 1
ATOM 2911 O O . LEU B 1 151 ? 0.081 -15.188 -17.25 1 96.75 151 LEU B O 1
ATOM 2915 N N . LYS B 1 152 ? 1.46 -13.633 -17.953 1 95.88 152 LYS B N 1
ATOM 2916 C CA . LYS B 1 152 ? 0.433 -12.883 -18.672 1 95.88 152 LYS B CA 1
ATOM 2917 C C . LYS B 1 152 ? -0.218 -13.734 -19.75 1 95.88 152 LYS B C 1
ATOM 2919 O O . LYS B 1 152 ? -1.444 -13.758 -19.875 1 95.88 152 LYS B O 1
ATOM 2924 N N . THR B 1 153 ? 0.628 -14.367 -20.516 1 96.81 153 THR B N 1
ATOM 2925 C CA . THR B 1 153 ? 0.117 -15.188 -21.609 1 96.81 153 THR B CA 1
ATOM 2926 C C . THR B 1 153 ? -0.693 -16.359 -21.062 1 96.81 153 THR B C 1
ATOM 2928 O O . THR B 1 153 ? -1.774 -16.656 -21.578 1 96.81 153 THR B O 1
ATOM 2931 N N . ALA B 1 154 ? -0.175 -17.031 -20.047 1 96.75 154 ALA B N 1
ATOM 2932 C CA . ALA B 1 154 ? -0.906 -18.125 -19.422 1 96.75 154 ALA B CA 1
ATOM 2933 C C . ALA B 1 154 ? -2.287 -17.688 -18.953 1 96.75 154 ALA B C 1
ATOM 2935 O O . ALA B 1 154 ? -3.283 -18.375 -19.188 1 96.75 154 ALA B O 1
ATOM 2936 N N . PHE B 1 155 ? -2.334 -16.562 -18.406 1 95.62 155 PHE B N 1
ATOM 2937 C CA . PHE B 1 155 ? -3.586 -16.031 -17.875 1 95.62 155 PHE B CA 1
ATOM 2938 C C . PHE B 1 155 ? -4.535 -15.664 -19.016 1 95.62 155 PHE B C 1
ATOM 2940 O O . PHE B 1 155 ? -5.695 -16.078 -19.016 1 95.62 155 PHE B O 1
ATOM 2947 N N . SER B 1 156 ? -4.031 -14.922 -19.938 1 95.25 156 SER B N 1
ATOM 2948 C CA . SER B 1 156 ? -4.863 -14.406 -21.016 1 95.25 156 SER B CA 1
ATOM 2949 C C . SER B 1 156 ? -5.422 -15.539 -21.875 1 95.25 156 SER B C 1
ATOM 2951 O O . SER B 1 156 ? -6.523 -15.43 -22.422 1 95.25 156 SER B O 1
ATOM 2953 N N . ARG B 1 157 ? -4.676 -16.672 -21.922 1 96.31 157 ARG B N 1
ATOM 2954 C CA . ARG B 1 157 ? -5.086 -17.766 -22.797 1 96.31 157 ARG B CA 1
ATOM 2955 C C . ARG B 1 157 ? -5.918 -18.797 -22.016 1 96.31 157 ARG B C 1
ATOM 2957 O O . ARG B 1 157 ? -6.355 -19.797 -22.594 1 96.31 157 ARG B O 1
ATOM 2964 N N . GLY B 1 158 ? -6.039 -18.578 -20.703 1 95.75 158 GLY B N 1
ATOM 2965 C CA . GLY B 1 158 ? -6.926 -19.406 -19.906 1 95.75 158 GLY B CA 1
ATOM 2966 C C . GLY B 1 158 ? -6.25 -20.656 -19.359 1 95.75 158 GLY B C 1
ATOM 2967 O O . GLY B 1 158 ? -6.91 -21.656 -19.109 1 95.75 158 GLY B O 1
ATOM 2968 N N . TYR B 1 159 ? -4.922 -20.641 -19.328 1 94.75 159 TYR B N 1
ATOM 2969 C CA . TYR B 1 159 ? -4.18 -21.766 -18.75 1 94.75 159 TYR B CA 1
ATOM 2970 C C . TYR B 1 159 ? -4.555 -21.969 -17.281 1 94.75 159 TYR B C 1
ATOM 2972 O O . TYR B 1 159 ? -4.535 -23.094 -16.781 1 94.75 159 TYR B O 1
ATOM 2980 N N . LEU B 1 160 ? -4.984 -20.969 -16.625 1 92.69 160 LEU B N 1
ATOM 2981 C CA . LEU B 1 160 ? -5.297 -21.031 -15.203 1 92.69 160 LEU B CA 1
ATOM 2982 C C . LEU B 1 160 ? -6.797 -21.188 -14.984 1 92.69 160 LEU B C 1
ATOM 2984 O O . LEU B 1 160 ? -7.262 -21.219 -13.844 1 92.69 160 LEU B O 1
ATOM 2988 N N . ASP B 1 161 ? -7.504 -21.359 -16.016 1 90.25 161 ASP B N 1
ATOM 2989 C CA . ASP B 1 161 ? -8.953 -21.5 -15.914 1 90.25 161 ASP B CA 1
ATOM 2990 C C . ASP B 1 161 ? -9.359 -22.938 -15.602 1 90.25 161 ASP B C 1
ATOM 2992 O O . ASP B 1 161 ? -8.562 -23.859 -15.773 1 90.25 161 ASP B O 1
ATOM 2996 N N . TYR B 1 162 ? -10.484 -23.078 -15.062 1 83.19 162 TYR B N 1
ATOM 2997 C CA . TYR B 1 162 ? -11.102 -24.391 -14.867 1 83.19 162 TYR B CA 1
ATOM 2998 C C . TYR B 1 162 ? -12.523 -24.422 -15.43 1 83.19 162 TYR B C 1
ATOM 3000 O O . TYR B 1 162 ? -13.414 -23.75 -14.906 1 83.19 162 TYR B O 1
ATOM 3008 N N . PRO B 1 163 ? -12.781 -25.281 -16.531 1 87.25 163 PRO B N 1
ATOM 3009 C CA . PRO B 1 163 ? -11.781 -26.125 -17.188 1 87.25 163 PRO B CA 1
ATOM 3010 C C . PRO B 1 163 ? -10.734 -25.312 -17.953 1 87.25 163 PRO B C 1
ATOM 3012 O O . PRO B 1 163 ? -10.977 -24.156 -18.297 1 87.25 163 PRO B O 1
ATOM 3015 N N . ARG B 1 164 ? -9.547 -25.859 -18.078 1 89.31 164 ARG B N 1
ATOM 3016 C CA . ARG B 1 164 ? -8.43 -25.234 -18.781 1 89.31 164 ARG B CA 1
ATOM 3017 C C . ARG B 1 164 ? -8.781 -24.938 -20.234 1 89.31 164 ARG B C 1
ATOM 3019 O O . ARG B 1 164 ? -9.344 -25.797 -20.922 1 89.31 164 ARG B O 1
ATOM 3026 N N . LYS B 1 165 ? -8.484 -23.766 -20.672 1 93.69 165 LYS B N 1
ATOM 3027 C CA . LYS B 1 165 ? -8.781 -23.391 -22.047 1 93.69 165 LYS B CA 1
ATOM 3028 C C . LYS B 1 165 ? -7.582 -23.641 -22.953 1 93.69 165 LYS B C 1
ATOM 3030 O O . LYS B 1 165 ? -7.742 -23.859 -24.156 1 93.69 165 LYS B O 1
ATOM 3035 N N . ALA B 1 166 ? -6.398 -23.469 -22.422 1 95.06 166 ALA B N 1
ATOM 3036 C CA . ALA B 1 166 ? -5.164 -23.766 -23.141 1 95.06 166 ALA B CA 1
ATOM 3037 C C . ALA B 1 166 ? -4.211 -24.594 -22.281 1 95.06 166 ALA B C 1
ATOM 3039 O O . ALA B 1 166 ? -4.078 -24.344 -21.078 1 95.06 166 ALA B O 1
ATOM 3040 N N . ASP B 1 167 ? -3.652 -25.547 -22.922 1 95.38 167 ASP B N 1
ATOM 3041 C CA . ASP B 1 167 ? -2.688 -26.344 -22.172 1 95.38 167 ASP B CA 1
ATOM 3042 C C . ASP B 1 167 ? -1.279 -25.766 -22.312 1 95.38 167 ASP B C 1
ATOM 3044 O O . ASP B 1 167 ? -1.076 -24.75 -22.984 1 95.38 167 ASP B O 1
ATOM 3048 N N . ALA B 1 16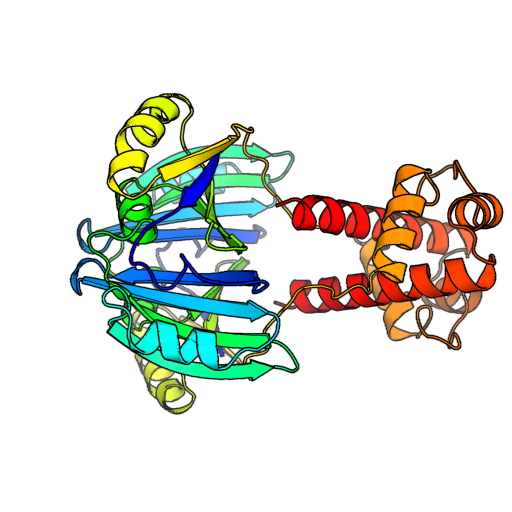8 ? -0.339 -26.391 -21.609 1 95.81 168 ALA B N 1
ATOM 3049 C CA . ALA B 1 168 ? 1.025 -25.875 -21.531 1 95.81 168 ALA B CA 1
ATOM 3050 C C . ALA B 1 168 ? 1.682 -25.844 -22.906 1 95.81 168 ALA B C 1
ATOM 3052 O O . ALA B 1 168 ? 2.43 -24.922 -23.234 1 95.81 168 ALA B O 1
ATOM 3053 N N . ASP B 1 169 ? 1.319 -26.859 -23.703 1 97.25 169 ASP B N 1
ATOM 3054 C CA . ASP B 1 169 ? 1.905 -26.938 -25.031 1 97.25 169 ASP B CA 1
ATOM 3055 C C . ASP B 1 169 ? 1.45 -25.781 -25.906 1 97.25 169 ASP B C 1
ATOM 3057 O O . ASP B 1 169 ? 2.26 -25.156 -26.609 1 97.25 169 ASP B O 1
ATOM 3061 N N . THR B 1 170 ? 0.24 -25.5 -25.828 1 97 170 THR B N 1
ATOM 3062 C CA . THR B 1 170 ? -0.343 -24.422 -26.625 1 97 170 THR B CA 1
ATOM 3063 C C . THR B 1 170 ? 0.253 -23.062 -26.234 1 97 170 THR B C 1
ATOM 3065 O O . THR B 1 170 ? 0.642 -22.281 -27.109 1 97 170 THR B O 1
ATOM 3068 N N . VAL B 1 171 ? 0.368 -22.781 -24.938 1 97.81 171 VAL B N 1
ATOM 3069 C CA . VAL B 1 171 ? 0.878 -21.5 -24.453 1 97.81 171 VAL B CA 1
ATOM 3070 C C . VAL B 1 171 ? 2.361 -21.375 -24.797 1 97.81 171 VAL B C 1
ATOM 3072 O O . VAL B 1 171 ? 2.814 -20.328 -25.234 1 97.81 171 VAL B O 1
ATOM 3075 N N . ALA B 1 172 ? 3.082 -22.469 -24.625 1 97.94 172 ALA B N 1
ATOM 3076 C CA . ALA B 1 172 ? 4.508 -22.469 -24.938 1 97.94 172 ALA B CA 1
ATOM 3077 C C . ALA B 1 172 ? 4.75 -22.125 -26.406 1 97.94 172 ALA B C 1
ATOM 3079 O O . ALA B 1 172 ? 5.629 -21.328 -26.719 1 97.94 172 ALA B O 1
ATOM 3080 N N . MET B 1 173 ? 3.965 -22.719 -27.266 1 97.44 173 MET B N 1
ATOM 3081 C CA . MET B 1 173 ? 4.086 -22.484 -28.703 1 97.44 173 MET B CA 1
ATOM 3082 C C . MET B 1 173 ? 3.859 -21.016 -29.047 1 97.44 173 MET B C 1
ATOM 3084 O O . MET B 1 173 ? 4.598 -20.422 -29.828 1 97.44 173 MET B O 1
ATOM 3088 N N . GLU B 1 174 ? 2.908 -20.438 -28.422 1 96.81 174 GLU B N 1
ATOM 3089 C CA . GLU B 1 174 ? 2.615 -19.031 -28.656 1 96.81 174 GLU B CA 1
ATOM 3090 C C . GLU B 1 174 ? 3.781 -18.141 -28.219 1 96.81 174 GLU B C 1
ATOM 3092 O O . GLU B 1 174 ? 4.039 -17.109 -28.828 1 96.81 174 GLU B O 1
ATOM 3097 N N . LEU B 1 175 ? 4.473 -18.547 -27.219 1 97.44 175 LEU B N 1
ATOM 3098 C CA . LEU B 1 175 ? 5.578 -17.766 -26.656 1 97.44 175 LEU B CA 1
ATOM 3099 C C . LEU B 1 175 ? 6.879 -18.078 -27.406 1 97.44 175 LEU B C 1
ATOM 3101 O O . LEU B 1 175 ? 7.891 -17.406 -27.188 1 97.44 175 LEU B O 1
ATOM 3105 N N . GLY B 1 176 ? 6.793 -19.094 -28.219 1 97.75 176 GLY B N 1
ATOM 3106 C CA . GLY B 1 176 ? 8.008 -19.531 -28.891 1 97.75 176 GLY B CA 1
ATOM 3107 C C . GLY B 1 176 ? 8.992 -20.219 -27.969 1 97.75 176 GLY B C 1
ATOM 3108 O O . GLY B 1 176 ? 10.211 -20.047 -28.109 1 97.75 176 GLY B O 1
ATOM 3109 N N . LEU B 1 177 ? 8.492 -20.891 -26.984 1 98.06 177 LEU B N 1
ATOM 3110 C CA . LEU B 1 177 ? 9.297 -21.594 -25.984 1 98.06 177 LEU B CA 1
ATOM 3111 C C . LEU B 1 177 ? 9.008 -23.094 -26 1 98.06 177 LEU B C 1
ATOM 3113 O O . LEU B 1 177 ? 7.961 -23.516 -26.5 1 98.06 177 LEU B O 1
ATOM 3117 N N . SER B 1 178 ? 9.984 -23.859 -25.5 1 97.75 178 SER B N 1
ATOM 3118 C CA . SER B 1 178 ? 9.641 -25.25 -25.172 1 97.75 178 SER B CA 1
ATOM 3119 C C . SER B 1 178 ? 8.672 -25.312 -24 1 97.75 178 SER B C 1
ATOM 3121 O O . SER B 1 178 ? 8.602 -24.391 -23.188 1 97.75 178 SER B O 1
ATOM 3123 N N . LYS B 1 179 ? 7.941 -26.375 -23.953 1 97.12 179 LYS B N 1
ATOM 3124 C CA . LYS B 1 179 ? 7.031 -26.594 -22.828 1 97.12 179 LYS B CA 1
ATOM 3125 C C . LYS B 1 179 ? 7.773 -26.531 -21.5 1 97.12 179 LYS B C 1
ATOM 3127 O O . LYS B 1 179 ? 7.309 -25.891 -20.547 1 97.12 179 LYS B O 1
ATOM 3132 N N . VAL B 1 180 ? 8.922 -27.094 -21.422 1 95.19 180 VAL B N 1
ATOM 3133 C CA . VAL B 1 180 ? 9.727 -27.156 -20.203 1 95.19 180 VAL B CA 1
ATOM 3134 C C . VAL B 1 180 ? 10.148 -25.75 -19.797 1 95.19 180 VAL B C 1
ATOM 3136 O O . VAL B 1 180 ? 10.062 -25.375 -18.625 1 95.19 180 VAL B O 1
ATOM 3139 N N . THR B 1 181 ? 10.57 -24.953 -20.734 1 96.81 181 THR B N 1
ATOM 3140 C CA . THR B 1 181 ? 11.008 -23.578 -20.469 1 96.81 181 THR B CA 1
ATOM 3141 C C . THR B 1 181 ? 9.844 -22.719 -20 1 96.81 181 THR B C 1
ATOM 3143 O O . THR B 1 181 ? 9.984 -21.938 -19.062 1 96.81 181 THR B O 1
ATOM 3146 N N . PHE B 1 182 ? 8.766 -22.859 -20.688 1 97.56 182 PHE B N 1
ATOM 3147 C CA . PHE B 1 182 ? 7.566 -22.141 -20.297 1 97.56 182 PHE B CA 1
ATOM 3148 C C . PHE B 1 182 ? 7.191 -22.453 -18.859 1 97.56 182 PHE B C 1
ATOM 3150 O O . PHE B 1 182 ? 7 -21.562 -18.031 1 97.56 182 PHE B O 1
ATOM 3157 N N . LEU B 1 183 ? 7.105 -23.75 -18.562 1 94.81 183 LEU B N 1
ATOM 3158 C CA . LEU B 1 183 ? 6.707 -24.203 -17.219 1 94.81 183 LEU B CA 1
ATOM 3159 C C . LEU B 1 183 ? 7.715 -23.734 -16.172 1 94.81 183 LEU B C 1
ATOM 3161 O O . LEU B 1 183 ? 7.34 -23.438 -15.039 1 94.81 183 LEU B O 1
ATOM 3165 N N . HIS B 1 184 ? 8.93 -23.672 -16.578 1 95.44 184 HIS B N 1
ATOM 3166 C CA . HIS B 1 184 ? 9.953 -23.156 -15.672 1 95.44 184 HIS B CA 1
ATOM 3167 C C . HIS B 1 184 ? 9.719 -21.688 -15.336 1 95.44 184 HIS B C 1
ATOM 3169 O O . HIS B 1 184 ? 9.719 -21.312 -14.156 1 95.44 184 HIS B O 1
ATOM 3175 N N . HIS B 1 185 ? 9.477 -20.844 -16.266 1 96.94 185 HIS B N 1
ATOM 3176 C CA . HIS B 1 185 ? 9.203 -19.422 -16.047 1 96.94 185 HIS B CA 1
ATOM 3177 C C . HIS B 1 185 ? 7.934 -19.234 -15.234 1 96.94 185 HIS B C 1
ATOM 3179 O O . HIS B 1 185 ? 7.895 -18.391 -14.328 1 96.94 185 HIS B O 1
ATOM 3185 N N . LEU B 1 186 ? 6.996 -20.016 -15.617 1 96 186 LEU B N 1
ATOM 3186 C CA . LEU B 1 186 ? 5.707 -19.875 -14.938 1 96 186 LEU B CA 1
ATOM 3187 C C . LEU B 1 186 ? 5.82 -20.266 -13.469 1 96 186 LEU B C 1
ATOM 3189 O O . LEU B 1 186 ? 5.305 -19.562 -12.594 1 96 186 LEU B O 1
ATOM 3193 N N . ARG B 1 187 ? 6.418 -21.375 -13.219 1 93.94 187 ARG B N 1
ATOM 3194 C CA . ARG B 1 187 ? 6.617 -21.844 -11.852 1 93.94 187 ARG B CA 1
ATOM 3195 C C . ARG B 1 187 ? 7.406 -20.828 -11.031 1 93.94 187 ARG B C 1
ATOM 3197 O O . ARG B 1 187 ? 7.066 -20.562 -9.875 1 93.94 187 ARG B O 1
ATOM 3204 N N . ASN B 1 188 ? 8.414 -20.281 -11.602 1 95.12 188 ASN B N 1
ATOM 3205 C CA . ASN B 1 188 ? 9.188 -19.25 -10.914 1 95.12 188 ASN B CA 1
ATOM 3206 C C . ASN B 1 188 ? 8.336 -18.016 -10.602 1 95.12 188 ASN B C 1
ATOM 3208 O O . ASN B 1 188 ? 8.469 -17.422 -9.531 1 95.12 188 ASN B O 1
ATOM 3212 N N . ALA B 1 189 ? 7.551 -17.672 -11.547 1 95.75 189 ALA B N 1
ATOM 3213 C CA . ALA B 1 189 ? 6.629 -16.547 -11.32 1 95.75 189 ALA B CA 1
ATOM 3214 C C . ALA B 1 189 ? 5.707 -16.844 -10.141 1 95.75 189 ALA B C 1
ATOM 3216 O O . ALA B 1 189 ? 5.551 -16 -9.25 1 95.75 189 ALA B O 1
ATOM 3217 N N . TYR B 1 190 ? 5.172 -18.047 -10.109 1 95.5 190 TYR B N 1
ATOM 3218 C CA . TYR B 1 190 ? 4.273 -18.438 -9.031 1 95.5 190 TYR B CA 1
ATOM 3219 C C . TYR B 1 190 ? 4.996 -18.453 -7.691 1 95.5 190 TYR B C 1
ATOM 3221 O O . TYR B 1 190 ? 4.434 -18.062 -6.668 1 95.5 190 TYR B O 1
ATOM 3229 N N . ARG B 1 191 ? 6.156 -18.938 -7.723 1 94.88 191 ARG B N 1
ATOM 3230 C CA . ARG B 1 191 ? 6.941 -18.953 -6.492 1 94.88 191 ARG B CA 1
ATOM 3231 C C . ARG B 1 191 ? 7.129 -17.547 -5.934 1 94.88 191 ARG B C 1
ATOM 3233 O O . ARG B 1 191 ? 6.918 -17.312 -4.742 1 94.88 191 ARG B O 1
ATOM 3240 N N . LYS B 1 192 ? 7.465 -16.656 -6.789 1 94 192 LYS B N 1
ATOM 3241 C CA . LYS B 1 192 ? 7.703 -15.281 -6.367 1 94 192 LYS B CA 1
ATOM 3242 C C . LYS B 1 192 ? 6.41 -14.617 -5.887 1 94 192 LYS B C 1
ATOM 3244 O O . LYS B 1 192 ? 6.414 -13.898 -4.887 1 94 192 LYS B O 1
ATOM 3249 N N . LEU B 1 193 ? 5.328 -14.883 -6.605 1 94.5 193 LEU B N 1
ATOM 3250 C CA . LEU B 1 193 ? 4.035 -14.359 -6.172 1 94.5 193 LEU B CA 1
ATOM 3251 C C . LEU B 1 193 ? 3.645 -14.938 -4.812 1 94.5 193 LEU B C 1
ATOM 3253 O O . LEU B 1 193 ? 3.127 -14.219 -3.955 1 94.5 193 LEU B O 1
ATOM 3257 N N . THR B 1 194 ? 3.943 -16.203 -4.633 1 94.12 194 THR B N 1
ATOM 3258 C CA . THR B 1 194 ? 3.605 -16.891 -3.393 1 94.12 194 THR B CA 1
ATOM 3259 C C . THR B 1 194 ? 4.406 -16.328 -2.223 1 94.12 194 THR B C 1
ATOM 3261 O O . THR B 1 194 ? 3.846 -16.031 -1.164 1 94.12 194 THR B O 1
ATOM 3264 N N . VAL B 1 195 ? 5.645 -16.141 -2.457 1 90.75 195 VAL B N 1
ATOM 3265 C CA . VAL B 1 195 ? 6.512 -15.586 -1.423 1 90.75 195 VAL B CA 1
ATOM 3266 C C . VAL B 1 195 ? 6.016 -14.195 -1.017 1 90.75 195 VAL B C 1
ATOM 3268 O O . VAL B 1 195 ? 5.902 -13.898 0.173 1 90.75 195 VAL B O 1
ATOM 3271 N N . HIS B 1 196 ? 5.73 -13.445 -2.016 1 89.44 196 HIS B N 1
ATOM 3272 C CA . HIS B 1 196 ? 5.238 -12.102 -1.741 1 89.44 196 HIS B CA 1
ATOM 3273 C C . HIS B 1 196 ? 3.926 -12.141 -0.966 1 89.44 196 HIS B C 1
ATOM 3275 O O . HIS B 1 196 ? 3.756 -11.414 0.016 1 89.44 196 HIS B O 1
ATOM 3281 N N . TYR B 1 197 ? 3.064 -12.93 -1.368 1 89.94 197 TYR B N 1
ATOM 3282 C CA . TYR B 1 197 ? 1.761 -13.07 -0.729 1 89.94 197 TYR B CA 1
ATOM 3283 C C . TYR B 1 197 ? 1.909 -13.523 0.719 1 89.94 197 TYR B C 1
ATOM 3285 O O . TYR B 1 197 ? 1.318 -12.93 1.625 1 89.94 197 TYR B O 1
ATOM 3293 N N . LEU B 1 198 ? 2.684 -14.555 0.962 1 86.5 198 LEU B N 1
ATOM 3294 C CA . LEU B 1 198 ? 2.83 -15.141 2.287 1 86.5 198 LEU B CA 1
ATOM 3295 C C . LEU B 1 198 ? 3.582 -14.203 3.223 1 86.5 198 LEU B C 1
ATOM 3297 O O . LEU B 1 198 ? 3.342 -14.203 4.434 1 86.5 198 LEU B O 1
ATOM 3301 N N . ASN B 1 199 ? 4.488 -13.43 2.643 1 78.12 199 ASN B N 1
ATOM 3302 C CA . ASN B 1 199 ? 5.223 -12.469 3.459 1 78.12 199 ASN B CA 1
ATOM 3303 C C . ASN B 1 199 ? 4.363 -11.258 3.805 1 78.12 199 ASN B C 1
ATOM 3305 O O . ASN B 1 199 ? 4.629 -10.562 4.789 1 78.12 199 ASN B O 1
ATOM 3309 N N . SER B 1 200 ? 3.502 -10.953 2.857 1 73.44 200 SER B N 1
ATOM 3310 C CA . SER B 1 200 ? 2.633 -9.805 3.094 1 73.44 200 SER B CA 1
ATOM 3311 C C . SER B 1 200 ? 1.513 -10.148 4.066 1 73.44 200 SER B C 1
ATOM 3313 O O . SER B 1 200 ? 0.95 -9.258 4.715 1 73.44 200 SER B O 1
ATOM 3315 N N . ASP B 1 201 ? 0.87 -11.359 3.928 1 58.97 201 ASP B N 1
ATOM 3316 C CA . ASP B 1 201 ? -0.187 -11.797 4.836 1 58.97 201 ASP B CA 1
ATOM 3317 C C . ASP B 1 201 ? 0.284 -11.75 6.289 1 58.97 201 ASP B C 1
ATOM 3319 O O . ASP B 1 201 ? -0.515 -11.516 7.195 1 58.97 201 ASP B O 1
ATOM 3323 N N . LEU B 1 202 ? 1.587 -12.117 6.535 1 47.5 202 LEU B N 1
ATOM 3324 C CA . LEU B 1 202 ? 2.082 -12.109 7.91 1 47.5 202 LEU B CA 1
ATOM 3325 C C . LEU B 1 202 ? 2.223 -10.688 8.43 1 47.5 202 LEU B C 1
ATOM 3327 O O . LEU B 1 202 ? 2.438 -10.477 9.625 1 47.5 202 LEU B O 1
ATOM 3331 N N . SER B 1 203 ? 2.102 -9.719 7.543 1 43.44 203 SER B N 1
ATOM 3332 C CA . SER B 1 203 ? 2.199 -8.359 8.062 1 43.44 203 SER B CA 1
ATOM 3333 C C . SER B 1 203 ? 0.817 -7.766 8.328 1 43.44 203 SER B C 1
ATOM 3335 O O . SER B 1 203 ? -0.145 -8.094 7.629 1 43.44 203 SER B O 1
#

pLDDT: mean 92.8, std 7.26, range [42.0, 98.06]

Solvent-accessible surface area (backbone atoms only — not comparable to full-atom values): 21749 Å² total; per-residue (Å²): 57,35,42,28,30,36,32,82,82,42,61,55,44,74,40,57,91,33,39,33,37,57,78,44,72,49,70,35,74,94,75,47,24,24,44,36,30,31,39,31,34,61,54,52,70,66,57,58,53,43,37,69,70,20,82,56,35,76,43,75,77,45,75,44,75,56,88,57,27,30,42,37,35,31,32,29,41,20,75,92,27,67,69,40,50,44,54,74,68,67,48,47,79,70,48,40,38,33,48,62,18,31,39,34,39,32,33,48,70,63,78,89,46,50,64,59,50,67,69,51,50,54,80,63,22,50,72,78,47,72,50,84,59,84,88,71,90,80,82,66,62,81,60,50,72,66,18,45,51,39,45,52,50,34,52,76,52,24,44,55,40,87,78,61,68,32,53,63,61,58,52,10,54,75,71,73,41,52,48,68,57,36,51,49,30,33,38,49,37,50,40,39,48,48,52,45,49,58,58,51,70,76,95,58,35,42,30,30,36,33,82,82,40,61,54,44,77,31,60,92,37,39,33,36,57,77,44,71,50,71,36,71,94,76,47,23,22,42,36,30,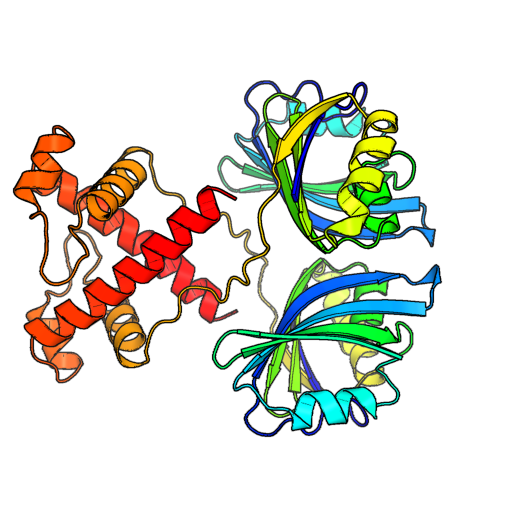31,38,32,34,59,56,50,71,66,56,58,53,43,35,68,70,20,83,53,36,76,43,76,78,44,75,44,77,56,88,56,26,30,42,37,35,31,31,29,41,19,75,92,28,68,67,40,50,44,54,74,69,67,49,46,78,70,48,42,37,32,49,61,17,31,39,34,40,32,34,48,71,64,79,89,45,49,66,60,50,68,68,51,51,55,81,64,23,49,70,78,49,73,49,84,59,83,88,70,89,78,81,64,63,81,60,49,72,65,20,46,50,39,45,51,50,35,54,76,52,22,44,54,39,87,78,61,68,32,54,62,61,58,52,11,54,76,71,71,39,52,50,69,57,37,51,50,30,33,38,51,37,50,41,40,48,47,50,46,48,58,59,50,68,76,94

Foldseek 3Di:
DKWKFFFPQALQQAPAAKKKKWPDKADDVVVQKIKTKMKIPQDDVVSVVSLVVGPQWDFWPDWDDDDRMITTITIGGLPLDPVNVVVVVVWAWDIWMGGNRMIMTDTDDDPVCVVVCVVCVVSNGHTPDDDDDDDDDDPAQDADPLLVLLQVLCVVQQVVPVVGNDDLCRSCVVVVHDSVVSVVSPVSNVVSNVVRVVVVVVD/DKWKFFFPQALQQADAAKKKKWPDKADDVVVQKIKTKMKIPQDDVVSVVSLVVGPQWDFWPDWDDDDRMIITITIGGLPLAPVNVVVVVVWAWDIWMGGNRMIMTDTDDDPVCVVVCVVCVVSNGHTPDDDDDDDDDDPAQDADPLLVLLQVLCVVQQVVPVVGNDDLCRSCVVVVHDSVVSVVSPVSSVVSNVVRVVVVVVD

Organism: Metallosphaera sedula (strain ATCC 51363 / DSM 5348 / JCM 9185 / NBRC 15509 / TH2) (NCBI:txid399549)

InterPro domains:
  IPR007050 Bacterioopsin activator-type, HTH domain [PF04967] (143-193)